Protein AF-0000000065828325 (afdb_homodimer)

Organism: Streptomyces cyslabdanicus (NCBI:txid1470456)

Secondary structure (DSSP, 8-state):
----------------TTTS-SPPP--TTHHHHHHHHHHHHHHS--SSSHHHHHHHHHHHHHHHHHHSTT--HHHHHHHHHHHHHHHHHHHHHSHHHHTT-HHHHHHHHHHHHHHHTT-PPPPTTSHHHHHHHHHHHHHHHHS-HHHHHHHHHHHHHHHHHHHHHHTTTTSGGGS-HHHHHHHHHHHTTHHHHHHHHHHHTT----HHHHT-HHHHHHHHHHHHHHHHHHHHHHHHHHHTTSSSPPSSHHHHHHHHH-S-HHHHHHHHHHHHHHHHHHHHHHHHHH-PSSP-HHHHHHHHHHHHHHHHHHHHHHHHHS-----------/----------------TTTS-SPPP--TTHHHHHHHHHHHHHHS--SSSHHHHHHHHHHHHHHHHHHSTT--HHHHHHHHHHHHHHHHHHHHHSHHHHTT-HHHHHHHHHHHHHHHTT-PPPPTTSHHHHHHHHHHHHHHHHS-HHHHHHHHHHHHHHHHHHHHHHTTTTSGGGS-HHHHHHHHHHHTTHHHHHHHHHHHTT----HHHHT-HHHHHHHHHHHHHHHHHHHHHHHHHHHTTSSSPPSSHHHHHHHHH-S-HHHHHHHHHHHHHHHHHHHHHHHHHH--SS--HHHHHHHHHHHHHHHHHHHHHHHHHS-----------

Sequence (658 aa):
MTRTGDAVTILPQPDFTATFPGPFPTSPHGERTERQLLGWLEEYPLLPSARARSVLVNITSHGVSRTLPTADADDLVLFAELLLWLTAFDDMHGESNAARDLVALVDRTAELTLVLAGGSPPPLTNPFPAALYDLLARFRARTGPAAYLRLAASLRDTIMALVWEAHHVAEPERVALETYLEMRPHTVFVRTIFAAAEIVLDYELTDAQRALAPVRHLETAVANLAGWINDLASYEREAARGPAQPLSLPTLLRARHGGSLEEAFARAGGMCENEAAVARQGITSLAGDPPSALTAHARALEDIARSFVWHTSHARYQGPKRGAAPTSRMTRTGDAVTILPQPDFTATFPGPFPTSPHGERTERQLLGWLEEYPLLPSARARSVLVNITSHGVSRTLPTADADDLVLFAELLLWLTAFDDMHGESNAARDLVALVDRTAELTLVLAGGSPPPLTNPFPAALYDLLARFRARTGPAAYLRLAASLRDTIMALVWEAHHVAEPERVALETYLEMRPHTVFVRTIFAAAEIVLDYELTDAQRALAPVRHLETAVANLAGWINDLASYEREAARGPAQPLSLPTLLRARHGGSLEEAFARAGGMCENEAAVARQGITSLAGDPPSALTAHARALEDIARSFVWHTSHARYQGPKRGAAPTSR

pLDDT: mean 89.29, std 16.17, range [26.42, 98.88]

Radius of gyration: 27.23 Å; Cα contacts (8 Å, |Δi|>4): 838; chains: 2; bounding box: 67×109×58 Å

Foldseek 3Di:
DPPPPPPPPDFDAFDCCVLQNDDAAFAPQLVVLLVVQLVVCVLQVLDDDPVVSNVLSNVLSRLLRLLCVPFDNVLSNLLSLVVSLLVSCCVVCFQPNCLVPLPVLVVLLVLCVCLLVVHDADDSVSRSSNSSNVSLVVLPVQDDDVLSVQLSVLVNLLSVLRSVRSNCFVPLQPDALVVCLVSQLSPLCVSSVLSSSCRRVPFDDDPVRCPDPLNVLLSSLLSSLLRLLCQLLCQVVVVVPDPTGGNHQLSNQCSVPNDDSSVSSVVSSVSNNVSSNSNSVSLVVQCDPPDDSSNVSSVSSSSNSVSSVVVSVVSVVVPDPDPDPPPPD/DPPPPPPPPDFDAFDCCVLQNDDAAFAPQLVVLLVVQLVVCVLQVLDDDPVVSNVLSNVLSRLLRLLCVPFDNVLSNLLSLVVSLLVSCCVVCFQPNCLVPLPVLVVVLVLCVCLLVVHDADDSVSRSSNSSNVSLVVLPVQDDDVLSVQLSVLVNLLSVLRSVCSPCFVPLQPDALVVCLVSQLSPLCVSSVLSSLCRRVPFDDDPVRCPDPLNVLLSSLLSSLLRLLCQLLCQVVVVVPDPTGGNHQLSNQCSVPNDDSSVSSVVSSVSNNVSSNSNSVSLVVQCDPPDDSSNVSSVSSSSNSVSSVVVSVVSVVPPPPDPDPPPPD

Solvent-accessible surface area (backbone atoms only — not comparable to full-atom values): 35254 Å² total; per-residue (Å²): 132,80,78,72,76,81,71,79,78,77,69,59,74,60,74,53,62,88,66,60,57,74,86,74,66,60,26,91,46,32,66,60,33,35,56,52,48,54,55,50,39,70,76,32,66,70,60,95,44,70,64,58,42,52,52,51,39,51,54,40,26,58,46,43,18,24,34,44,37,81,44,52,64,72,43,44,36,56,51,38,51,52,52,44,50,54,52,42,47,42,68,69,46,30,54,83,58,16,60,74,35,57,65,60,42,43,52,54,51,50,50,42,46,39,47,74,70,68,46,74,84,55,58,73,90,42,28,66,47,28,49,49,49,52,50,50,54,54,49,45,72,68,43,56,68,48,60,34,45,48,30,54,43,31,48,53,48,25,54,50,33,46,54,45,46,27,71,34,41,81,50,30,74,74,51,53,58,71,57,47,65,68,42,34,28,32,63,63,41,44,56,36,48,54,38,48,46,34,53,53,67,68,50,68,74,51,72,72,54,58,66,32,64,63,52,46,51,24,52,49,22,39,28,49,34,49,32,51,49,49,35,66,64,44,39,67,66,48,39,69,74,43,89,50,58,49,71,36,61,43,49,32,45,20,65,72,70,46,84,50,69,55,56,17,29,44,52,50,22,52,52,40,44,52,27,44,49,50,25,45,52,31,33,57,68,39,50,45,89,71,83,42,51,55,20,54,48,25,51,48,51,48,28,40,44,48,30,49,57,48,44,55,57,48,59,65,66,64,49,86,78,73,78,78,69,77,74,82,119,133,79,78,72,74,80,70,78,76,76,69,58,73,60,75,52,61,86,65,59,58,74,86,75,67,59,25,91,45,32,66,60,32,36,54,51,49,56,56,49,39,69,77,32,66,70,59,95,42,70,66,60,43,52,54,51,41,50,54,40,25,57,46,43,17,26,34,44,37,80,46,51,63,72,43,43,36,55,51,36,52,52,53,46,51,54,51,42,47,42,68,69,46,28,54,81,56,16,60,75,36,57,64,60,44,42,51,53,51,49,51,41,47,40,48,74,71,66,48,73,83,55,58,74,91,42,28,66,48,27,48,48,49,52,50,52,54,54,48,44,72,68,43,57,68,49,59,34,45,50,30,54,43,32,48,52,47,25,54,51,33,48,55,46,45,30,70,34,43,83,50,32,73,75,53,55,59,72,59,46,66,68,43,33,29,33,63,63,40,44,57,35,48,54,37,48,47,34,53,53,66,68,51,68,75,50,72,72,55,58,65,33,65,64,51,46,51,24,52,50,20,38,28,50,33,49,33,51,51,50,34,65,65,44,40,68,67,47,39,70,74,44,90,48,60,48,72,35,60,43,50,33,45,21,64,73,71,46,83,48,70,54,56,17,29,45,52,50,22,52,51,40,45,52,28,44,49,50,24,46,53,32,32,58,68,40,50,47,90,72,83,44,51,56,21,54,48,26,50,47,51,47,30,40,43,48,30,49,58,47,46,54,57,48,57,66,67,64,48,86,76,74,76,76,72,77,72,83,118

Nearest PDB structures (foldseek):
  6oh6-assembly1_A  TM=9.697E-01  e=7.578E-31  Streptomyces sp.
  8b4l-assembly1_A  TM=8.682E-01  e=9.677E-11  Streptomyces clavuligerus
  8b4l-assembly1_E  TM=8.656E-01  e=8.514E-11  Streptomyces clavuligerus
  8b4m-assembly2_D  TM=8.689E-01  e=1.915E-10  Streptomyces clavuligerus
  8b4m-assembly2_C-3  TM=8.612E-01  e=1.915E-10  Streptomyces clavuligerus

Structure (mmCIF, N/CA/C/O backbone):
data_AF-0000000065828325-model_v1
#
loop_
_entity.id
_entity.type
_entity.pdbx_description
1 polymer '(12E)-labda-8(17),12,14-triene synthase'
#
loop_
_atom_site.group_PDB
_atom_site.id
_atom_site.type_symbol
_atom_site.label_atom_id
_atom_site.label_alt_id
_atom_site.label_comp_id
_atom_site.label_asym_id
_atom_site.label_entity_id
_atom_site.label_seq_id
_atom_site.pdbx_PDB_ins_code
_atom_site.Cartn_x
_atom_site.Cartn_y
_atom_site.Cartn_z
_atom_site.occupancy
_atom_site.B_iso_or_equiv
_atom_site.auth_seq_id
_atom_site.auth_comp_id
_atom_site.auth_asym_id
_atom_site.auth_atom_id
_atom_site.pdbx_PDB_model_num
ATOM 1 N N . MET A 1 1 ? -36.969 36.812 31.734 1 28.81 1 MET A N 1
ATOM 2 C CA . MET A 1 1 ? -35.875 35.844 31.875 1 28.81 1 MET A CA 1
ATOM 3 C C . MET A 1 1 ? -34.906 35.969 30.688 1 28.81 1 MET A C 1
ATOM 5 O O . MET A 1 1 ? -35.281 35.75 29.547 1 28.81 1 MET A O 1
ATOM 9 N N . THR A 1 2 ? -34 36.906 30.719 1 29.06 2 THR A N 1
ATOM 10 C CA . THR A 1 2 ? -33.031 37.312 29.703 1 29.06 2 THR A CA 1
ATOM 11 C C . THR A 1 2 ? -32.25 36.125 29.203 1 29.06 2 THR A C 1
ATOM 13 O O . THR A 1 2 ? -31.859 35.25 30 1 29.06 2 THR A O 1
ATOM 16 N N . ARG A 1 3 ? -32.562 35.688 27.953 1 35.78 3 ARG A N 1
ATOM 17 C CA . ARG A 1 3 ? -31.734 34.688 27.266 1 35.78 3 ARG A CA 1
ATOM 18 C C . ARG A 1 3 ? -30.25 34.906 27.516 1 35.78 3 ARG A C 1
ATOM 20 O O . ARG A 1 3 ? -29.734 36 27.203 1 35.78 3 ARG A O 1
ATOM 27 N N . THR A 1 4 ? -29.719 34.469 28.656 1 36.19 4 THR A N 1
ATOM 28 C CA . THR A 1 4 ? -28.281 34.438 28.891 1 36.19 4 THR A CA 1
ATOM 29 C C . THR A 1 4 ? -27.531 34.219 27.578 1 36.19 4 THR A C 1
ATOM 31 O O . THR A 1 4 ? -27.922 33.375 26.781 1 36.19 4 THR A O 1
ATOM 34 N N . GLY A 1 5 ? -26.906 35.188 26.984 1 38.19 5 GLY A N 1
ATOM 35 C CA . GLY A 1 5 ? -26.047 35.188 25.797 1 38.19 5 GLY A CA 1
ATOM 36 C C . GLY A 1 5 ? -25.219 33.938 25.656 1 38.19 5 GLY A C 1
ATOM 37 O O . GLY A 1 5 ? -24.609 33.469 26.609 1 38.19 5 GLY A O 1
ATOM 38 N N . ASP A 1 6 ? -25.594 32.938 24.922 1 41.38 6 ASP A N 1
ATOM 39 C CA . ASP A 1 6 ? -24.859 31.75 24.516 1 41.38 6 ASP A CA 1
ATOM 40 C C . ASP A 1 6 ? -23.391 32.062 24.266 1 41.38 6 ASP A C 1
ATOM 42 O O . ASP A 1 6 ? -23.047 32.781 23.312 1 41.38 6 ASP A O 1
ATOM 46 N N . ALA A 1 7 ? -22.562 32.438 25.188 1 42.38 7 ALA A N 1
ATOM 47 C CA . ALA A 1 7 ? -21.125 32.656 25.109 1 42.38 7 ALA A CA 1
ATOM 48 C C . ALA A 1 7 ? -20.469 31.672 24.141 1 42.38 7 ALA A C 1
ATOM 50 O O . ALA A 1 7 ? -20.609 30.453 24.281 1 42.38 7 ALA A O 1
ATOM 51 N N . VAL A 1 8 ? -20.25 32 22.953 1 49.5 8 VAL A N 1
ATOM 52 C CA . VAL A 1 8 ? -19.453 31.25 22 1 49.5 8 VAL A CA 1
ATOM 53 C C . VAL A 1 8 ? -18.172 30.766 22.656 1 49.5 8 VAL A C 1
ATOM 55 O O . VAL A 1 8 ? -17.328 31.562 23.078 1 49.5 8 VAL A O 1
ATOM 58 N N . THR A 1 9 ? -18.172 29.766 23.516 1 61.34 9 THR A N 1
ATOM 59 C CA . THR A 1 9 ? -17 29.156 24.156 1 61.34 9 THR A CA 1
ATOM 60 C C . THR A 1 9 ? -15.891 28.922 23.125 1 61.34 9 THR A C 1
ATOM 62 O O . THR A 1 9 ? -16.078 28.172 22.156 1 61.34 9 THR A O 1
ATOM 65 N N . ILE A 1 10 ? -14.984 29.859 23.047 1 77.56 10 ILE A N 1
ATOM 66 C CA . ILE A 1 10 ? -13.797 29.75 22.203 1 77.56 10 ILE A CA 1
ATOM 67 C C . ILE A 1 10 ? -12.945 28.562 22.672 1 77.56 10 ILE A C 1
ATOM 69 O O . ILE A 1 10 ? -12.547 28.5 23.828 1 77.56 10 ILE A O 1
ATOM 73 N N . LEU A 1 11 ? -12.805 27.516 21.875 1 85.5 11 LEU A N 1
ATOM 74 C CA . LEU A 1 11 ? -11.992 26.344 22.188 1 85.5 11 LEU A CA 1
ATOM 75 C C . LEU A 1 11 ? -10.516 26.719 22.266 1 85.5 11 LEU A C 1
ATOM 77 O O . LEU A 1 11 ? -10.016 27.5 21.453 1 85.5 11 LEU A O 1
ATOM 81 N N . PRO A 1 12 ? -9.828 26.281 23.328 1 89.62 12 PRO A N 1
ATOM 82 C CA . PRO A 1 12 ? -8.414 26.625 23.469 1 89.62 12 PRO A CA 1
ATOM 83 C C . PRO A 1 12 ? -7.57 26.125 22.297 1 89.62 12 PRO A C 1
ATOM 85 O O . PRO A 1 12 ? -7.879 25.078 21.719 1 89.62 12 PRO A O 1
ATOM 88 N N . GLN A 1 13 ? -6.523 26.875 22.016 1 89.75 13 GLN A N 1
ATOM 89 C CA . GLN A 1 13 ? -5.578 26.531 20.953 1 89.75 13 GLN A CA 1
ATOM 90 C C . GLN A 1 13 ? -4.156 26.438 21.5 1 89.75 13 GLN A C 1
ATOM 92 O O . GLN A 1 13 ? -3.795 27.156 22.438 1 89.75 13 GLN A O 1
ATOM 97 N N . PRO A 1 14 ? -3.385 25.516 20.891 1 93.94 14 PRO A N 1
ATOM 98 C CA . PRO A 1 14 ? -1.983 25.453 21.312 1 93.94 14 PRO A CA 1
ATOM 99 C C . PRO A 1 14 ? -1.194 26.703 20.922 1 93.94 14 PRO A C 1
ATOM 101 O O . PRO A 1 14 ? -1.562 27.391 19.969 1 93.94 14 PRO A O 1
ATOM 104 N N . ASP A 1 15 ? -0.158 26.969 21.672 1 92.38 15 ASP A N 1
ATOM 105 C CA . ASP A 1 15 ? 0.748 28.078 21.406 1 92.38 15 ASP A CA 1
ATOM 106 C C . ASP A 1 15 ? 2.117 27.578 20.953 1 92.38 15 ASP A C 1
ATOM 108 O O . ASP A 1 15 ? 2.84 26.953 21.734 1 92.38 15 ASP A O 1
ATOM 112 N N . PHE A 1 16 ? 2.486 27.891 19.688 1 94.25 16 PHE A N 1
ATOM 113 C CA . PHE A 1 16 ? 3.736 27.406 19.125 1 94.25 16 PHE A CA 1
ATOM 114 C C . PHE A 1 16 ? 4.758 28.531 19 1 94.25 16 PHE A C 1
ATOM 116 O O . PHE A 1 16 ? 5.836 28.328 18.438 1 94.25 16 PHE A O 1
ATOM 123 N N . THR A 1 17 ? 4.535 29.703 19.547 1 91.06 17 THR A N 1
ATOM 124 C CA . THR A 1 17 ? 5.332 30.891 19.328 1 91.06 17 THR A CA 1
ATOM 125 C C . THR A 1 17 ? 6.754 30.719 19.844 1 91.06 17 THR A C 1
ATOM 127 O O . THR A 1 17 ? 7.711 31.219 19.25 1 91.06 17 THR A O 1
ATOM 130 N N . ALA A 1 18 ? 6.887 30 20.922 1 91.81 18 ALA A N 1
ATOM 131 C CA . ALA A 1 18 ? 8.211 29.797 21.516 1 91.81 18 ALA A CA 1
ATOM 132 C C . ALA A 1 18 ? 9 28.75 20.75 1 91.81 18 ALA A C 1
ATOM 134 O O . ALA A 1 18 ? 10.227 28.844 20.625 1 91.81 18 ALA A O 1
ATOM 135 N N . THR A 1 19 ? 8.352 27.797 20.188 1 94.62 19 THR A N 1
ATOM 136 C CA . THR A 1 19 ? 9.016 26.656 19.562 1 94.62 19 THR A CA 1
ATOM 137 C C . THR A 1 19 ? 9.227 26.891 18.078 1 94.62 19 THR A C 1
ATOM 139 O O . THR A 1 19 ? 10.242 26.484 17.516 1 94.62 19 THR A O 1
ATOM 142 N N . PHE A 1 20 ? 8.312 27.5 17.469 1 94.44 20 PHE A N 1
ATOM 143 C CA . PHE A 1 20 ? 8.406 27.844 16.062 1 94.44 20 PHE A CA 1
ATOM 144 C C . PHE A 1 20 ? 8.078 29.328 15.852 1 94.44 20 PHE A C 1
ATOM 146 O O . PHE A 1 20 ? 7.016 29.656 15.32 1 94.44 20 PHE A O 1
ATOM 153 N N . PRO A 1 21 ? 9.008 30.078 16.141 1 91.25 21 PRO A N 1
ATOM 154 C CA . PRO A 1 21 ? 8.758 31.516 16.016 1 91.25 21 PRO A CA 1
ATOM 155 C C . PRO A 1 21 ? 8.719 31.984 14.555 1 91.25 21 PRO A C 1
ATOM 157 O O . PRO A 1 21 ? 9.5 31.516 13.734 1 91.25 21 PRO A O 1
ATOM 160 N N . GLY A 1 22 ? 7.73 32.844 14.258 1 85.75 22 GLY A N 1
ATOM 161 C CA . GLY A 1 22 ? 7.648 33.469 12.938 1 85.75 22 GLY A CA 1
ATOM 162 C C . GLY A 1 22 ? 8.664 34.562 12.727 1 85.75 22 GLY A C 1
ATOM 163 O O . GLY A 1 22 ? 9.492 34.844 13.602 1 85.75 22 GLY A O 1
ATOM 164 N N . PRO A 1 23 ? 8.594 35.281 11.531 1 89.25 23 PRO A N 1
ATOM 165 C CA . PRO A 1 23 ? 7.801 34.906 10.359 1 89.25 23 PRO A CA 1
ATOM 166 C C . PRO A 1 23 ? 8.32 33.656 9.672 1 89.25 23 PRO A C 1
ATOM 168 O O . PRO A 1 23 ? 9.516 33.344 9.758 1 89.25 23 PRO A O 1
ATOM 171 N N . PHE A 1 24 ? 7.465 32.938 9.023 1 90.25 24 PHE A N 1
ATOM 172 C CA . PHE A 1 24 ? 7.828 31.703 8.344 1 90.25 24 PHE A CA 1
ATOM 173 C C . PHE A 1 24 ? 8.188 31.969 6.887 1 90.25 24 PHE A C 1
ATOM 175 O O . PHE A 1 24 ? 7.512 32.75 6.211 1 90.25 24 PHE A O 1
ATOM 182 N N . PRO A 1 25 ? 9.289 31.328 6.457 1 93.94 25 PRO A N 1
ATOM 183 C CA . PRO A 1 25 ? 9.672 31.516 5.055 1 93.94 25 PRO A CA 1
ATOM 184 C C . PRO A 1 25 ? 8.594 31.031 4.082 1 93.94 25 PRO A C 1
ATOM 186 O O . PRO A 1 25 ? 7.828 30.125 4.41 1 93.94 25 PRO A O 1
ATOM 189 N N . THR A 1 26 ? 8.523 31.688 2.908 1 95.69 26 THR A N 1
ATOM 190 C CA . THR A 1 26 ? 7.598 31.328 1.846 1 95.69 26 THR A CA 1
ATOM 191 C C . THR A 1 26 ? 8.305 31.312 0.492 1 95.69 26 THR A C 1
ATOM 193 O O . THR A 1 26 ? 9.172 32.156 0.23 1 95.69 26 THR A O 1
ATOM 196 N N . SER A 1 27 ? 7.945 30.375 -0.336 1 97.88 27 SER A N 1
ATOM 197 C CA . SER A 1 27 ? 8.531 30.266 -1.669 1 97.88 27 SER A CA 1
ATOM 198 C C . SER A 1 27 ? 8.172 31.469 -2.529 1 97.88 27 SER A C 1
ATOM 200 O O . SER A 1 27 ? 7.039 31.953 -2.488 1 97.88 27 SER A O 1
ATOM 202 N N . PRO A 1 28 ? 9.078 31.984 -3.352 1 97.69 28 PRO A N 1
ATOM 203 C CA . PRO A 1 28 ? 8.766 33.062 -4.285 1 97.69 28 PRO A CA 1
ATOM 204 C C . PRO A 1 28 ? 7.98 32.594 -5.504 1 97.69 28 PRO A C 1
ATOM 206 O O . PRO A 1 28 ? 7.582 33.406 -6.344 1 97.69 28 PRO A O 1
ATOM 209 N N . HIS A 1 29 ? 7.684 31.344 -5.578 1 98.06 29 HIS A N 1
ATOM 210 C CA . HIS A 1 29 ? 7.09 30.781 -6.785 1 98.06 29 HIS A CA 1
ATOM 211 C C . HIS A 1 29 ? 5.613 30.469 -6.578 1 98.06 29 HIS A C 1
ATOM 213 O O . HIS A 1 29 ? 5.035 29.672 -7.32 1 98.06 29 HIS A O 1
ATOM 219 N N . GLY A 1 30 ? 4.988 31.031 -5.586 1 97 30 GLY A N 1
ATOM 220 C CA . GLY A 1 30 ? 3.604 30.75 -5.238 1 97 30 GLY A CA 1
ATOM 221 C C . GLY A 1 30 ? 2.633 31.047 -6.363 1 97 30 GLY A C 1
ATOM 222 O O . GLY A 1 30 ? 1.78 30.219 -6.691 1 97 30 GLY A O 1
ATOM 223 N N . GLU A 1 31 ? 2.814 32.156 -6.965 1 96.69 31 GLU A N 1
ATOM 224 C CA . GLU A 1 31 ? 1.914 32.594 -8.031 1 96.69 31 GLU A CA 1
ATOM 225 C C . GLU A 1 31 ? 2.043 31.688 -9.258 1 96.69 31 GLU A C 1
ATOM 227 O O . GLU A 1 31 ? 1.04 31.312 -9.867 1 96.69 31 GLU A O 1
ATOM 232 N N . ARG A 1 32 ? 3.236 31.453 -9.625 1 97.94 32 ARG A N 1
ATOM 233 C CA . ARG A 1 32 ? 3.469 30.547 -10.734 1 97.94 32 ARG A CA 1
ATOM 234 C C . ARG A 1 32 ? 2.834 29.188 -10.461 1 97.94 32 ARG A C 1
ATOM 236 O O . ARG A 1 32 ? 2.195 28.609 -11.344 1 97.94 32 ARG A O 1
ATOM 243 N N . THR A 1 33 ? 3.016 28.703 -9.273 1 98.38 33 THR A N 1
ATOM 244 C CA . THR A 1 33 ? 2.461 27.422 -8.883 1 98.38 33 THR A CA 1
ATOM 245 C C . THR A 1 33 ? 0.939 27.422 -9 1 98.38 33 THR A C 1
ATOM 247 O O . THR A 1 33 ? 0.347 26.469 -9.516 1 98.38 33 THR A O 1
ATOM 250 N N . GLU A 1 34 ? 0.354 28.484 -8.562 1 97.69 34 GLU A N 1
ATOM 251 C CA . GLU A 1 34 ? -1.099 28.609 -8.633 1 97.69 34 GLU A CA 1
ATOM 252 C C . GLU A 1 34 ? -1.593 28.531 -10.07 1 97.69 34 GLU A C 1
ATOM 254 O O . GLU A 1 34 ? -2.547 27.812 -10.367 1 97.69 34 GLU A O 1
ATOM 259 N N . ARG A 1 35 ? -0.965 29.188 -10.961 1 97.75 35 ARG A N 1
ATOM 260 C CA . ARG A 1 35 ? -1.337 29.188 -12.375 1 97.75 35 ARG A CA 1
ATOM 261 C C . ARG A 1 35 ? -1.163 27.812 -12.984 1 97.75 35 ARG A C 1
ATOM 263 O O . ARG A 1 35 ? -2.021 27.344 -13.742 1 97.75 35 ARG A O 1
ATOM 270 N N . GLN A 1 36 ? -0.088 27.219 -12.672 1 98.44 36 GLN A N 1
ATOM 271 C CA . GLN A 1 36 ? 0.198 25.891 -13.227 1 98.44 36 GLN A CA 1
ATOM 272 C C . GLN A 1 36 ? -0.807 24.859 -12.734 1 98.44 36 GLN A C 1
ATOM 274 O O . GLN A 1 36 ? -1.199 23.969 -13.484 1 98.44 36 GLN A O 1
ATOM 279 N N . LEU A 1 37 ? -1.227 24.984 -11.484 1 98.44 37 LEU A N 1
ATOM 280 C CA . LEU A 1 37 ? -2.209 24.062 -10.93 1 98.44 37 LEU A CA 1
ATOM 281 C C . LEU A 1 37 ? -3.551 24.203 -11.641 1 98.44 37 LEU A C 1
ATOM 283 O O . LEU A 1 37 ? -4.234 23.203 -11.891 1 98.44 37 LEU A O 1
ATOM 287 N N . LEU A 1 38 ? -3.902 25.406 -11.961 1 97.38 38 LEU A N 1
ATOM 288 C CA . LEU A 1 38 ? -5.152 25.641 -12.672 1 97.38 38 LEU A CA 1
ATOM 289 C C . LEU A 1 38 ? -5.125 24.969 -14.047 1 97.38 38 LEU A C 1
ATOM 291 O O . LEU A 1 38 ? -6.098 24.312 -14.438 1 97.38 38 LEU A O 1
ATOM 295 N N . GLY A 1 39 ? -4.055 25.109 -14.75 1 96.88 39 GLY A N 1
ATOM 296 C CA . GLY A 1 39 ? -3.893 24.438 -16.031 1 96.88 39 GLY A CA 1
ATOM 297 C C . GLY A 1 39 ? -3.904 22.922 -15.914 1 96.88 39 GLY A C 1
ATOM 298 O O . GLY A 1 39 ? -4.512 22.234 -16.734 1 96.88 39 GLY A O 1
ATOM 299 N N . TRP A 1 40 ? -3.281 22.469 -14.875 1 98 40 TRP A N 1
ATOM 300 C CA . TRP A 1 40 ? -3.201 21.031 -14.633 1 98 40 TRP A CA 1
ATOM 301 C C . TRP A 1 40 ? -4.586 20.438 -14.383 1 98 40 TRP A C 1
ATOM 303 O O . TRP A 1 40 ? -4.895 19.344 -14.844 1 98 40 TRP A O 1
ATOM 313 N N . LEU A 1 41 ? -5.449 21.172 -13.742 1 97.56 41 LEU A N 1
ATOM 314 C CA . LEU A 1 41 ? -6.797 20.703 -13.422 1 97.56 41 LEU A CA 1
ATOM 315 C C . LEU A 1 41 ? -7.688 20.75 -14.664 1 97.56 41 LEU A C 1
ATOM 317 O O . LEU A 1 41 ? -8.75 20.125 -14.688 1 97.56 41 LEU A O 1
ATOM 321 N N . GLU A 1 42 ? -7.332 21.484 -15.648 1 95.75 42 GLU A N 1
ATOM 322 C CA . GLU A 1 42 ? -8.039 21.422 -16.922 1 95.75 42 GLU A CA 1
ATOM 323 C C . GLU A 1 42 ? -7.777 20.109 -17.641 1 95.75 42 GLU A C 1
ATOM 325 O O . GLU A 1 42 ? -8.672 19.547 -18.281 1 95.75 42 GLU A O 1
ATOM 330 N N . GLU A 1 43 ? -6.562 19.719 -17.516 1 95.62 43 GLU A N 1
ATOM 331 C CA . GLU A 1 43 ? -6.191 18.438 -18.109 1 95.62 43 GLU A CA 1
ATOM 332 C C . GLU A 1 43 ? -6.77 17.266 -17.312 1 95.62 43 GLU A C 1
ATOM 334 O O . GLU A 1 43 ? -7.18 16.266 -17.891 1 95.62 43 GLU A O 1
ATOM 339 N N . TYR A 1 44 ? -6.734 17.422 -16 1 97.44 44 TYR A N 1
ATOM 340 C CA . TYR A 1 44 ? -7.27 16.422 -15.094 1 97.44 44 TYR A CA 1
ATOM 341 C C . TYR A 1 44 ? -8.391 17 -14.234 1 97.44 44 TYR A C 1
ATOM 343 O O . TYR A 1 44 ? -8.141 17.5 -13.141 1 97.44 44 TYR A O 1
ATOM 351 N N . PRO A 1 45 ? -9.609 16.875 -14.664 1 96.31 45 PRO A N 1
ATOM 352 C CA . PRO A 1 45 ? -10.719 17.469 -13.922 1 96.31 45 PRO A CA 1
ATOM 353 C C . PRO A 1 45 ? -11.078 16.672 -12.664 1 96.31 45 PRO A C 1
ATOM 355 O O . PRO A 1 45 ? -12.023 15.883 -12.68 1 96.31 45 PRO A O 1
ATOM 358 N N . LEU A 1 46 ? -10.477 16.984 -11.555 1 96.5 46 LEU A N 1
ATOM 359 C CA . LEU A 1 46 ? -10.578 16.234 -10.312 1 96.5 46 LEU A CA 1
ATOM 360 C C . LEU A 1 46 ? -11.703 16.781 -9.438 1 96.5 46 LEU A C 1
ATOM 362 O O . LEU A 1 46 ? -12.156 16.094 -8.508 1 96.5 46 LEU A O 1
ATOM 366 N N . LEU A 1 47 ? -12.102 17.969 -9.664 1 94.88 47 LEU A N 1
ATOM 367 C CA . LEU A 1 47 ? -13.039 18.656 -8.781 1 94.88 47 LEU A CA 1
ATOM 368 C C . LEU A 1 47 ? -14.336 18.969 -9.508 1 94.88 47 LEU A C 1
ATOM 370 O O . LEU A 1 47 ? -14.336 19.172 -10.727 1 94.88 47 LEU A O 1
ATOM 374 N N . PRO A 1 48 ? -15.375 19.125 -8.773 1 91.44 48 PRO A N 1
ATOM 375 C CA . PRO A 1 48 ? -16.703 19.141 -9.391 1 91.44 48 PRO A CA 1
ATOM 376 C C . PRO A 1 48 ? -17.109 20.531 -9.898 1 91.44 48 PRO A C 1
ATOM 378 O O . PRO A 1 48 ? -18.062 20.656 -10.664 1 91.44 48 PRO A O 1
ATOM 381 N N . SER A 1 49 ? -16.469 21.641 -9.43 1 93.62 49 SER A N 1
ATOM 382 C CA . SER A 1 49 ? -16.891 22.984 -9.805 1 93.62 49 SER A CA 1
ATOM 383 C C . SER A 1 49 ? -15.695 23.922 -9.898 1 93.62 49 SER A C 1
ATOM 385 O O . SER A 1 49 ? -14.625 23.641 -9.359 1 93.62 49 SER A O 1
ATOM 387 N N . ALA A 1 50 ? -15.938 25 -10.539 1 93.06 50 ALA A N 1
ATOM 388 C CA . ALA A 1 50 ? -14.914 26.031 -10.68 1 93.06 50 ALA A CA 1
ATOM 389 C C . ALA A 1 50 ? -14.562 26.641 -9.32 1 93.06 50 ALA A C 1
ATOM 391 O O . ALA A 1 50 ? -13.406 26.969 -9.062 1 93.06 50 ALA A O 1
ATOM 392 N N . ARG A 1 51 ? -15.539 26.797 -8.523 1 93.31 51 ARG A N 1
ATOM 393 C CA . ARG A 1 51 ? -15.312 27.359 -7.191 1 93.31 51 ARG A CA 1
ATOM 394 C C . ARG A 1 51 ? -14.445 26.422 -6.348 1 93.31 51 ARG A C 1
ATOM 396 O O . ARG A 1 51 ? -13.492 26.875 -5.711 1 93.31 51 ARG A O 1
ATOM 403 N N . ALA A 1 52 ? -14.797 25.156 -6.348 1 92.62 52 ALA A N 1
ATOM 404 C CA . ALA A 1 52 ? -14 24.188 -5.617 1 92.62 52 ALA A CA 1
ATOM 405 C C . ALA A 1 52 ? -12.555 24.172 -6.113 1 92.62 52 ALA A C 1
ATOM 407 O O . ALA A 1 52 ? -11.617 24.094 -5.316 1 92.62 52 ALA A O 1
ATOM 408 N N . ARG A 1 53 ? -12.461 24.312 -7.398 1 94.88 53 ARG A N 1
ATOM 409 C CA . ARG A 1 53 ? -11.133 24.344 -8.016 1 94.88 53 ARG A CA 1
ATOM 410 C C . ARG A 1 53 ? -10.336 25.547 -7.527 1 94.88 53 ARG A C 1
ATOM 412 O O . ARG A 1 53 ? -9.188 25.406 -7.094 1 94.88 53 ARG A O 1
ATOM 419 N N . SER A 1 54 ? -10.945 26.672 -7.586 1 94.38 54 SER A N 1
ATOM 420 C CA . SER A 1 54 ? -10.266 27.906 -7.211 1 94.38 54 SER A CA 1
ATOM 421 C C . SER A 1 54 ? -9.859 27.891 -5.742 1 94.38 54 SER A C 1
ATOM 423 O O . SER A 1 54 ? -8.734 28.281 -5.402 1 94.38 54 SER A O 1
ATOM 425 N N . VAL A 1 55 ? -10.695 27.422 -4.887 1 92.62 55 VAL A N 1
ATOM 426 C CA . VAL A 1 55 ? -10.438 27.406 -3.451 1 92.62 55 VAL A CA 1
ATOM 427 C C . VAL A 1 55 ? -9.281 26.438 -3.152 1 92.62 55 VAL A C 1
ATOM 429 O O . VAL A 1 55 ? -8.336 26.812 -2.447 1 92.62 55 VAL A O 1
ATOM 432 N N . LEU A 1 56 ? -9.328 25.266 -3.725 1 94.19 56 LEU A N 1
ATOM 433 C CA . LEU A 1 56 ? -8.312 24.266 -3.418 1 94.19 56 LEU A CA 1
ATOM 434 C C . LEU A 1 56 ? -6.965 24.656 -4.004 1 94.19 56 LEU A C 1
ATOM 436 O O . LEU A 1 56 ? -5.922 24.438 -3.381 1 94.19 56 LEU A O 1
ATOM 440 N N . VAL A 1 57 ? -6.984 25.219 -5.164 1 96.25 57 VAL A N 1
ATOM 441 C CA . VAL A 1 57 ? -5.75 25.672 -5.793 1 96.25 57 VAL A CA 1
ATOM 442 C C . VAL A 1 57 ? -5.098 26.75 -4.938 1 96.25 57 VAL A C 1
ATOM 444 O O . VAL A 1 57 ? -3.889 26.719 -4.707 1 96.25 57 VAL A O 1
ATOM 447 N N . ASN A 1 58 ? -5.91 27.641 -4.531 1 93.38 58 ASN A N 1
ATOM 448 C CA . ASN A 1 58 ? -5.398 28.734 -3.705 1 93.38 58 ASN A CA 1
ATOM 449 C C . ASN A 1 58 ? -4.785 28.219 -2.406 1 93.38 58 ASN A C 1
ATOM 451 O O . ASN A 1 58 ? -3.648 28.547 -2.076 1 93.38 58 ASN A O 1
ATOM 455 N N . ILE A 1 59 ? -5.465 27.406 -1.695 1 90.75 59 ILE A N 1
ATOM 456 C CA . ILE A 1 59 ? -5 26.875 -0.417 1 90.75 59 ILE A CA 1
ATOM 457 C C . ILE A 1 59 ? -3.746 26.031 -0.633 1 90.75 59 ILE A C 1
ATOM 459 O O . ILE A 1 59 ? -2.801 26.094 0.158 1 90.75 59 ILE A O 1
ATOM 463 N N . THR A 1 60 ? -3.744 25.219 -1.705 1 94.94 60 THR A N 1
ATOM 464 C CA . THR A 1 60 ? -2.615 24.344 -1.977 1 94.94 60 THR A CA 1
ATOM 465 C C . THR A 1 60 ? -1.371 25.156 -2.336 1 94.94 60 THR A C 1
ATOM 467 O O . THR A 1 60 ? -0.278 24.875 -1.839 1 94.94 60 THR A O 1
ATOM 470 N N . SER A 1 61 ? -1.543 26.156 -3.191 1 95.75 61 SER A N 1
ATOM 471 C CA . SER A 1 61 ? -0.398 26.969 -3.609 1 95.75 61 SER A CA 1
ATOM 472 C C . SER A 1 61 ? 0.229 27.688 -2.424 1 95.75 61 SER A C 1
ATOM 474 O O . SER A 1 61 ? 1.454 27.734 -2.289 1 95.75 61 SER A O 1
ATOM 476 N N . HIS A 1 62 ? -0.561 28.25 -1.553 1 92.38 62 HIS A N 1
ATOM 477 C CA . HIS A 1 62 ? -0.051 28.922 -0.364 1 92.38 62 HIS A CA 1
ATOM 478 C C . HIS A 1 62 ? 0.581 27.922 0.605 1 92.38 62 HIS A C 1
ATOM 480 O O . HIS A 1 62 ? 1.631 28.203 1.189 1 92.38 62 HIS A O 1
ATOM 486 N N . GLY A 1 63 ? -0.077 26.797 0.744 1 94.25 63 GLY A N 1
ATOM 487 C CA . GLY A 1 63 ? 0.431 25.766 1.642 1 94.25 63 GLY A CA 1
ATOM 488 C C . GLY A 1 63 ? 1.783 25.219 1.22 1 94.25 63 GLY A C 1
ATOM 489 O O . GLY A 1 63 ? 2.707 25.156 2.031 1 94.25 63 GLY A O 1
ATOM 490 N N . VAL A 1 64 ? 1.92 24.906 -0.065 1 97.25 64 VAL A N 1
ATOM 491 C CA . VAL A 1 64 ? 3.154 24.281 -0.526 1 97.25 64 VAL A CA 1
ATOM 492 C C . VAL A 1 64 ? 4.293 25.297 -0.501 1 97.25 64 VAL A C 1
ATOM 494 O O . VAL A 1 64 ? 5.457 24.938 -0.312 1 97.25 64 VAL A O 1
ATOM 497 N N . SER A 1 65 ? 3.961 26.609 -0.65 1 96.94 65 SER A N 1
ATOM 498 C CA . SER A 1 65 ? 4.969 27.672 -0.61 1 96.94 65 SER A CA 1
ATOM 499 C C . SER A 1 65 ? 5.617 27.766 0.766 1 96.94 65 SER A C 1
ATOM 501 O O . SER A 1 65 ? 6.773 28.172 0.886 1 96.94 65 SER A O 1
ATOM 503 N N . ARG A 1 66 ? 4.898 27.406 1.752 1 95.19 66 ARG A N 1
ATOM 504 C CA . ARG A 1 66 ? 5.418 27.406 3.115 1 95.19 66 ARG A CA 1
ATOM 505 C C . ARG A 1 66 ? 6.016 26.062 3.488 1 95.19 66 ARG A C 1
ATOM 507 O O . ARG A 1 66 ? 6.934 25.984 4.309 1 95.19 66 ARG A O 1
ATOM 514 N N . THR A 1 67 ? 5.543 24.969 2.908 1 97.69 67 THR A N 1
ATOM 515 C CA . THR A 1 67 ? 6.027 23.625 3.176 1 97.69 67 THR A CA 1
ATOM 516 C C . THR A 1 67 ? 7.43 23.422 2.605 1 97.69 67 THR A C 1
ATOM 518 O O . THR A 1 67 ? 8.289 22.812 3.25 1 97.69 67 THR A O 1
ATOM 521 N N . LEU A 1 68 ? 7.609 23.922 1.384 1 98.38 68 LEU A N 1
ATOM 522 C CA . LEU A 1 68 ? 8.898 23.828 0.711 1 98.38 68 LEU A CA 1
ATOM 523 C C . LEU A 1 68 ? 9.352 25.188 0.198 1 98.38 68 LEU A C 1
ATOM 525 O O . LEU A 1 68 ? 9.477 25.391 -1.012 1 98.38 68 LEU A O 1
ATOM 529 N N . PRO A 1 69 ? 9.766 26.031 1.076 1 98.06 69 PRO A N 1
ATOM 530 C CA . PRO A 1 69 ? 10.07 27.422 0.677 1 98.06 69 PRO A CA 1
ATOM 531 C C . PRO A 1 69 ? 11.305 27.516 -0.214 1 98.06 69 PRO A C 1
ATOM 533 O O . PRO A 1 69 ? 11.484 28.516 -0.911 1 98.06 69 PRO A O 1
ATOM 536 N N . THR A 1 70 ? 12.148 26.5 -0.267 1 97.44 70 THR A N 1
ATOM 537 C CA . THR A 1 70 ? 13.406 26.609 -0.988 1 97.44 70 THR A CA 1
ATOM 538 C C . THR A 1 70 ? 13.375 25.766 -2.262 1 97.44 70 THR A C 1
ATOM 540 O O . THR A 1 70 ? 14.375 25.703 -2.986 1 97.44 70 THR A O 1
ATOM 543 N N . ALA A 1 71 ? 12.273 25.062 -2.512 1 98.12 71 ALA A N 1
ATOM 544 C CA . ALA A 1 71 ? 12.18 24.25 -3.725 1 98.12 71 ALA A CA 1
ATOM 545 C C . ALA A 1 71 ? 12.234 25.125 -4.973 1 98.12 71 ALA A C 1
ATOM 547 O O . ALA A 1 71 ? 11.703 26.25 -4.98 1 98.12 71 ALA A O 1
ATOM 548 N N . ASP A 1 72 ? 12.852 24.609 -6.016 1 97.69 72 ASP A N 1
ATOM 549 C CA . ASP A 1 72 ? 12.836 25.344 -7.277 1 97.69 72 ASP A CA 1
ATOM 550 C C . ASP A 1 72 ? 11.43 25.359 -7.883 1 97.69 72 ASP A C 1
ATOM 552 O O . ASP A 1 72 ? 10.555 24.609 -7.441 1 97.69 72 ASP A O 1
ATOM 556 N N . ALA A 1 73 ? 11.211 26.141 -8.852 1 98.12 73 ALA A N 1
ATOM 557 C CA . ALA A 1 73 ? 9.883 26.438 -9.383 1 98.12 73 ALA A CA 1
ATOM 558 C C . ALA A 1 73 ? 9.203 25.172 -9.898 1 98.12 73 ALA A C 1
ATOM 560 O O . ALA A 1 73 ? 8.078 24.859 -9.508 1 98.12 73 ALA A O 1
ATOM 561 N N . ASP A 1 74 ? 9.898 24.438 -10.75 1 98.25 74 ASP A N 1
ATOM 562 C CA . ASP A 1 74 ? 9.305 23.25 -11.359 1 98.25 74 ASP A CA 1
ATOM 563 C C . ASP A 1 74 ? 9.031 22.172 -10.305 1 98.25 74 ASP A C 1
ATOM 565 O O . ASP A 1 74 ? 8.008 21.484 -10.359 1 98.25 74 ASP A O 1
ATOM 569 N N . ASP A 1 75 ? 9.906 22.094 -9.375 1 98.19 75 ASP A N 1
ATOM 570 C CA . ASP A 1 75 ? 9.766 21.094 -8.32 1 98.19 75 ASP A CA 1
ATOM 571 C C . ASP A 1 75 ? 8.625 21.453 -7.371 1 98.19 75 ASP A C 1
ATOM 573 O O . ASP A 1 75 ? 7.914 20.578 -6.883 1 98.19 75 ASP A O 1
ATOM 577 N N . LEU A 1 76 ? 8.484 22.719 -7.117 1 98.69 76 LEU A N 1
ATOM 578 C CA . LEU A 1 76 ? 7.371 23.156 -6.277 1 98.69 76 LEU A CA 1
ATOM 579 C C . LEU A 1 76 ? 6.035 22.828 -6.938 1 98.69 76 LEU A C 1
ATOM 581 O O . LEU A 1 76 ? 5.09 22.406 -6.27 1 98.69 76 LEU A O 1
ATOM 585 N N . VAL A 1 77 ? 5.969 22.969 -8.234 1 98.75 77 VAL A N 1
ATOM 586 C CA . VAL A 1 77 ? 4.754 22.656 -8.984 1 98.75 77 VAL A CA 1
ATOM 587 C C . VAL A 1 77 ? 4.461 21.156 -8.898 1 98.75 77 VAL A C 1
ATOM 589 O O . VAL A 1 77 ? 3.322 20.75 -8.648 1 98.75 77 VAL A O 1
ATOM 592 N N . LEU A 1 78 ? 5.449 20.344 -9.102 1 98.81 78 LEU A N 1
ATOM 593 C CA . LEU A 1 78 ? 5.285 18.891 -9.031 1 98.81 78 LEU A CA 1
ATOM 594 C C . LEU A 1 78 ? 4.766 18.469 -7.656 1 98.81 78 LEU A C 1
ATOM 596 O O . LEU A 1 78 ? 3.822 17.688 -7.555 1 98.81 78 LEU A O 1
ATOM 600 N N . PHE A 1 79 ? 5.363 19.094 -6.66 1 98.81 79 PHE A N 1
ATOM 601 C CA . PHE A 1 79 ? 4.941 18.828 -5.289 1 98.81 79 PHE A CA 1
ATOM 602 C C . PHE A 1 79 ? 3.508 19.297 -5.066 1 98.81 79 PHE A C 1
ATOM 604 O O . PHE A 1 79 ? 2.711 18.578 -4.449 1 98.81 79 PHE A O 1
ATOM 611 N N . ALA A 1 80 ? 3.197 20.391 -5.555 1 98.75 80 ALA A N 1
ATOM 612 C CA . ALA A 1 80 ? 1.867 20.969 -5.398 1 98.75 80 ALA A CA 1
ATOM 613 C C . ALA A 1 80 ? 0.809 20.109 -6.078 1 98.75 80 ALA A C 1
ATOM 615 O O . ALA A 1 80 ? -0.29 19.922 -5.551 1 98.75 80 ALA A O 1
ATOM 616 N N . GLU A 1 81 ? 1.099 19.625 -7.23 1 98.81 81 GLU A N 1
ATOM 617 C CA . GLU A 1 81 ? 0.172 18.766 -7.945 1 98.81 81 GLU A CA 1
ATOM 618 C C . GLU A 1 81 ? -0.11 17.484 -7.152 1 98.81 81 GLU A C 1
ATOM 620 O O . GLU A 1 81 ? -1.254 17.031 -7.09 1 98.81 81 GLU A O 1
ATOM 625 N N . LEU A 1 82 ? 0.915 16.922 -6.551 1 98.88 82 LEU A N 1
ATOM 626 C CA . LEU A 1 82 ? 0.729 15.742 -5.727 1 98.88 82 LEU A CA 1
ATOM 627 C C . LEU A 1 82 ? -0.176 16.047 -4.535 1 98.88 82 LEU A C 1
ATOM 629 O O . LEU A 1 82 ? -1.105 15.281 -4.25 1 98.88 82 LEU A O 1
ATOM 633 N N . LEU A 1 83 ? 0.123 17.141 -3.826 1 98.38 83 LEU A N 1
ATOM 634 C CA . LEU A 1 83 ? -0.671 17.484 -2.654 1 98.38 83 LEU A CA 1
ATOM 635 C C . LEU A 1 83 ? -2.115 17.781 -3.045 1 98.38 83 LEU A C 1
ATOM 637 O O . LEU A 1 83 ? -3.047 17.391 -2.336 1 98.38 83 LEU A O 1
ATOM 641 N N . LEU A 1 84 ? -2.268 18.484 -4.164 1 98.06 84 LEU A N 1
ATOM 642 C CA . LEU A 1 84 ? -3.613 18.766 -4.652 1 98.06 84 LEU A CA 1
ATOM 643 C C . LEU A 1 84 ? -4.352 17.484 -4.996 1 98.06 84 LEU A C 1
ATOM 645 O O . LEU A 1 84 ? -5.539 17.344 -4.691 1 98.06 84 LEU A O 1
ATOM 649 N N . TRP A 1 85 ? -3.695 16.562 -5.668 1 98.44 85 TRP A N 1
ATOM 650 C CA . TRP A 1 85 ? -4.281 15.266 -6.004 1 98.44 85 TRP A CA 1
ATOM 651 C C . TRP A 1 85 ? -4.77 14.547 -4.75 1 98.44 85 TRP A C 1
ATOM 653 O O . TRP A 1 85 ? -5.906 14.078 -4.699 1 98.44 85 TRP A O 1
ATOM 663 N N . LEU A 1 86 ? -3.932 14.508 -3.688 1 97.56 86 LEU A N 1
ATOM 664 C CA . LEU A 1 86 ? -4.27 13.852 -2.428 1 97.56 86 LEU A CA 1
ATOM 665 C C . LEU A 1 86 ? -5.488 14.508 -1.787 1 97.56 86 LEU A C 1
ATOM 667 O O . LEU A 1 86 ? -6.426 13.812 -1.382 1 97.56 86 LEU A O 1
ATOM 671 N N . THR A 1 87 ? -5.484 15.82 -1.703 1 95.69 87 THR A N 1
ATOM 672 C CA . THR A 1 87 ? -6.562 16.562 -1.052 1 95.69 87 THR A CA 1
ATOM 673 C C . THR A 1 87 ? -7.863 16.422 -1.841 1 95.69 87 THR A C 1
ATOM 675 O O . THR A 1 87 ? -8.93 16.219 -1.258 1 95.69 87 THR A O 1
ATOM 678 N N . ALA A 1 88 ? -7.766 16.5 -3.139 1 95.44 88 ALA A N 1
ATOM 679 C CA . ALA A 1 88 ? -8.945 16.359 -3.986 1 95.44 88 ALA A CA 1
ATOM 680 C C . ALA A 1 88 ? -9.555 14.961 -3.836 1 95.44 88 ALA A C 1
ATOM 682 O O . ALA A 1 88 ? -10.773 14.812 -3.764 1 95.44 88 ALA A O 1
ATOM 683 N N . PHE A 1 89 ? -8.711 13.977 -3.826 1 95.81 89 PHE A N 1
ATOM 684 C CA . PHE A 1 89 ? -9.203 12.609 -3.664 1 95.81 89 PHE A CA 1
ATOM 685 C C . PHE A 1 89 ? -9.938 12.453 -2.334 1 95.81 89 PHE A C 1
ATOM 687 O O . PHE A 1 89 ? -11.031 11.891 -2.285 1 95.81 89 PHE A O 1
ATOM 694 N N . ASP A 1 90 ? -9.297 12.93 -1.332 1 91.88 90 ASP A N 1
ATOM 695 C CA . ASP A 1 90 ? -9.891 12.867 -0.002 1 91.88 90 ASP A CA 1
ATOM 696 C C . ASP A 1 90 ? -11.219 13.625 0.041 1 91.88 90 ASP A C 1
ATOM 698 O O . ASP A 1 90 ? -12.195 13.133 0.604 1 91.88 90 ASP A O 1
ATOM 702 N N . ASP A 1 91 ? -11.297 14.781 -0.57 1 88.31 91 ASP A N 1
ATOM 703 C CA . ASP A 1 91 ? -12.5 15.602 -0.601 1 88.31 91 ASP A CA 1
ATOM 704 C C . ASP A 1 91 ? -13.625 14.898 -1.365 1 88.31 91 ASP A C 1
ATOM 706 O O . ASP A 1 91 ? -14.789 14.953 -0.959 1 88.31 91 ASP A O 1
ATOM 710 N N . MET A 1 92 ? -13.227 14.266 -2.418 1 88.12 92 MET A N 1
ATOM 711 C CA . MET A 1 92 ? -14.219 13.68 -3.314 1 88.12 92 MET A CA 1
ATOM 712 C C . MET A 1 92 ? -14.664 12.312 -2.807 1 88.12 92 MET A C 1
ATOM 714 O O . MET A 1 92 ? -15.82 11.922 -2.992 1 88.12 92 MET A O 1
ATOM 718 N N . HIS A 1 93 ? -13.75 11.688 -2.164 1 83.56 93 HIS A N 1
ATOM 719 C CA . HIS A 1 93 ? -14.055 10.289 -1.898 1 83.56 93 HIS A CA 1
ATOM 720 C C . HIS A 1 93 ? -13.883 9.953 -0.421 1 83.56 93 HIS A C 1
ATOM 722 O O . HIS A 1 93 ? -14.203 8.844 0.014 1 83.56 93 HIS A O 1
ATOM 728 N N . GLY A 1 94 ? -13.375 10.914 0.229 1 70.31 94 GLY A N 1
ATOM 729 C CA . GLY A 1 94 ? -13.141 10.68 1.645 1 70.31 94 GLY A CA 1
ATOM 730 C C . GLY A 1 94 ? -14.336 11.016 2.512 1 70.31 94 GLY A C 1
ATOM 731 O O . GLY A 1 94 ? -15.352 11.516 2.018 1 70.31 94 GLY A O 1
ATOM 732 N N . GLU A 1 95 ? -14.406 10.633 3.842 1 63.09 95 GLU A N 1
ATOM 733 C CA . GLU A 1 95 ? -15.289 10.906 4.973 1 63.09 95 GLU A CA 1
ATOM 734 C C . GLU A 1 95 ? -16.75 10.656 4.605 1 63.09 95 GLU A C 1
ATOM 736 O O . GLU A 1 95 ? -17.109 9.57 4.152 1 63.09 95 GLU A O 1
ATOM 741 N N . SER A 1 96 ? -17.422 11.922 4.402 1 54.12 96 SER A N 1
ATOM 742 C CA . SER A 1 96 ? -18.875 11.953 4.391 1 54.12 96 SER A CA 1
ATOM 743 C C . SER A 1 96 ? -19.438 11.203 3.188 1 54.12 96 SER A C 1
ATOM 745 O O . SER A 1 96 ? -20.453 10.5 3.299 1 54.12 96 SER A O 1
ATOM 747 N N . ASN A 1 97 ? -18.719 11.203 2.104 1 53.81 97 ASN A N 1
ATOM 748 C CA . ASN A 1 97 ? -19.234 10.594 0.877 1 53.81 97 ASN A CA 1
ATOM 749 C C . ASN A 1 97 ? -18.969 9.094 0.841 1 53.81 97 ASN A C 1
ATOM 751 O O . ASN A 1 97 ? -19.797 8.32 0.363 1 53.81 97 ASN A O 1
ATOM 755 N N . ALA A 1 98 ? -17.828 8.711 1.506 1 54.72 98 ALA A N 1
ATOM 756 C CA . ALA A 1 98 ? -17.422 7.312 1.404 1 54.72 98 ALA A CA 1
ATOM 757 C C . ALA A 1 98 ? -18.234 6.441 2.365 1 54.72 98 ALA A C 1
ATOM 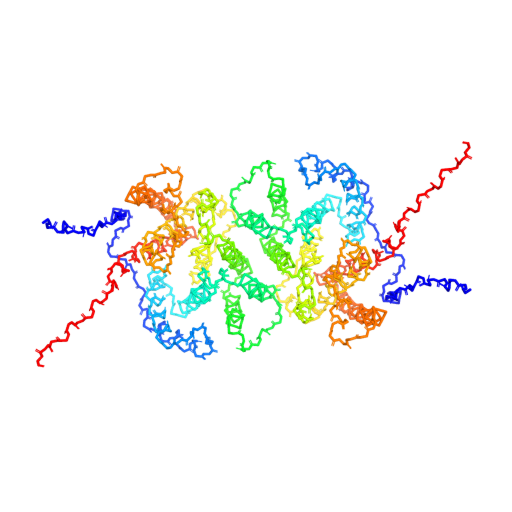759 O O . ALA A 1 98 ? -18.594 5.309 2.031 1 54.72 98 ALA A O 1
ATOM 760 N N . ALA A 1 99 ? -18.656 7.066 3.367 1 58.81 99 ALA A N 1
ATOM 761 C CA . ALA A 1 99 ? -19.406 6.266 4.332 1 58.81 99 ALA A CA 1
ATOM 762 C C . ALA A 1 99 ? -20.703 5.75 3.727 1 58.81 99 ALA A C 1
ATOM 764 O O . ALA A 1 99 ? -21.219 4.707 4.137 1 58.81 99 ALA A O 1
ATOM 765 N N . ARG A 1 100 ? -20.969 6.34 2.635 1 68.12 100 ARG A N 1
ATOM 766 C CA . ARG A 1 100 ? -22.25 5.977 2.035 1 68.12 100 ARG A CA 1
ATOM 767 C C . ARG A 1 100 ? -22.078 4.891 0.979 1 68.12 100 ARG A C 1
ATOM 769 O O . ARG A 1 100 ? -23.031 4.203 0.62 1 68.12 100 ARG A O 1
ATOM 776 N N . ASP A 1 101 ? -20.844 4.785 0.585 1 85.44 101 ASP A N 1
ATOM 777 C CA . ASP A 1 101 ? -20.625 3.773 -0.442 1 85.44 101 ASP A CA 1
ATOM 778 C C . ASP A 1 101 ? -19.219 3.195 -0.348 1 85.44 101 ASP A C 1
ATOM 780 O O . ASP A 1 101 ? -18.344 3.533 -1.153 1 85.44 101 ASP A O 1
ATOM 784 N N . LEU A 1 102 ? -19.078 2.348 0.536 1 87.5 102 LEU A N 1
ATOM 785 C CA . LEU A 1 102 ? -17.766 1.772 0.849 1 87.5 102 LEU A CA 1
ATOM 786 C C . LEU A 1 102 ? -17.25 0.933 -0.315 1 87.5 102 LEU A C 1
ATOM 788 O O . LEU A 1 102 ? -16.047 0.901 -0.576 1 87.5 102 LEU A O 1
ATOM 792 N N . VAL A 1 103 ? -18.141 0.31 -1.061 1 89.06 103 VAL A N 1
ATOM 793 C CA . VAL A 1 103 ? -17.75 -0.511 -2.201 1 89.06 103 VAL A CA 1
ATOM 794 C C . VAL A 1 103 ? -17.141 0.373 -3.287 1 89.06 103 VAL A C 1
ATOM 796 O O . VAL A 1 103 ? -16.109 0.03 -3.871 1 89.06 103 VAL A O 1
ATOM 799 N N . ALA A 1 104 ? -17.766 1.512 -3.502 1 90.81 104 ALA A N 1
ATOM 800 C CA . ALA A 1 104 ? -17.25 2.439 -4.504 1 90.81 104 ALA A CA 1
ATOM 801 C C . ALA A 1 104 ? -15.859 2.947 -4.109 1 90.81 104 ALA A C 1
ATOM 803 O O . ALA A 1 104 ? -14.977 3.086 -4.965 1 90.81 104 ALA A O 1
ATOM 804 N N . LEU A 1 105 ? -15.672 3.264 -2.854 1 92.81 105 LEU A N 1
ATOM 805 C CA . LEU A 1 105 ? -14.375 3.721 -2.381 1 92.81 105 LEU A CA 1
ATOM 806 C C . LEU A 1 105 ? -13.312 2.643 -2.58 1 92.81 105 LEU A C 1
ATOM 808 O O . LEU A 1 105 ? -12.219 2.924 -3.08 1 92.81 105 LEU A O 1
ATOM 812 N N . VAL A 1 106 ? -13.641 1.458 -2.238 1 92.81 106 VAL A N 1
ATOM 813 C CA . VAL A 1 106 ? -12.703 0.343 -2.359 1 92.81 106 VAL A CA 1
ATOM 814 C C . VAL A 1 106 ? -12.367 0.112 -3.83 1 92.81 106 VAL A C 1
ATOM 816 O O . VAL A 1 106 ? -11.211 -0.151 -4.172 1 92.81 106 VAL A O 1
ATOM 819 N N . ASP A 1 107 ? -13.305 0.287 -4.715 1 93.06 107 ASP A N 1
ATOM 820 C CA . ASP A 1 107 ? -13.062 0.155 -6.148 1 93.06 107 ASP A CA 1
ATOM 821 C C . ASP A 1 107 ? -12.102 1.238 -6.641 1 93.06 107 ASP A C 1
ATOM 823 O O . ASP A 1 107 ? -11.172 0.954 -7.398 1 93.06 107 ASP A O 1
ATOM 827 N N . ARG A 1 108 ? -12.367 2.4 -6.211 1 93.5 108 ARG A N 1
ATOM 828 C CA . ARG A 1 108 ? -11.508 3.512 -6.625 1 93.5 108 ARG A CA 1
ATOM 829 C C . ARG A 1 108 ? -10.086 3.328 -6.105 1 93.5 108 ARG A C 1
ATOM 831 O O . ARG A 1 108 ? -9.125 3.59 -6.824 1 93.5 108 ARG A O 1
ATOM 838 N N . THR A 1 109 ? -10.008 2.912 -4.902 1 94.44 109 THR A N 1
ATOM 839 C CA . THR A 1 109 ? -8.688 2.725 -4.312 1 94.44 109 THR A CA 1
ATOM 840 C C . THR A 1 109 ? -7.969 1.549 -4.965 1 94.44 109 THR A C 1
ATOM 842 O O . THR A 1 109 ? -6.746 1.565 -5.109 1 94.44 109 THR A O 1
ATOM 845 N N . ALA A 1 110 ? -8.672 0.537 -5.324 1 93.19 110 ALA A N 1
ATOM 846 C CA . ALA A 1 110 ? -8.094 -0.574 -6.078 1 93.19 110 ALA A CA 1
ATOM 847 C C . ALA A 1 110 ? -7.512 -0.094 -7.406 1 93.19 110 ALA A C 1
ATOM 849 O O . ALA A 1 110 ? -6.43 -0.524 -7.809 1 93.19 110 ALA A O 1
ATOM 850 N N . GLU A 1 111 ? -8.234 0.767 -8.07 1 94.56 111 GLU A N 1
ATOM 851 C CA . GLU A 1 111 ? -7.738 1.337 -9.32 1 94.56 111 GLU A CA 1
ATOM 852 C C . GLU A 1 111 ? -6.426 2.082 -9.102 1 94.56 111 GLU A C 1
ATOM 854 O O . GLU A 1 111 ? -5.504 1.979 -9.914 1 94.56 111 GLU A O 1
ATOM 859 N N . LEU A 1 112 ? -6.371 2.787 -8.062 1 96.69 112 LEU A N 1
ATOM 860 C CA . LEU A 1 112 ? -5.145 3.512 -7.738 1 96.69 112 LEU A CA 1
ATOM 861 C C . LEU A 1 112 ? -4.008 2.543 -7.434 1 96.69 112 LEU A C 1
ATOM 863 O O . LEU A 1 112 ? -2.865 2.77 -7.84 1 96.69 112 LEU A O 1
ATOM 867 N N . THR A 1 113 ? -4.352 1.524 -6.723 1 94.94 113 THR A N 1
ATOM 868 C CA . THR A 1 113 ? -3.363 0.503 -6.398 1 94.94 113 THR A CA 1
ATOM 869 C C . THR A 1 113 ? -2.809 -0.135 -7.668 1 94.94 113 THR A C 1
ATOM 871 O O . THR A 1 113 ? -1.607 -0.394 -7.766 1 94.94 113 THR A O 1
ATOM 874 N N . LEU A 1 114 ? -3.643 -0.341 -8.641 1 95.06 114 LEU A N 1
ATOM 875 C CA . LEU A 1 114 ? -3.209 -0.92 -9.906 1 95.06 114 LEU A CA 1
ATOM 876 C C . LEU A 1 114 ? -2.262 0.023 -10.641 1 95.06 114 LEU A C 1
ATOM 878 O O . LEU A 1 114 ? -1.303 -0.423 -11.273 1 95.06 114 LEU A O 1
ATOM 882 N N . VAL A 1 115 ? -2.506 1.291 -10.531 1 96.62 115 VAL A N 1
ATOM 883 C CA . VAL A 1 115 ? -1.598 2.273 -11.109 1 96.62 115 VAL A CA 1
ATOM 884 C C . VAL A 1 115 ? -0.241 2.199 -10.414 1 96.62 115 VAL A C 1
ATOM 886 O O . VAL A 1 115 ? 0.801 2.166 -11.07 1 96.62 115 VAL A O 1
ATOM 889 N N . LEU A 1 116 ? -0.269 2.119 -9.117 1 97.44 116 LEU A N 1
ATOM 890 C CA . LEU A 1 116 ? 0.948 2.068 -8.312 1 97.44 116 LEU A CA 1
ATOM 891 C C . LEU A 1 116 ? 1.726 0.786 -8.578 1 97.44 116 LEU A C 1
ATOM 893 O O . LEU A 1 116 ? 2.957 0.773 -8.5 1 97.44 116 LEU A O 1
ATOM 897 N N . ALA A 1 117 ? 1.028 -0.236 -8.945 1 94.25 117 ALA A N 1
ATOM 898 C CA . ALA A 1 117 ? 1.64 -1.54 -9.188 1 94.25 117 ALA A CA 1
ATOM 899 C C . ALA A 1 117 ? 2.176 -1.641 -10.609 1 94.25 117 ALA A C 1
ATOM 901 O O . ALA A 1 117 ? 2.672 -2.691 -11.023 1 94.25 117 ALA A O 1
ATOM 902 N N . GLY A 1 118 ? 2.094 -0.566 -11.414 1 88.06 118 GLY A N 1
ATOM 903 C CA . GLY A 1 118 ? 2.65 -0.545 -12.758 1 88.06 118 GLY A CA 1
ATOM 904 C C . GLY A 1 118 ? 1.713 -1.127 -13.797 1 88.06 118 GLY A C 1
ATOM 905 O O . GLY A 1 118 ? 2.162 -1.708 -14.789 1 88.06 118 GLY A O 1
ATOM 906 N N . GLY A 1 119 ? 0.499 -1.014 -13.484 1 79.06 119 GLY A N 1
ATOM 907 C CA . GLY A 1 119 ? -0.485 -1.455 -14.461 1 79.06 119 GLY A CA 1
ATOM 908 C C . GLY A 1 119 ? -0.538 -0.575 -15.695 1 79.06 119 GLY A C 1
ATOM 909 O O . GLY A 1 119 ? 0.28 0.334 -15.852 1 79.06 119 GLY A O 1
ATOM 910 N N . SER A 1 120 ? -1.434 -0.947 -16.531 1 79 120 SER A N 1
ATOM 911 C CA . SER A 1 120 ? -1.623 -0.206 -17.766 1 79 120 SER A CA 1
ATOM 912 C C . SER A 1 120 ? -2.07 1.227 -17.5 1 79 120 SER A C 1
ATOM 914 O O . SER A 1 120 ? -2.736 1.494 -16.5 1 79 120 SER A O 1
ATOM 916 N N . PRO A 1 121 ? -1.693 2.066 -18.375 1 83.12 121 PRO A N 1
ATOM 917 C CA . PRO A 1 121 ? -2.16 3.445 -18.234 1 83.12 121 PRO A CA 1
ATOM 918 C C . PRO A 1 121 ? -3.682 3.555 -18.188 1 83.12 121 PRO A C 1
ATOM 920 O O . PRO A 1 121 ? -4.363 2.994 -19.047 1 83.12 121 PRO A O 1
ATOM 923 N N . PRO A 1 122 ? -4.125 4.227 -17.203 1 85.12 122 PRO A N 1
ATOM 924 C CA . PRO A 1 122 ? -5.574 4.422 -17.125 1 85.12 122 PRO A CA 1
ATOM 925 C C . PRO A 1 122 ? -6.09 5.398 -18.188 1 85.12 122 PRO A C 1
ATOM 927 O O . PRO A 1 122 ? -5.34 6.25 -18.656 1 85.12 122 PRO A O 1
ATOM 930 N N . PRO A 1 123 ? -7.398 5.164 -18.562 1 83 123 PRO A N 1
ATOM 931 C CA . PRO A 1 123 ? -7.984 6.16 -19.453 1 83 123 PRO A CA 1
ATOM 932 C C . PRO A 1 123 ? -8.148 7.527 -18.812 1 83 123 PRO A C 1
ATOM 934 O O . PRO A 1 123 ? -8.367 7.617 -17.594 1 83 123 PRO A O 1
ATOM 937 N N . LEU A 1 124 ? -8.156 8.547 -19.641 1 82.56 124 LEU A N 1
ATOM 938 C CA . LEU A 1 124 ? -8.273 9.914 -19.156 1 82.56 124 LEU A CA 1
ATOM 939 C C . LEU A 1 124 ? -9.672 10.18 -18.609 1 82.56 124 LEU A C 1
ATOM 941 O O . LEU A 1 124 ? -9.883 11.133 -17.859 1 82.56 124 LEU A O 1
ATOM 945 N N . THR A 1 125 ? -10.602 9.375 -18.938 1 84.19 125 THR A N 1
ATOM 946 C CA . THR A 1 125 ? -11.977 9.508 -18.453 1 84.19 125 THR A CA 1
ATOM 947 C C . THR A 1 125 ? -12.055 9.18 -16.969 1 84.19 125 THR A C 1
ATOM 949 O O . THR A 1 125 ? -13.055 9.484 -16.312 1 84.19 125 THR A O 1
ATOM 952 N N . ASN A 1 126 ? -11 8.648 -16.453 1 91.25 126 ASN A N 1
ATOM 953 C CA . ASN A 1 126 ? -10.82 8.445 -15.016 1 91.25 126 ASN A CA 1
ATOM 954 C C . ASN A 1 126 ? -9.719 9.336 -14.453 1 91.25 126 ASN A C 1
ATOM 956 O O . ASN A 1 126 ? -8.578 8.898 -14.305 1 91.25 126 ASN A O 1
ATOM 960 N N . PRO A 1 127 ? -10.039 10.531 -14.078 1 95.31 127 PRO A N 1
ATOM 961 C CA . PRO A 1 127 ? -9.016 11.57 -13.875 1 95.31 127 PRO A CA 1
ATOM 962 C C . PRO A 1 127 ? -8.086 11.258 -12.711 1 95.31 127 PRO A C 1
ATOM 964 O O . PRO A 1 127 ? -6.895 11.586 -12.758 1 95.31 127 PRO A O 1
ATOM 967 N N . PHE A 1 128 ? -8.578 10.648 -11.664 1 96.75 128 PHE A N 1
ATOM 968 C CA . PHE A 1 128 ? -7.727 10.414 -10.5 1 96.75 128 PHE A CA 1
ATOM 969 C C . PHE A 1 128 ? -6.633 9.406 -10.828 1 96.75 128 PHE A C 1
ATOM 971 O O . PHE A 1 128 ? -5.445 9.688 -10.656 1 96.75 128 PHE A O 1
ATOM 978 N N . PRO A 1 129 ? -6.996 8.219 -11.422 1 97.19 129 PRO A N 1
ATOM 979 C CA . PRO A 1 129 ? -5.934 7.297 -11.836 1 97.19 129 PRO A CA 1
ATOM 980 C C . PRO A 1 129 ? -5.031 7.879 -12.922 1 97.19 129 PRO A C 1
ATOM 982 O O . PRO A 1 129 ? -3.816 7.656 -12.906 1 97.19 129 PRO A O 1
ATOM 985 N N . ALA A 1 130 ? -5.57 8.609 -13.828 1 97.5 130 ALA A N 1
ATOM 986 C CA . ALA A 1 130 ? -4.785 9.188 -14.914 1 97.5 130 ALA A CA 1
ATOM 987 C C . ALA A 1 130 ? -3.768 10.195 -14.391 1 97.5 130 ALA A C 1
ATOM 989 O O . ALA A 1 130 ? -2.602 10.172 -14.789 1 97.5 130 ALA A O 1
ATOM 990 N N . ALA A 1 131 ? -4.219 11.078 -13.523 1 98.31 131 ALA A N 1
ATOM 991 C CA . ALA A 1 131 ? -3.326 12.07 -12.938 1 98.31 131 ALA A CA 1
ATOM 992 C C . ALA A 1 131 ? -2.234 11.398 -12.109 1 98.31 131 ALA A C 1
ATOM 994 O O . ALA A 1 131 ? -1.07 11.805 -12.164 1 98.31 131 ALA A O 1
ATOM 995 N N . LEU A 1 132 ? -2.621 10.367 -11.352 1 98.31 132 LEU A N 1
ATOM 996 C CA . LEU A 1 132 ? -1.64 9.648 -10.547 1 98.31 132 LEU A CA 1
ATOM 997 C C . LEU A 1 132 ? -0.585 8.992 -11.43 1 98.31 132 LEU A C 1
ATOM 999 O O . LEU A 1 132 ? 0.605 9.023 -11.109 1 98.31 132 LEU A O 1
ATOM 1003 N N . TYR A 1 133 ? -1.014 8.406 -12.477 1 97.62 133 TYR A N 1
ATOM 1004 C CA . TYR A 1 133 ? -0.1 7.77 -13.422 1 97.62 133 TYR A CA 1
ATOM 1005 C C . TYR A 1 133 ? 0.95 8.758 -13.914 1 97.62 133 TYR A C 1
ATOM 1007 O O . TYR A 1 133 ? 2.145 8.445 -13.93 1 97.62 133 TYR A O 1
ATOM 1015 N N . ASP A 1 134 ? 0.499 9.914 -14.242 1 97.25 134 ASP A N 1
ATOM 1016 C CA . ASP A 1 134 ? 1.394 10.969 -14.727 1 97.25 134 ASP A CA 1
ATOM 1017 C C . ASP A 1 134 ? 2.344 11.422 -13.617 1 97.25 134 ASP A C 1
ATOM 1019 O O . ASP A 1 134 ? 3.547 11.562 -13.844 1 97.25 134 ASP A O 1
ATOM 1023 N N . LEU A 1 135 ? 1.819 11.688 -12.469 1 98.38 135 LEU A N 1
ATOM 1024 C CA . LEU A 1 135 ? 2.623 12.133 -11.336 1 98.38 135 LEU A CA 1
ATOM 1025 C C . LEU A 1 135 ? 3.713 11.117 -11.008 1 98.38 135 LEU A C 1
ATOM 1027 O O . LEU A 1 135 ? 4.871 11.484 -10.812 1 98.38 135 LEU A O 1
ATOM 1031 N N . LEU A 1 136 ? 3.34 9.844 -10.992 1 98 136 LEU A N 1
ATOM 1032 C CA . LEU A 1 136 ? 4.293 8.789 -10.664 1 98 136 LEU A CA 1
ATOM 1033 C C . LEU A 1 136 ? 5.41 8.719 -11.695 1 98 136 LEU A C 1
ATOM 1035 O O . LEU A 1 136 ? 6.582 8.547 -11.344 1 98 136 LEU A O 1
ATOM 1039 N N . ALA A 1 137 ? 5.055 8.883 -12.945 1 96.88 137 ALA A N 1
ATOM 1040 C CA . ALA A 1 137 ? 6.066 8.875 -14 1 96.88 137 ALA A CA 1
ATOM 1041 C C . ALA A 1 137 ? 7.059 10.016 -13.812 1 96.88 137 ALA A C 1
ATOM 1043 O O . ALA A 1 137 ? 8.266 9.828 -13.969 1 96.88 137 ALA A O 1
ATOM 1044 N N . ARG A 1 138 ? 6.59 11.156 -13.484 1 98.19 138 ARG A N 1
ATOM 1045 C CA . ARG A 1 138 ? 7.438 12.336 -13.336 1 98.19 138 ARG A CA 1
ATOM 1046 C C . ARG A 1 138 ? 8.312 12.227 -12.086 1 98.19 138 ARG A C 1
ATOM 1048 O O . ARG A 1 138 ? 9.492 12.586 -12.117 1 98.19 138 ARG A O 1
ATOM 1055 N N . PHE A 1 139 ? 7.754 11.688 -10.953 1 98.25 139 PHE A N 1
ATOM 1056 C CA . PHE A 1 139 ? 8.562 11.469 -9.758 1 98.25 139 PHE A CA 1
ATOM 1057 C C . PHE A 1 139 ? 9.625 10.406 -10.016 1 98.25 139 PHE A C 1
ATOM 1059 O O . PHE A 1 139 ? 10.75 10.523 -9.523 1 98.25 139 PHE A O 1
ATOM 1066 N N . ARG A 1 140 ? 9.25 9.406 -10.758 1 96.19 140 ARG A N 1
ATOM 1067 C CA . ARG A 1 140 ? 10.195 8.344 -11.086 1 96.19 140 ARG A CA 1
ATOM 1068 C C . ARG A 1 140 ? 11.375 8.891 -11.891 1 96.19 140 ARG A C 1
ATOM 1070 O O . ARG A 1 140 ? 12.523 8.508 -11.664 1 96.19 140 ARG A O 1
ATOM 1077 N N . ALA A 1 141 ? 11.086 9.758 -12.797 1 95.88 141 ALA A N 1
ATOM 1078 C CA . ALA A 1 141 ? 12.117 10.344 -13.648 1 95.88 141 ALA A CA 1
ATOM 1079 C C . ALA A 1 141 ? 13.016 11.289 -12.852 1 95.88 141 ALA A C 1
ATOM 1081 O O . ALA A 1 141 ? 14.172 11.508 -13.211 1 95.88 141 ALA A O 1
ATOM 1082 N N . ARG A 1 142 ? 12.547 11.797 -11.711 1 96.88 142 ARG A N 1
ATOM 1083 C CA . ARG A 1 142 ? 13.219 12.859 -10.969 1 96.88 142 ARG A CA 1
ATOM 1084 C C . ARG A 1 142 ? 14.18 12.289 -9.93 1 96.88 142 ARG A C 1
ATOM 1086 O O . ARG A 1 142 ? 15.023 13.008 -9.391 1 96.88 142 ARG A O 1
ATOM 1093 N N . THR A 1 143 ? 14.07 10.969 -9.672 1 96.5 143 THR A N 1
ATOM 1094 C CA . THR A 1 143 ? 14.852 10.438 -8.562 1 96.5 143 THR A CA 1
ATOM 1095 C C . THR A 1 143 ? 15.258 8.992 -8.82 1 96.5 143 THR A C 1
ATOM 1097 O O . THR A 1 143 ? 14.961 8.445 -9.883 1 96.5 143 THR A O 1
ATOM 1100 N N . GLY A 1 144 ? 16.062 8.398 -7.91 1 94.12 144 GLY A N 1
ATOM 1101 C CA . GLY A 1 144 ? 16.453 7 -7.984 1 94.12 144 GLY A CA 1
ATOM 1102 C C . GLY A 1 144 ? 15.375 6.047 -7.512 1 94.12 144 GLY A C 1
ATOM 1103 O O . GLY A 1 144 ? 14.359 6.477 -6.953 1 94.12 144 GLY A O 1
ATOM 1104 N N . PRO A 1 145 ? 15.586 4.754 -7.684 1 94.75 145 PRO A N 1
ATOM 1105 C CA . PRO A 1 145 ? 14.539 3.762 -7.43 1 94.75 145 PRO A CA 1
ATOM 1106 C C . PRO A 1 145 ? 14.109 3.723 -5.965 1 94.75 145 PRO A C 1
ATOM 1108 O O . PRO A 1 145 ? 12.914 3.625 -5.672 1 94.75 145 PRO A O 1
ATOM 1111 N N . ALA A 1 146 ? 15.039 3.828 -5.066 1 95.56 146 ALA A N 1
ATOM 1112 C CA . ALA A 1 146 ? 14.68 3.693 -3.66 1 95.56 146 ALA A CA 1
ATOM 1113 C C . ALA A 1 146 ? 13.797 4.852 -3.205 1 95.56 146 ALA A C 1
ATOM 1115 O O . ALA A 1 146 ? 12.789 4.645 -2.527 1 95.56 146 ALA A O 1
ATOM 1116 N N . ALA A 1 147 ? 14.164 6.074 -3.605 1 97.31 147 ALA A N 1
ATOM 1117 C CA . ALA A 1 147 ? 13.383 7.25 -3.221 1 97.31 147 ALA A CA 1
ATOM 1118 C C . ALA A 1 147 ? 11.992 7.211 -3.844 1 97.31 147 ALA A C 1
ATOM 1120 O O . ALA A 1 147 ? 11 7.508 -3.176 1 97.31 147 ALA A O 1
ATOM 1121 N N . TYR A 1 148 ? 11.961 6.812 -5.094 1 97.69 148 TYR A N 1
ATOM 1122 C CA . TYR A 1 148 ? 10.672 6.68 -5.762 1 97.69 148 TYR A CA 1
ATOM 1123 C C . TYR A 1 148 ? 9.805 5.633 -5.07 1 97.69 148 TYR A C 1
ATOM 1125 O O . TYR A 1 148 ? 8.617 5.863 -4.832 1 97.69 148 TYR A O 1
ATOM 1133 N N . LEU A 1 149 ? 10.398 4.508 -4.758 1 97.69 149 LEU A N 1
ATOM 1134 C CA . LEU A 1 149 ? 9.641 3.412 -4.16 1 97.69 149 LEU A CA 1
ATOM 1135 C C . LEU A 1 149 ? 9.156 3.785 -2.764 1 97.69 149 LEU A C 1
ATOM 1137 O O . LEU A 1 149 ? 8.078 3.361 -2.344 1 97.69 149 LEU A O 1
ATOM 1141 N N . ARG A 1 150 ? 9.867 4.598 -2.062 1 97.94 150 ARG A N 1
ATOM 1142 C CA . ARG A 1 150 ? 9.414 5.078 -0.761 1 97.94 150 ARG A CA 1
ATOM 1143 C C . ARG A 1 150 ? 8.203 5.992 -0.905 1 97.94 150 ARG A C 1
ATOM 1145 O O . ARG A 1 150 ? 7.27 5.926 -0.104 1 97.94 150 ARG A O 1
ATOM 1152 N N . LEU A 1 151 ? 8.25 6.84 -1.908 1 98.62 151 LEU A N 1
ATOM 1153 C CA . LEU A 1 151 ? 7.09 7.691 -2.158 1 98.62 151 LEU A CA 1
ATOM 1154 C C . LEU A 1 151 ? 5.867 6.855 -2.512 1 98.62 151 LEU A C 1
ATOM 1156 O O . LEU A 1 151 ? 4.785 7.062 -1.954 1 98.62 151 LEU A O 1
ATOM 1160 N N . ALA A 1 152 ? 6.074 5.938 -3.379 1 98.44 152 ALA A N 1
ATOM 1161 C CA . ALA A 1 152 ? 4.98 5.062 -3.797 1 98.44 152 ALA A CA 1
ATOM 1162 C C . ALA A 1 152 ? 4.441 4.258 -2.619 1 98.44 152 ALA A C 1
ATOM 1164 O O . ALA A 1 152 ? 3.234 4.027 -2.516 1 98.44 152 ALA A O 1
ATOM 1165 N N . ALA A 1 153 ? 5.324 3.828 -1.748 1 98.25 153 ALA A N 1
ATOM 1166 C CA . ALA A 1 153 ? 4.918 3.119 -0.537 1 98.25 153 ALA A CA 1
ATOM 1167 C C . ALA A 1 153 ? 4.039 4 0.347 1 98.25 153 ALA A C 1
ATOM 1169 O O . ALA A 1 153 ? 2.998 3.557 0.836 1 98.25 153 ALA A O 1
ATOM 1170 N N . SER A 1 154 ? 4.445 5.191 0.49 1 98.19 154 SER A N 1
ATOM 1171 C CA . SER A 1 154 ? 3.688 6.105 1.336 1 98.19 154 SER A CA 1
ATOM 1172 C C . SER A 1 154 ? 2.309 6.387 0.747 1 98.19 154 SER A C 1
ATOM 1174 O O . SER A 1 154 ? 1.339 6.57 1.485 1 98.19 154 SER A O 1
ATOM 1176 N N . LEU A 1 155 ? 2.229 6.453 -0.549 1 98.56 155 LEU A N 1
ATOM 1177 C CA . LEU A 1 155 ? 0.939 6.637 -1.205 1 98.56 155 LEU A CA 1
ATOM 1178 C C . LEU A 1 155 ? 0.024 5.445 -0.947 1 98.56 155 LEU A C 1
ATOM 1180 O O . LEU A 1 155 ? -1.166 5.617 -0.672 1 98.56 155 LEU A O 1
ATOM 1184 N N . ARG A 1 156 ? 0.596 4.262 -1.01 1 98.38 156 ARG A N 1
ATOM 1185 C CA . ARG A 1 156 ? -0.179 3.064 -0.7 1 98.38 156 ARG A CA 1
ATOM 1186 C C . ARG A 1 156 ? -0.7 3.105 0.733 1 98.38 156 ARG A C 1
ATOM 1188 O O . ARG A 1 156 ? -1.864 2.789 0.985 1 98.38 156 ARG A O 1
ATOM 1195 N N . ASP A 1 157 ? 0.191 3.504 1.621 1 97.94 157 ASP A N 1
ATOM 1196 C CA . ASP A 1 157 ? -0.195 3.602 3.025 1 97.94 157 ASP A CA 1
ATOM 1197 C C . ASP A 1 157 ? -1.318 4.621 3.217 1 97.94 157 ASP A C 1
ATOM 1199 O O . ASP A 1 157 ? -2.26 4.375 3.973 1 97.94 157 ASP A O 1
ATOM 1203 N N . THR A 1 158 ? -1.197 5.691 2.535 1 97.5 158 THR A N 1
ATOM 1204 C CA . THR A 1 158 ? -2.205 6.742 2.607 1 97.5 158 THR A CA 1
ATOM 1205 C C . THR A 1 158 ? -3.545 6.242 2.072 1 97.5 158 THR A C 1
ATOM 1207 O O . THR A 1 158 ? -4.59 6.477 2.684 1 97.5 158 THR A O 1
ATOM 1210 N N . ILE A 1 159 ? -3.529 5.57 0.988 1 95.62 159 ILE A N 1
ATOM 1211 C CA . ILE A 1 159 ? -4.742 5.035 0.375 1 95.62 159 ILE A CA 1
ATOM 1212 C C . ILE A 1 159 ? -5.414 4.059 1.335 1 95.62 159 ILE A C 1
ATOM 1214 O O . ILE A 1 159 ? -6.625 4.137 1.558 1 95.62 159 ILE A O 1
ATOM 1218 N N . MET A 1 160 ? -4.645 3.232 1.936 1 95.62 160 MET A N 1
ATOM 1219 C CA . MET A 1 160 ? -5.191 2.287 2.906 1 95.62 160 MET A CA 1
ATOM 1220 C C . MET A 1 160 ? -5.75 3.018 4.121 1 95.62 160 MET A C 1
ATOM 1222 O O . MET A 1 160 ? -6.789 2.629 4.66 1 95.62 160 MET A O 1
ATOM 1226 N N . ALA A 1 161 ? -5.074 4.008 4.535 1 95.88 161 ALA A N 1
ATOM 1227 C CA . ALA A 1 161 ? -5.527 4.781 5.684 1 95.88 161 ALA A CA 1
ATOM 1228 C C . ALA A 1 161 ? -6.867 5.453 5.402 1 95.88 161 ALA A C 1
ATOM 1230 O O . ALA A 1 161 ? -7.723 5.547 6.285 1 95.88 161 ALA A O 1
ATOM 1231 N N . LEU A 1 162 ? -7.074 5.906 4.219 1 94 162 LEU A N 1
ATOM 1232 C CA . LEU A 1 162 ? -8.336 6.531 3.844 1 94 162 LEU A CA 1
ATOM 1233 C C . LEU A 1 162 ? -9.469 5.508 3.836 1 94 162 LEU A C 1
ATOM 1235 O O . LEU A 1 162 ? -10.586 5.812 4.246 1 94 162 LEU A O 1
ATOM 1239 N N . VAL A 1 163 ? -9.141 4.348 3.375 1 94.19 163 VAL A N 1
ATOM 1240 C CA . VAL A 1 163 ? -10.117 3.268 3.422 1 94.19 163 VAL A CA 1
ATOM 1241 C C . VAL A 1 163 ? -10.477 2.959 4.875 1 94.19 163 VAL A C 1
ATOM 1243 O O . VAL A 1 163 ? -11.656 2.826 5.215 1 94.19 163 VAL A O 1
ATOM 1246 N N . TRP A 1 164 ? -9.477 2.867 5.707 1 94.62 164 TRP A N 1
ATOM 1247 C CA . TRP A 1 164 ? -9.68 2.619 7.129 1 94.62 164 TRP A CA 1
ATOM 1248 C C . TRP A 1 164 ? -10.555 3.703 7.754 1 94.62 164 TRP A C 1
ATOM 1250 O O . TRP A 1 164 ? -11.523 3.4 8.453 1 94.62 164 TRP A O 1
ATOM 1260 N N . GLU A 1 165 ? -10.266 4.926 7.441 1 93.94 165 GLU A N 1
ATOM 1261 C CA . GLU A 1 165 ? -11.016 6.055 7.988 1 93.94 165 GLU A CA 1
ATOM 1262 C C . GLU A 1 165 ? -12.484 5.992 7.578 1 93.94 165 GLU A C 1
ATOM 1264 O O . GLU A 1 165 ? -13.375 6.207 8.406 1 93.94 165 GLU A O 1
ATOM 1269 N N . ALA A 1 166 ? -12.727 5.727 6.375 1 91.44 166 ALA A N 1
ATOM 1270 C CA . ALA A 1 166 ? -14.086 5.68 5.84 1 91.44 166 ALA A CA 1
ATOM 1271 C C . ALA A 1 166 ? -14.938 4.648 6.582 1 91.44 166 ALA A C 1
ATOM 1273 O O . ALA A 1 166 ? -16.141 4.82 6.727 1 91.44 166 ALA A O 1
ATOM 1274 N N . HIS A 1 167 ? -14.328 3.631 7.09 1 91.62 167 HIS A N 1
ATOM 1275 C CA . HIS A 1 167 ? -15.055 2.566 7.777 1 91.62 167 HIS A CA 1
ATOM 1276 C C . HIS A 1 167 ? -15.352 2.949 9.219 1 91.62 167 HIS A C 1
ATOM 1278 O O . HIS A 1 167 ? -16.156 2.287 9.891 1 91.62 167 HIS A O 1
ATOM 1284 N N . HIS A 1 168 ? -14.758 4.062 9.664 1 92.19 168 HIS A N 1
ATOM 1285 C CA . HIS A 1 168 ? -14.883 4.344 11.094 1 92.19 168 HIS A CA 1
ATOM 1286 C C . HIS A 1 168 ? -15.531 5.703 11.328 1 92.19 168 HIS A C 1
ATOM 1288 O O . HIS A 1 168 ? -15.938 6.016 12.453 1 92.19 168 HIS A O 1
ATOM 1294 N N . VAL A 1 169 ? -15.758 6.473 10.32 1 90 169 VAL A N 1
ATOM 1295 C CA . VAL A 1 169 ? -16.203 7.855 10.477 1 90 169 VAL A CA 1
ATOM 1296 C C . VAL A 1 169 ? -17.656 7.883 10.961 1 90 169 VAL A C 1
ATOM 1298 O O . VAL A 1 169 ? -18.094 8.867 11.562 1 90 169 VAL A O 1
ATOM 1301 N N . ALA A 1 170 ? -18.406 6.824 10.719 1 87.69 170 ALA A N 1
ATOM 1302 C CA . ALA A 1 170 ? -19.797 6.777 11.164 1 87.69 170 ALA A CA 1
ATOM 1303 C C . ALA A 1 170 ? -19.891 6.609 12.672 1 87.69 170 ALA A C 1
ATOM 1305 O O . ALA A 1 170 ? -20.859 7.047 13.297 1 87.69 170 ALA A O 1
ATOM 1306 N N . GLU A 1 171 ? -18.891 5.969 13.297 1 90.44 171 GLU A N 1
ATOM 1307 C CA . GLU A 1 171 ? -18.828 5.75 14.734 1 90.44 171 GLU A CA 1
ATOM 1308 C C . GLU A 1 171 ? -17.406 5.988 15.258 1 90.44 171 GLU A C 1
ATOM 1310 O O . GLU A 1 171 ? -16.766 5.066 15.773 1 90.44 171 GLU A O 1
ATOM 1315 N N . PRO A 1 172 ? -17.047 7.23 15.234 1 92.38 172 PRO A N 1
ATOM 1316 C CA . PRO A 1 172 ? -15.648 7.559 15.539 1 92.38 172 PRO A CA 1
ATOM 1317 C C . PRO A 1 172 ? -15.25 7.18 16.969 1 92.38 172 PRO A C 1
ATOM 1319 O O . PRO A 1 172 ? -14.086 6.848 17.219 1 92.38 172 PRO A O 1
ATOM 1322 N N . GLU A 1 173 ? -16.203 7.145 17.859 1 91.44 173 GLU A N 1
ATOM 1323 C CA . GLU A 1 173 ? -15.906 6.902 19.266 1 91.44 173 GLU A CA 1
ATOM 1324 C C . GLU A 1 173 ? -15.484 5.453 19.5 1 91.44 173 GLU A C 1
ATOM 1326 O O . GLU A 1 173 ? -14.945 5.121 20.547 1 91.44 173 GLU A O 1
ATOM 1331 N N . ARG A 1 174 ? -15.633 4.625 18.547 1 90.69 174 ARG A N 1
ATOM 1332 C CA . ARG A 1 174 ? -15.297 3.211 18.688 1 90.69 174 ARG A CA 1
ATOM 1333 C C . ARG A 1 174 ? -13.844 2.953 18.312 1 90.69 174 ARG A C 1
ATOM 1335 O O . ARG A 1 174 ? -13.305 1.879 18.594 1 90.69 174 ARG A O 1
ATOM 1342 N N . VAL A 1 175 ? -13.242 3.916 17.734 1 93.81 175 VAL A N 1
ATOM 1343 C CA . VAL A 1 175 ? -11.836 3.779 17.359 1 93.81 175 VAL A CA 1
ATOM 1344 C C . VAL A 1 175 ? -10.953 3.941 18.594 1 93.81 175 VAL A C 1
ATOM 1346 O O . VAL A 1 175 ? -11.125 4.883 19.375 1 93.81 175 VAL A O 1
ATOM 1349 N N . ALA A 1 176 ? -10.047 2.986 18.781 1 93.81 176 ALA A N 1
ATOM 1350 C CA . ALA A 1 176 ? -9.078 3.141 19.859 1 93.81 176 ALA A CA 1
ATOM 1351 C C . ALA A 1 176 ? -8.141 4.316 19.594 1 93.81 176 ALA A C 1
ATOM 1353 O O . ALA A 1 176 ? -7.652 4.484 18.469 1 93.81 176 ALA A O 1
ATOM 1354 N N . LEU A 1 177 ? -7.895 5.145 20.672 1 96.62 177 LEU A N 1
ATOM 1355 C CA . LEU A 1 177 ? -7.035 6.316 20.547 1 96.62 177 LEU A CA 1
ATOM 1356 C C . LEU A 1 177 ? -5.656 5.922 20.016 1 96.62 177 LEU A C 1
ATOM 1358 O O . LEU A 1 177 ? -5.113 6.586 19.125 1 96.62 177 LEU A O 1
ATOM 1362 N N . GLU A 1 178 ? -5.082 4.809 20.484 1 93.5 178 GLU A N 1
ATOM 1363 C CA . GLU A 1 178 ? -3.756 4.355 20.094 1 93.5 178 GLU A CA 1
ATOM 1364 C C . GLU A 1 178 ? -3.703 4.055 18.594 1 93.5 178 GLU A C 1
ATOM 1366 O O . GLU A 1 178 ? -2.725 4.387 17.922 1 93.5 178 GLU A O 1
ATOM 1371 N N . THR A 1 179 ? -4.766 3.455 18.141 1 92.81 179 THR A N 1
ATOM 1372 C CA . THR A 1 179 ? -4.844 3.145 16.719 1 92.81 179 THR A CA 1
ATOM 1373 C C . THR A 1 179 ? -4.914 4.426 15.891 1 92.81 179 THR A C 1
ATOM 1375 O O . THR A 1 179 ? -4.223 4.555 14.875 1 92.81 179 THR A O 1
ATOM 1378 N N . TYR A 1 180 ? -5.711 5.348 16.391 1 96.56 180 TYR A N 1
ATOM 1379 C CA . TYR A 1 180 ? -5.871 6.609 15.68 1 96.56 180 TYR A CA 1
ATOM 1380 C C . TYR A 1 180 ? -4.543 7.352 15.586 1 96.56 180 TYR A C 1
ATOM 1382 O O . TYR A 1 180 ? -4.195 7.867 14.523 1 96.56 180 TYR A O 1
ATOM 1390 N N . LEU A 1 181 ? -3.818 7.344 16.641 1 96.94 181 LEU A N 1
ATOM 1391 C CA . LEU A 1 181 ? -2.555 8.07 16.688 1 96.94 181 LEU A CA 1
ATOM 1392 C C . LEU A 1 181 ? -1.557 7.492 15.695 1 96.94 181 LEU A C 1
ATOM 1394 O O . LEU A 1 181 ? -0.735 8.227 15.141 1 96.94 181 LEU A O 1
ATOM 1398 N N . GLU A 1 182 ? -1.637 6.25 15.422 1 95.62 182 GLU A N 1
ATOM 1399 C CA . GLU A 1 182 ? -0.723 5.602 14.484 1 95.62 182 GLU A CA 1
ATOM 1400 C C . GLU A 1 182 ? -1.179 5.801 13.047 1 95.62 182 GLU A C 1
ATOM 1402 O O . GLU A 1 182 ? -0.353 5.891 12.133 1 95.62 182 GLU A O 1
ATOM 1407 N N . MET A 1 183 ? -2.486 5.953 12.836 1 95.94 183 MET A N 1
ATOM 1408 C CA . MET A 1 183 ? -3.047 6.047 11.492 1 95.94 183 MET A CA 1
ATOM 1409 C C . MET A 1 183 ? -3.045 7.492 11 1 95.94 183 MET A C 1
ATOM 1411 O O . MET A 1 183 ? -2.951 7.742 9.797 1 95.94 183 MET A O 1
ATOM 1415 N N . ARG A 1 184 ? -3.096 8.414 11.891 1 97.56 184 ARG A N 1
ATOM 1416 C CA . ARG A 1 184 ? -3.383 9.812 11.57 1 97.56 184 ARG A CA 1
ATOM 1417 C C . ARG A 1 184 ? -2.293 10.406 10.688 1 97.56 184 ARG A C 1
ATOM 1419 O O . ARG A 1 184 ? -2.586 11.156 9.75 1 97.56 184 ARG A O 1
ATOM 1426 N N . PRO A 1 185 ? -0.989 10.047 10.953 1 97.75 185 PRO A N 1
ATOM 1427 C CA . PRO A 1 185 ? 0.048 10.57 10.062 1 97.75 185 PRO A CA 1
ATOM 1428 C C . PRO A 1 185 ? -0.186 10.195 8.602 1 97.75 185 PRO A C 1
ATOM 1430 O O . PRO A 1 185 ? 0.239 10.922 7.699 1 97.75 185 PRO A O 1
ATOM 1433 N N . HIS A 1 186 ? -0.799 9.125 8.359 1 97.25 186 HIS A N 1
ATOM 1434 C CA . HIS A 1 186 ? -1.076 8.688 7 1 97.25 186 HIS A CA 1
ATOM 1435 C C . HIS A 1 186 ? -2.312 9.383 6.438 1 97.25 186 HIS A C 1
ATOM 1437 O O . HIS A 1 186 ? -2.344 9.75 5.262 1 97.25 186 HIS A O 1
ATOM 1443 N N . THR A 1 187 ? -3.35 9.648 7.258 1 96.31 187 THR A N 1
ATOM 1444 C CA . THR A 1 187 ? -4.586 10.25 6.762 1 96.31 187 THR A CA 1
ATOM 1445 C C . THR A 1 187 ? -4.41 11.75 6.551 1 96.31 187 THR A C 1
ATOM 1447 O O . THR A 1 187 ? -5.195 12.375 5.836 1 96.31 187 THR A O 1
ATOM 1450 N N . VAL A 1 188 ? -3.398 12.305 7.254 1 97.12 188 VAL A N 1
ATOM 1451 C CA . VAL A 1 188 ? -3.15 13.727 7.047 1 97.12 188 VAL A CA 1
ATOM 1452 C C . VAL A 1 188 ? -2.047 13.914 6.008 1 97.12 188 VAL A C 1
ATOM 1454 O O . VAL A 1 188 ? -1.579 15.039 5.781 1 97.12 188 VAL A O 1
ATOM 1457 N N . PHE A 1 189 ? -1.513 12.875 5.363 1 97.56 189 PHE A N 1
ATOM 1458 C CA . PHE A 1 189 ? -0.658 12.82 4.184 1 97.56 189 PHE A CA 1
ATOM 1459 C C . PHE A 1 189 ? 0.776 13.195 4.535 1 97.56 189 PHE A C 1
ATOM 1461 O O . PHE A 1 189 ? 1.62 13.344 3.65 1 97.56 189 PHE A O 1
ATOM 1468 N N . VAL A 1 190 ? 1.118 13.359 5.777 1 98.25 190 VAL A N 1
ATOM 1469 C CA . VAL A 1 190 ? 2.395 13.969 6.133 1 98.25 190 VAL A CA 1
ATOM 1470 C C . VAL A 1 190 ? 3.537 13.016 5.789 1 98.25 190 VAL A C 1
ATOM 1472 O O . VAL A 1 190 ? 4.625 13.453 5.402 1 98.25 190 VAL A O 1
ATOM 1475 N N . ARG A 1 191 ? 3.316 11.695 5.895 1 97.94 191 ARG A N 1
ATOM 1476 C CA . ARG A 1 191 ? 4.355 10.75 5.512 1 97.94 191 ARG A CA 1
ATOM 1477 C C . ARG A 1 191 ? 4.656 10.836 4.02 1 97.94 191 ARG A C 1
ATOM 1479 O O . ARG A 1 191 ? 5.809 10.703 3.605 1 97.94 191 ARG A O 1
ATOM 1486 N N . THR A 1 192 ? 3.627 11.016 3.246 1 98.56 192 THR A N 1
ATOM 1487 C CA . THR A 1 192 ? 3.797 11.211 1.812 1 98.56 192 THR A CA 1
ATOM 1488 C C . THR A 1 192 ? 4.496 12.539 1.527 1 98.56 192 THR A C 1
ATOM 1490 O O . THR A 1 192 ? 5.336 12.625 0.629 1 98.56 192 THR A O 1
ATOM 1493 N N . ILE A 1 193 ? 4.172 13.531 2.316 1 98.62 193 ILE A N 1
ATOM 1494 C CA . ILE A 1 193 ? 4.82 14.828 2.205 1 98.62 193 ILE A CA 1
ATOM 1495 C C . ILE A 1 193 ? 6.316 14.688 2.482 1 98.62 193 ILE A C 1
ATOM 1497 O O . ILE A 1 193 ? 7.145 15.234 1.751 1 98.62 193 ILE A O 1
ATOM 1501 N N . PHE A 1 194 ? 6.719 13.891 3.529 1 98.5 194 PHE A N 1
ATOM 1502 C CA . PHE A 1 194 ? 8.125 13.641 3.834 1 98.5 194 PHE A CA 1
ATOM 1503 C C . PHE A 1 194 ? 8.836 13.031 2.631 1 98.5 194 PHE A C 1
ATOM 1505 O O . PHE A 1 194 ? 9.898 13.516 2.23 1 98.5 194 PHE A O 1
ATOM 1512 N N . ALA A 1 195 ? 8.211 12.039 2.078 1 98.38 195 ALA A N 1
ATOM 1513 C CA . ALA A 1 195 ? 8.836 11.305 0.98 1 98.38 195 ALA A CA 1
ATOM 1514 C C . ALA A 1 195 ? 8.984 12.188 -0.254 1 98.38 195 ALA A C 1
ATOM 1516 O O . ALA A 1 195 ? 10.023 12.18 -0.912 1 98.38 195 ALA A O 1
ATOM 1517 N N . ALA A 1 196 ? 7.973 12.961 -0.555 1 98.81 196 ALA A N 1
ATOM 1518 C CA . ALA A 1 196 ? 8.016 13.844 -1.719 1 98.81 196 ALA A CA 1
ATOM 1519 C C . ALA A 1 196 ? 9.031 14.961 -1.523 1 98.81 196 ALA A C 1
ATOM 1521 O O . ALA A 1 196 ? 9.711 15.359 -2.471 1 98.81 196 ALA A O 1
ATOM 1522 N N . ALA A 1 197 ? 9.117 15.453 -0.333 1 98.56 197 ALA A N 1
ATOM 1523 C CA . ALA A 1 197 ? 10.055 16.531 -0.033 1 98.56 197 ALA A CA 1
ATOM 1524 C C . ALA A 1 197 ? 11.5 16.078 -0.273 1 98.56 197 ALA A C 1
ATOM 1526 O O . ALA A 1 197 ? 12.312 16.844 -0.8 1 98.56 197 ALA A O 1
ATOM 1527 N N . GLU A 1 198 ? 11.82 14.844 0.116 1 98.12 198 GLU A N 1
ATOM 1528 C CA . GLU A 1 198 ? 13.156 14.32 -0.121 1 98.12 198 GLU A CA 1
ATOM 1529 C C . GLU A 1 198 ? 13.508 14.352 -1.605 1 98.12 198 GLU A C 1
ATOM 1531 O O . GLU A 1 198 ? 14.633 14.711 -1.977 1 98.12 198 GLU A O 1
ATOM 1536 N N . ILE A 1 199 ? 12.562 14.039 -2.389 1 98.44 199 ILE A N 1
ATOM 1537 C CA . ILE A 1 199 ? 12.789 13.969 -3.828 1 98.44 199 ILE A CA 1
ATOM 1538 C C . ILE A 1 199 ? 12.922 15.375 -4.398 1 98.44 199 ILE A C 1
ATOM 1540 O O . ILE A 1 199 ? 13.875 15.664 -5.129 1 98.44 199 ILE A O 1
ATOM 1544 N N . VAL A 1 200 ? 12.055 16.234 -4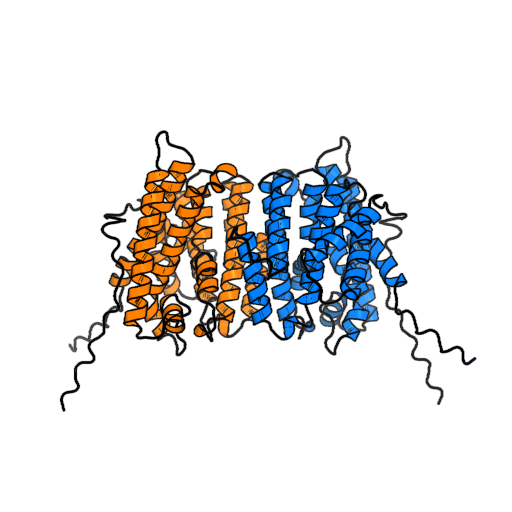.031 1 98.06 200 VAL A N 1
ATOM 1545 C CA . VAL A 1 200 ? 11.961 17.562 -4.629 1 98.06 200 VAL A CA 1
ATOM 1546 C C . VAL A 1 200 ? 13.125 18.422 -4.148 1 98.06 200 VAL A C 1
ATOM 1548 O O . VAL A 1 200 ? 13.625 19.266 -4.891 1 98.06 200 VAL A O 1
ATOM 1551 N N . LEU A 1 201 ? 13.586 18.219 -2.949 1 97.75 201 LEU A N 1
ATOM 1552 C CA . LEU A 1 201 ? 14.703 18.984 -2.398 1 97.75 201 LEU A CA 1
ATOM 1553 C C . LEU A 1 201 ? 16.031 18.312 -2.703 1 97.75 201 LEU A C 1
ATOM 1555 O O . LEU A 1 201 ? 17.094 18.797 -2.287 1 97.75 201 LEU A O 1
ATOM 1559 N N . ASP A 1 202 ? 15.977 17.203 -3.285 1 96.81 202 ASP A N 1
ATOM 1560 C CA . ASP A 1 202 ? 17.109 16.516 -3.9 1 96.81 202 ASP A CA 1
ATOM 1561 C C . ASP A 1 202 ? 18.125 16.078 -2.846 1 96.81 202 ASP A C 1
ATOM 1563 O O . ASP A 1 202 ? 19.312 16.406 -2.957 1 96.81 202 ASP A O 1
ATOM 1567 N N . TYR A 1 203 ? 17.688 15.406 -1.853 1 96.44 203 TYR A N 1
ATOM 1568 C CA . TYR A 1 203 ? 18.547 14.703 -0.897 1 96.44 203 TYR A CA 1
ATOM 1569 C C . TYR A 1 203 ? 17.969 13.328 -0.576 1 96.44 203 TYR A C 1
ATOM 1571 O O . TYR A 1 203 ? 16.812 13.055 -0.847 1 96.44 203 TYR A O 1
ATOM 1579 N N . GLU A 1 204 ? 18.812 12.445 -0.056 1 95 204 GLU A N 1
ATOM 1580 C CA . GLU A 1 204 ? 18.375 11.094 0.3 1 95 204 GLU A CA 1
ATOM 1581 C C . GLU A 1 204 ? 19.094 10.594 1.546 1 95 204 GLU A C 1
ATOM 1583 O O . GLU A 1 204 ? 20.312 10.734 1.665 1 95 204 GLU A O 1
ATOM 1588 N N . LEU A 1 205 ? 18.312 10.086 2.451 1 95.75 205 LEU A N 1
ATOM 1589 C CA . LEU A 1 205 ? 18.891 9.414 3.609 1 95.75 205 LEU A CA 1
ATOM 1590 C C . LEU A 1 205 ? 19.219 7.965 3.291 1 95.75 205 LEU A C 1
ATOM 1592 O O . LEU A 1 205 ? 18.453 7.281 2.617 1 95.75 205 LEU A O 1
ATOM 1596 N N . THR A 1 206 ? 20.391 7.539 3.781 1 93.06 206 THR A N 1
ATOM 1597 C CA . THR A 1 206 ? 20.703 6.117 3.717 1 93.06 206 THR A CA 1
ATOM 1598 C C . THR A 1 206 ? 19.812 5.328 4.68 1 93.06 206 THR A C 1
ATOM 1600 O O . THR A 1 206 ? 19.203 5.902 5.582 1 93.06 206 THR A O 1
ATOM 1603 N N . ASP A 1 207 ? 19.797 4.062 4.484 1 90.19 207 ASP A N 1
ATOM 1604 C CA . ASP A 1 207 ? 19.047 3.209 5.391 1 90.19 207 ASP A CA 1
ATOM 1605 C C . ASP A 1 207 ? 19.562 3.322 6.82 1 90.19 207 ASP A C 1
ATOM 1607 O O . ASP A 1 207 ? 18.781 3.293 7.777 1 90.19 207 ASP A O 1
ATOM 1611 N N . ALA A 1 208 ? 20.828 3.396 6.914 1 92.38 208 ALA A N 1
ATOM 1612 C CA . ALA A 1 208 ? 21.453 3.539 8.234 1 92.38 208 ALA A CA 1
ATOM 1613 C C . ALA A 1 208 ? 21.016 4.84 8.906 1 92.38 208 ALA A C 1
ATOM 1615 O O . ALA A 1 208 ? 20.719 4.859 10.102 1 92.38 208 ALA A O 1
ATOM 1616 N N . GLN A 1 209 ? 20.938 5.887 8.156 1 94.06 209 GLN A N 1
ATOM 1617 C CA . GLN A 1 209 ? 20.516 7.184 8.68 1 94.06 209 GLN A CA 1
ATOM 1618 C C . GLN A 1 209 ? 19.047 7.164 9.07 1 94.06 209 GLN A C 1
ATOM 1620 O O . GLN A 1 209 ? 18.656 7.711 10.109 1 94.06 209 GLN A O 1
ATOM 1625 N N . ARG A 1 210 ? 18.266 6.516 8.266 1 94.19 210 ARG A N 1
ATOM 1626 C CA . ARG A 1 210 ? 16.828 6.426 8.531 1 94.19 210 ARG A CA 1
ATOM 1627 C C . ARG A 1 210 ? 16.547 5.656 9.812 1 94.19 210 ARG A C 1
ATOM 1629 O O . ARG A 1 210 ? 15.555 5.91 10.492 1 94.19 210 ARG A O 1
ATOM 1636 N N . ALA A 1 211 ? 17.438 4.816 10.125 1 91.69 211 ALA A N 1
ATOM 1637 C CA . ALA A 1 211 ? 17.25 3.941 11.281 1 91.69 211 ALA A CA 1
ATOM 1638 C C . ALA A 1 211 ? 17.688 4.629 12.57 1 91.69 211 ALA A C 1
ATOM 1640 O O . ALA A 1 211 ? 17.406 4.141 13.664 1 91.69 211 ALA A O 1
ATOM 1641 N N . LEU A 1 212 ? 18.281 5.785 12.492 1 93.75 212 LEU A N 1
ATOM 1642 C CA . LEU A 1 212 ? 18.734 6.496 13.68 1 93.75 212 LEU A CA 1
ATOM 1643 C C . LEU A 1 212 ? 17.562 6.957 14.531 1 93.75 212 LEU A C 1
ATOM 1645 O O . LEU A 1 212 ? 16.578 7.48 14.008 1 93.75 212 LEU A O 1
ATOM 1649 N N . ALA A 1 213 ? 17.734 6.824 15.797 1 94.31 213 ALA A N 1
ATOM 1650 C CA . ALA A 1 213 ? 16.672 7.18 16.734 1 94.31 213 ALA A CA 1
ATOM 1651 C C . ALA A 1 213 ? 16.312 8.656 16.625 1 94.31 213 ALA A C 1
ATOM 1653 O O . ALA A 1 213 ? 15.125 9.016 16.562 1 94.31 213 ALA A O 1
ATOM 1654 N N . PRO A 1 214 ? 17.266 9.586 16.516 1 94.81 214 PRO A N 1
ATOM 1655 C CA . PRO A 1 214 ? 16.922 11.008 16.391 1 94.81 214 PRO A CA 1
ATOM 1656 C C . PRO A 1 214 ? 16.094 11.305 15.148 1 94.81 214 PRO A C 1
ATOM 1658 O O . PRO A 1 214 ? 15.203 12.164 15.188 1 94.81 214 PRO A O 1
ATOM 1661 N N . VAL A 1 215 ? 16.391 10.617 14.039 1 96.31 215 VAL A N 1
ATOM 1662 C CA . VAL A 1 215 ? 15.641 10.812 12.805 1 96.31 215 VAL A CA 1
ATOM 1663 C C . VAL A 1 215 ? 14.203 10.328 12.992 1 96.31 215 VAL A C 1
ATOM 1665 O O . VAL A 1 215 ? 13.258 11.055 12.68 1 96.31 215 VAL A O 1
ATOM 1668 N N . ARG A 1 216 ? 14.062 9.188 13.586 1 95.69 216 ARG A N 1
ATOM 1669 C CA . ARG A 1 216 ? 12.742 8.602 13.797 1 95.69 216 ARG A CA 1
ATOM 1670 C C . ARG A 1 216 ? 11.922 9.438 14.773 1 95.69 216 ARG A C 1
ATOM 1672 O O . ARG A 1 216 ? 10.719 9.633 14.578 1 95.69 216 ARG A O 1
ATOM 1679 N N . HIS A 1 217 ? 12.555 9.922 15.797 1 96.44 217 HIS A N 1
ATOM 1680 C CA . HIS A 1 217 ? 11.867 10.742 16.781 1 96.44 217 HIS A CA 1
ATOM 1681 C C . HIS A 1 217 ? 11.383 12.055 16.172 1 96.44 217 HIS A C 1
ATOM 1683 O O . HIS A 1 217 ? 10.258 12.492 16.422 1 96.44 217 HIS A O 1
ATOM 1689 N N . LEU A 1 218 ? 12.219 12.625 15.422 1 97.88 218 LEU A N 1
ATOM 1690 C CA . LEU A 1 218 ? 11.859 13.891 14.781 1 97.88 218 LEU A CA 1
ATOM 1691 C C . LEU A 1 218 ? 10.695 13.688 13.812 1 97.88 218 LEU A C 1
ATOM 1693 O O . LEU A 1 218 ? 9.727 14.445 13.836 1 97.88 218 LEU A O 1
ATOM 1697 N N . GLU A 1 219 ? 10.789 12.672 12.984 1 98.06 219 GLU A N 1
ATOM 1698 C CA . GLU A 1 219 ? 9.719 12.391 12.031 1 98.06 219 GLU A CA 1
ATOM 1699 C C . GLU A 1 219 ? 8.398 12.125 12.75 1 98.06 219 GLU A C 1
ATOM 1701 O O . GLU A 1 219 ? 7.348 12.609 12.32 1 98.06 219 GLU A O 1
ATOM 1706 N N . THR A 1 220 ? 8.484 11.375 13.82 1 97.81 220 THR A N 1
ATOM 1707 C CA . THR A 1 220 ? 7.277 11.055 14.578 1 97.81 220 THR A CA 1
ATOM 1708 C C . THR A 1 220 ? 6.668 12.32 15.18 1 97.81 220 THR A C 1
ATOM 1710 O O . THR A 1 220 ? 5.453 12.523 15.102 1 97.81 220 THR A O 1
ATOM 1713 N N . ALA A 1 221 ? 7.461 13.141 15.703 1 98.5 221 ALA A N 1
ATOM 1714 C CA . ALA A 1 221 ? 6.98 14.367 16.328 1 98.5 221 ALA A CA 1
ATOM 1715 C C . ALA A 1 221 ? 6.316 15.281 15.297 1 98.5 221 ALA A C 1
ATOM 1717 O O . ALA A 1 221 ? 5.223 15.805 15.539 1 98.5 221 ALA A O 1
ATOM 1718 N N . VAL A 1 222 ? 6.945 15.445 14.188 1 98.62 222 VAL A N 1
ATOM 1719 C CA . VAL A 1 222 ? 6.402 16.312 13.148 1 98.62 222 VAL A CA 1
ATOM 1720 C C . VAL A 1 222 ? 5.125 15.703 12.578 1 98.62 222 VAL A C 1
ATOM 1722 O O . VAL A 1 222 ? 4.16 16.422 12.289 1 98.62 222 VAL A O 1
ATOM 1725 N N . ALA A 1 223 ? 5.133 14.453 12.43 1 98.31 223 ALA A N 1
ATOM 1726 C CA . ALA A 1 223 ? 3.947 13.766 11.914 1 98.31 223 ALA A CA 1
ATOM 1727 C C . ALA A 1 223 ? 2.768 13.922 12.867 1 98.31 223 ALA A C 1
ATOM 1729 O O . ALA A 1 223 ? 1.645 14.195 12.438 1 98.31 223 ALA A O 1
ATOM 1730 N N . ASN A 1 224 ? 3.043 13.695 14.141 1 98.19 224 ASN A N 1
ATOM 1731 C CA . ASN A 1 224 ? 2.004 13.906 15.148 1 98.19 224 ASN A CA 1
ATOM 1732 C C . ASN A 1 224 ? 1.47 15.336 15.102 1 98.19 224 ASN A C 1
ATOM 1734 O O . ASN A 1 224 ? 0.257 15.555 15.094 1 98.19 224 ASN A O 1
ATOM 1738 N N . LEU A 1 225 ? 2.357 16.234 15.062 1 97.56 225 LEU A N 1
ATOM 1739 C CA . LEU A 1 225 ? 1.986 17.641 15.039 1 97.56 225 LEU A CA 1
ATOM 1740 C C . LEU A 1 225 ? 1.077 17.953 13.852 1 97.56 225 LEU A C 1
ATOM 1742 O O . LEU A 1 225 ? 0.052 18.609 14.008 1 97.56 225 LEU A O 1
ATOM 1746 N N . ALA A 1 226 ? 1.438 17.469 12.711 1 97.06 226 ALA A N 1
ATOM 1747 C CA . ALA A 1 226 ? 0.656 17.703 11.5 1 97.06 226 ALA A CA 1
ATOM 1748 C C . ALA A 1 226 ? -0.778 17.203 11.672 1 97.06 226 ALA A C 1
ATOM 1750 O O . ALA A 1 226 ? -1.73 17.938 11.406 1 97.06 226 ALA A O 1
ATOM 1751 N N . GLY A 1 227 ? -0.906 16.031 12.156 1 97.25 227 GLY A N 1
ATOM 1752 C CA . GLY A 1 227 ? -2.225 15.445 12.328 1 97.25 227 GLY A CA 1
ATOM 1753 C C . GLY A 1 227 ? -3.053 16.156 13.391 1 97.25 227 GLY A C 1
ATOM 1754 O O . GLY A 1 227 ? -4.227 16.453 13.164 1 97.25 227 GLY A O 1
ATOM 1755 N N . TRP A 1 228 ? -2.459 16.438 14.492 1 97.69 228 TRP A N 1
ATOM 1756 C CA . TRP A 1 228 ? -3.191 16.938 15.648 1 97.69 228 TRP A CA 1
ATOM 1757 C C . TRP A 1 228 ? -3.555 18.406 15.461 1 97.69 228 TRP A C 1
ATOM 1759 O O . TRP A 1 228 ? -4.645 18.844 15.859 1 97.69 228 TRP A O 1
ATOM 1769 N N . ILE A 1 229 ? -2.66 19.156 14.852 1 95.62 229 ILE A N 1
ATOM 1770 C CA . ILE A 1 229 ? -2.982 20.547 14.531 1 95.62 229 ILE A CA 1
ATOM 1771 C C . ILE A 1 229 ? -4.172 20.578 13.57 1 95.62 229 ILE A C 1
ATOM 1773 O O . ILE A 1 229 ? -5.094 21.375 13.75 1 95.62 229 ILE A O 1
ATOM 1777 N N . ASN A 1 230 ? -4.168 19.75 12.602 1 93.62 230 ASN A N 1
ATOM 1778 C CA . ASN A 1 230 ? -5.27 19.672 11.648 1 93.62 230 ASN A CA 1
ATOM 1779 C C . ASN A 1 230 ? -6.578 19.297 12.336 1 93.62 230 ASN A C 1
ATOM 1781 O O . ASN A 1 230 ? -7.641 19.812 11.992 1 93.62 230 ASN A O 1
ATOM 1785 N N . ASP A 1 231 ? -6.492 18.391 13.258 1 95 231 ASP A N 1
ATOM 1786 C CA . ASP A 1 231 ? -7.68 17.969 14 1 95 231 ASP A CA 1
ATOM 1787 C C . ASP A 1 231 ? -8.312 19.156 14.734 1 95 231 ASP A C 1
ATOM 1789 O O . ASP A 1 231 ? -9.531 19.312 14.734 1 95 231 ASP A O 1
ATOM 1793 N N . LEU A 1 232 ? -7.492 19.922 15.383 1 94.38 232 LEU A N 1
ATOM 1794 C CA . LEU A 1 232 ? -7.977 21.062 16.156 1 94.38 232 LEU A CA 1
ATOM 1795 C C . LEU A 1 232 ? -8.523 22.141 15.234 1 94.38 232 LEU A C 1
ATOM 1797 O O . LEU A 1 232 ? -9.594 22.703 15.492 1 94.38 232 LEU A O 1
ATOM 1801 N N . ALA A 1 233 ? -7.844 22.312 14.18 1 90.38 233 ALA A N 1
ATOM 1802 C CA . ALA A 1 233 ? -8.203 23.406 13.273 1 90.38 233 ALA A CA 1
ATOM 1803 C C . ALA A 1 233 ? -9.484 23.062 12.516 1 90.38 233 ALA A C 1
ATOM 1805 O O . ALA A 1 233 ? -10.281 23.969 12.203 1 90.38 233 ALA A O 1
ATOM 1806 N N . SER A 1 234 ? -9.719 21.844 12.203 1 88.31 234 SER A N 1
ATOM 1807 C CA . SER A 1 234 ? -10.828 21.469 11.336 1 88.31 234 SER A CA 1
ATOM 1808 C C . SER A 1 234 ? -12.047 21.031 12.148 1 88.31 234 SER A C 1
ATOM 1810 O O . SER A 1 234 ? -13.125 20.812 11.602 1 88.31 234 SER A O 1
ATOM 1812 N N . TYR A 1 235 ? -11.977 20.969 13.383 1 91.12 235 TYR A N 1
ATOM 1813 C CA . TYR A 1 235 ? -12.977 20.312 14.219 1 91.12 235 TYR A CA 1
ATOM 1814 C C . TYR A 1 235 ? -14.344 20.953 14.039 1 91.12 235 TYR A C 1
ATOM 1816 O O . TYR A 1 235 ? -15.336 20.266 13.766 1 91.12 235 TYR A O 1
ATOM 1824 N N . GLU A 1 236 ? -14.406 22.25 14.195 1 88.06 236 GLU A N 1
ATOM 1825 C CA . GLU A 1 236 ? -15.688 22.953 14.164 1 88.06 236 GLU A CA 1
ATOM 1826 C C . GLU A 1 236 ? -16.375 22.797 12.812 1 88.06 236 GLU A C 1
ATOM 1828 O O . GLU A 1 236 ? -17.578 22.531 12.75 1 88.06 236 GLU A O 1
ATOM 1833 N N . ARG A 1 237 ? -15.57 22.922 11.859 1 84.56 237 ARG A N 1
ATOM 1834 C CA . ARG A 1 237 ? -16.125 22.766 10.516 1 84.56 237 ARG A CA 1
ATOM 1835 C C . ARG A 1 237 ? -16.656 21.344 10.305 1 84.56 237 ARG A 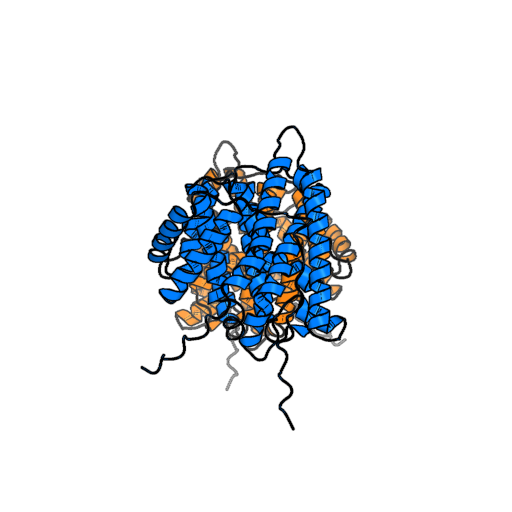C 1
ATOM 1837 O O . ARG A 1 237 ? -17.734 21.172 9.734 1 84.56 237 ARG A O 1
ATOM 1844 N N . GLU A 1 238 ? -15.961 20.391 10.734 1 86.69 238 GLU A N 1
ATOM 1845 C CA . GLU A 1 238 ? -16.328 19 10.555 1 86.69 238 GLU A CA 1
ATOM 1846 C C . GLU A 1 238 ? -17.531 18.625 11.422 1 86.69 238 GLU A C 1
ATOM 1848 O O . GLU A 1 238 ? -18.391 17.844 11.008 1 86.69 238 GLU A O 1
ATOM 1853 N N . ALA A 1 239 ? -17.609 19.188 12.555 1 87.88 239 ALA A N 1
ATOM 1854 C CA . ALA A 1 239 ? -18.703 18.906 13.477 1 87.88 239 ALA A CA 1
ATOM 1855 C C . ALA A 1 239 ? -20.016 19.484 12.953 1 87.88 239 ALA A C 1
ATOM 1857 O O . ALA A 1 239 ? -21.094 18.984 13.266 1 87.88 239 ALA A O 1
ATOM 1858 N N . ALA A 1 240 ? -19.875 20.453 12.219 1 85.62 240 ALA A N 1
ATOM 1859 C CA . ALA A 1 240 ? -21.062 21.125 11.695 1 85.62 240 ALA A CA 1
ATOM 1860 C C . ALA A 1 240 ? -21.672 20.344 10.531 1 85.62 240 ALA A C 1
ATOM 1862 O O . ALA A 1 240 ? -22.828 20.578 10.164 1 85.62 240 ALA A O 1
ATOM 1863 N N . ARG A 1 241 ? -21 19.422 9.953 1 79.25 241 ARG A N 1
ATOM 1864 C CA . ARG A 1 241 ? -21.422 18.719 8.742 1 79.25 241 ARG A CA 1
ATOM 1865 C C . ARG A 1 241 ? -22.438 17.625 9.062 1 79.25 241 ARG A C 1
ATOM 1867 O O . ARG A 1 241 ? -23.156 17.156 8.172 1 79.25 241 ARG A O 1
ATOM 1874 N N . GLY A 1 242 ? -22.5 17.188 10.211 1 73.81 242 GLY A N 1
ATOM 1875 C CA . GLY A 1 242 ? -23.438 16.109 10.5 1 73.81 242 GLY A CA 1
ATOM 1876 C C . GLY A 1 242 ? -23.531 15.781 11.977 1 73.81 242 GLY A C 1
ATOM 1877 O O . GLY A 1 242 ? -22.891 16.438 12.805 1 73.81 242 GLY A O 1
ATOM 1878 N N . PRO A 1 243 ? -24.312 14.852 12.133 1 72.94 243 PRO A N 1
ATOM 1879 C CA . PRO A 1 243 ? -24.609 14.508 13.531 1 72.94 243 PRO A CA 1
ATOM 1880 C C . PRO A 1 243 ? -23.453 13.773 14.211 1 72.94 243 PRO A C 1
ATOM 1882 O O . PRO A 1 243 ? -23.312 13.844 15.438 1 72.94 243 PRO A O 1
ATOM 1885 N N . ALA A 1 244 ? -22.719 13.07 13.438 1 80 244 ALA A N 1
ATOM 1886 C CA . ALA A 1 244 ? -21.609 12.352 14.031 1 80 244 ALA A CA 1
ATOM 1887 C C . ALA A 1 244 ? -20.453 13.297 14.367 1 80 244 ALA A C 1
ATOM 1889 O O . ALA A 1 244 ? -20.188 14.25 13.625 1 80 244 ALA A O 1
ATOM 1890 N N . GLN A 1 245 ? -19.844 13.008 15.492 1 88.81 245 GLN A N 1
ATOM 1891 C CA . GLN A 1 245 ? -18.625 13.75 15.812 1 88.81 245 GLN A CA 1
ATOM 1892 C C . GLN A 1 245 ? -17.516 13.438 14.82 1 88.81 245 GLN A C 1
ATOM 1894 O O . GLN A 1 245 ? -17.469 12.344 14.258 1 88.81 245 GLN A O 1
ATOM 1899 N N . PRO A 1 246 ? -16.656 14.352 14.602 1 92.56 246 PRO A N 1
ATOM 1900 C CA . PRO A 1 246 ? -15.508 14.07 13.734 1 92.56 246 PRO A CA 1
ATOM 1901 C C . PRO A 1 246 ? -14.562 13.023 14.305 1 92.56 246 PRO A C 1
ATOM 1903 O O . PRO A 1 246 ? -14.344 12.977 15.523 1 92.56 246 PRO A O 1
ATOM 1906 N N . LEU A 1 247 ? -14.094 12.156 13.438 1 94.69 247 LEU A N 1
ATOM 1907 C CA . LEU A 1 247 ? -12.977 11.312 13.844 1 94.69 247 LEU A CA 1
ATOM 1908 C C . LEU A 1 247 ? -11.711 12.141 14.016 1 94.69 247 LEU A C 1
ATOM 1910 O O . LEU A 1 247 ? -11.023 12.438 13.039 1 94.69 247 LEU A O 1
ATOM 1914 N N . SER A 1 248 ? -11.438 12.5 15.258 1 96.44 248 SER A N 1
ATOM 1915 C CA . SER A 1 248 ? -10.375 13.445 15.562 1 96.44 248 SER A CA 1
ATOM 1916 C C . SER A 1 248 ? -9.812 13.211 16.969 1 96.44 248 SER A C 1
ATOM 1918 O O . SER A 1 248 ? -10.422 12.508 17.766 1 96.44 248 SER A O 1
ATOM 1920 N N . LEU A 1 249 ? -8.68 13.836 17.156 1 98 249 LEU A N 1
ATOM 1921 C CA . LEU A 1 249 ? -8 13.695 18.438 1 98 249 LEU A CA 1
ATOM 1922 C C . LEU A 1 249 ? -8.883 14.188 19.578 1 98 249 LEU A C 1
ATOM 1924 O O . LEU A 1 249 ? -9.078 13.477 20.562 1 98 249 LEU A O 1
ATOM 1928 N N . PRO A 1 250 ? -9.562 15.359 19.484 1 97.06 250 PRO A N 1
ATOM 1929 C CA . PRO A 1 250 ? -10.43 15.789 20.578 1 97.06 250 PRO A CA 1
ATOM 1930 C C . PRO A 1 250 ? -11.57 14.82 20.844 1 97.06 250 PRO A C 1
ATOM 1932 O O . PRO A 1 250 ? -11.906 14.547 22 1 97.06 250 PRO A O 1
ATOM 1935 N N . THR A 1 251 ? -12.164 14.297 19.766 1 96.88 251 THR A N 1
ATOM 1936 C CA . THR A 1 251 ? -13.25 13.336 19.906 1 96.88 251 THR A CA 1
ATOM 1937 C C . THR A 1 251 ? -12.797 12.109 20.688 1 96.88 251 THR A C 1
ATOM 1939 O O . THR A 1 251 ? -13.469 11.664 21.609 1 96.88 251 THR A O 1
ATOM 1942 N N . LEU A 1 252 ? -11.656 11.633 20.359 1 97.88 252 LEU A N 1
ATOM 1943 C CA . LEU A 1 252 ? -11.188 10.383 20.953 1 97.88 252 LEU A CA 1
ATOM 1944 C C . LEU A 1 252 ? -10.664 10.609 22.359 1 97.88 252 LEU A C 1
ATOM 1946 O O . LEU A 1 252 ? -10.781 9.742 23.234 1 97.88 252 LEU A O 1
ATOM 1950 N N . LEU A 1 253 ? -10.062 11.75 22.609 1 98.06 253 LEU A N 1
ATOM 1951 C CA . LEU A 1 253 ? -9.633 12.094 23.953 1 98.06 253 LEU A CA 1
ATOM 1952 C C . LEU A 1 253 ? -10.828 12.219 24.891 1 98.06 253 LEU A C 1
ATOM 1954 O O . LEU A 1 253 ? -10.766 11.797 26.047 1 98.06 253 LEU A O 1
ATOM 1958 N N . ARG A 1 254 ? -11.859 12.805 24.391 1 96.38 254 ARG A N 1
ATOM 1959 C CA . ARG A 1 254 ? -13.078 12.922 25.188 1 96.38 254 ARG A CA 1
ATOM 1960 C C . ARG A 1 254 ? -13.68 11.547 25.469 1 96.38 254 ARG A C 1
ATOM 1962 O O . ARG A 1 254 ? -14.141 11.281 26.578 1 96.38 254 ARG A O 1
ATOM 1969 N N . ALA A 1 255 ? -13.711 10.75 24.5 1 95.75 255 ALA A N 1
ATOM 1970 C CA . ALA A 1 255 ? -14.234 9.391 24.672 1 95.75 255 ALA A CA 1
ATOM 1971 C C . ALA A 1 255 ? -13.422 8.625 25.719 1 95.75 255 ALA A C 1
ATOM 1973 O O . ALA A 1 255 ? -13.984 7.859 26.5 1 95.75 255 ALA A O 1
ATOM 1974 N N . ARG A 1 256 ? -12.148 8.812 25.719 1 96.38 256 ARG A N 1
ATOM 1975 C CA . ARG A 1 256 ? -11.25 8.078 26.594 1 96.38 256 ARG A CA 1
ATOM 1976 C C . ARG A 1 256 ? -11.32 8.602 28.016 1 96.38 256 ARG A C 1
ATOM 1978 O O . ARG A 1 256 ? -11.312 7.824 28.969 1 96.38 256 ARG A O 1
ATOM 1985 N N . HIS A 1 257 ? -11.359 9.875 28.188 1 96.12 257 HIS A N 1
ATOM 1986 C CA . HIS A 1 257 ? -11.172 10.477 29.516 1 96.12 257 HIS A CA 1
ATOM 1987 C C . HIS A 1 257 ? -12.477 11.055 30.047 1 96.12 257 HIS A C 1
ATOM 1989 O O . HIS A 1 257 ? -12.562 11.43 31.219 1 96.12 257 HIS A O 1
ATOM 1995 N N . GLY A 1 258 ? -13.461 11.117 29.203 1 94.81 258 GLY A N 1
ATOM 1996 C CA . GLY A 1 258 ? -14.664 11.852 29.562 1 94.81 258 GLY A CA 1
ATOM 1997 C C . GLY A 1 258 ? -14.461 13.359 29.594 1 94.81 258 GLY A C 1
ATOM 1998 O O . GLY A 1 258 ? -13.539 13.875 28.953 1 94.81 258 GLY A O 1
ATOM 1999 N N . GLY A 1 259 ? -15.477 14.133 30.078 1 95 259 GLY A N 1
ATOM 2000 C CA . GLY A 1 259 ? -15.359 15.57 30.25 1 95 259 GLY A CA 1
ATOM 2001 C C . GLY A 1 259 ? -15.945 16.359 29.109 1 95 259 GLY A C 1
ATOM 2002 O O . GLY A 1 259 ? -16.672 15.82 28.266 1 95 259 GLY A O 1
ATOM 2003 N N . SER A 1 260 ? -15.578 17.672 29.094 1 95.31 260 SER A N 1
ATOM 2004 C CA . SER A 1 260 ? -16.109 18.594 28.109 1 95.31 260 SER A CA 1
ATOM 2005 C C . SER A 1 260 ? -15.234 18.656 26.875 1 95.31 260 SER A C 1
ATOM 2007 O O . SER A 1 260 ? -14.094 18.188 26.891 1 95.31 260 SER A O 1
ATOM 2009 N N . LEU A 1 261 ? -15.75 19.219 25.859 1 95 261 LEU A N 1
ATOM 2010 C CA . LEU A 1 261 ? -14.984 19.453 24.641 1 95 261 LEU A CA 1
ATOM 2011 C C . LEU A 1 261 ? -13.805 20.375 24.891 1 95 261 LEU A C 1
ATOM 2013 O O . LEU A 1 261 ? -12.719 20.188 24.344 1 95 261 LEU A O 1
ATOM 2017 N N . GLU A 1 262 ? -14.07 21.344 25.703 1 96.19 262 GLU A N 1
ATOM 2018 C CA . GLU A 1 262 ? -13.023 22.297 26.062 1 96.19 262 GLU A CA 1
ATOM 2019 C C . GLU A 1 262 ? -11.844 21.594 26.719 1 96.19 262 GLU A C 1
ATOM 2021 O O . GLU A 1 262 ? -10.688 21.906 26.438 1 96.19 262 GLU A O 1
ATOM 2026 N N . GLU A 1 263 ? -12.164 20.672 27.547 1 97.12 263 GLU A N 1
ATOM 2027 C CA . GLU A 1 263 ? -11.109 19.906 28.219 1 97.12 263 GLU A CA 1
ATOM 2028 C C . GLU A 1 263 ? -10.352 19.031 27.234 1 97.12 263 GLU A C 1
ATOM 2030 O O . GLU A 1 263 ? -9.133 18.891 27.328 1 97.12 263 GLU A O 1
ATOM 2035 N N . ALA A 1 264 ? -11.062 18.469 26.312 1 97.31 264 ALA A N 1
ATOM 2036 C CA . ALA A 1 264 ? -10.438 17.656 25.281 1 97.31 264 ALA A CA 1
ATOM 2037 C C . ALA A 1 264 ? -9.508 18.484 24.406 1 97.31 264 ALA A C 1
ATOM 2039 O O . ALA A 1 264 ? -8.398 18.047 24.078 1 97.31 264 ALA A O 1
ATOM 2040 N N . PHE A 1 265 ? -9.898 19.656 24.094 1 96.94 265 PHE A N 1
ATOM 2041 C CA . PHE A 1 265 ? -9.086 20.578 23.297 1 96.94 265 PHE A CA 1
ATOM 2042 C C . PHE A 1 265 ? -7.84 21 24.062 1 96.94 265 PHE A C 1
ATOM 2044 O O . PHE A 1 265 ? -6.754 21.094 23.484 1 96.94 265 PHE A O 1
ATOM 2051 N N . ALA A 1 266 ? -8.023 21.266 25.328 1 97.31 266 ALA A N 1
ATOM 2052 C CA . ALA A 1 266 ? -6.883 21.641 26.156 1 97.31 266 ALA A CA 1
ATOM 2053 C C . ALA A 1 266 ? -5.855 20.516 26.203 1 97.31 266 ALA A C 1
ATOM 2055 O O . ALA A 1 266 ? -4.652 20.766 26.109 1 97.31 266 ALA A O 1
ATOM 2056 N N . ARG A 1 267 ? -6.312 19.328 26.375 1 97.88 267 ARG A N 1
ATOM 2057 C CA . ARG A 1 267 ? -5.422 18.172 26.391 1 97.88 267 ARG A CA 1
ATOM 2058 C C . ARG A 1 267 ? -4.707 18 25.047 1 97.88 267 ARG A C 1
ATOM 2060 O O . ARG A 1 267 ? -3.492 17.797 25.016 1 97.88 267 ARG A O 1
ATOM 2067 N N . ALA A 1 268 ? -5.477 18.078 23.969 1 98.12 268 ALA A N 1
ATOM 2068 C CA . ALA A 1 268 ? -4.902 17.984 22.625 1 98.12 268 ALA A CA 1
ATOM 2069 C C . ALA A 1 268 ? -3.869 19.078 22.391 1 98.12 268 ALA A C 1
ATOM 2071 O O . ALA A 1 268 ? -2.816 18.828 21.797 1 98.12 268 ALA A O 1
ATOM 2072 N N . GLY A 1 269 ? -4.195 20.266 22.828 1 96.75 269 GLY A N 1
ATOM 2073 C CA . GLY A 1 269 ? -3.256 21.375 22.719 1 96.75 269 GLY A CA 1
ATOM 2074 C C . GLY A 1 269 ? -1.946 21.109 23.438 1 96.75 269 GLY A C 1
ATOM 2075 O O . GLY A 1 269 ? -0.872 21.391 22.906 1 96.75 269 GLY A O 1
ATOM 2076 N N . GLY A 1 270 ? -2.066 20.641 24.672 1 97.56 270 GLY A N 1
ATOM 2077 C CA . GLY A 1 270 ? -0.871 20.266 25.422 1 97.56 270 GLY A CA 1
ATOM 2078 C C . GLY A 1 270 ? -0.032 19.219 24.703 1 97.56 270 GLY A C 1
ATOM 2079 O O . GLY A 1 270 ? 1.198 19.297 24.703 1 97.56 270 GLY A O 1
ATOM 2080 N N . MET A 1 271 ? -0.661 18.25 24.125 1 98.25 271 MET A N 1
ATOM 2081 C CA . MET A 1 271 ? 0.028 17.219 23.344 1 98.25 271 MET A CA 1
ATOM 2082 C C . MET A 1 271 ? 0.782 17.828 22.172 1 98.25 271 MET A C 1
ATOM 2084 O O . MET A 1 271 ? 1.933 17.469 21.906 1 98.25 271 MET A O 1
ATOM 2088 N N . CYS A 1 272 ? 0.13 18.75 21.5 1 97.81 272 CYS A N 1
ATOM 2089 C CA . CYS A 1 272 ? 0.754 19.422 20.375 1 97.81 272 CYS A CA 1
ATOM 2090 C C . CYS A 1 272 ? 1.996 20.188 20.812 1 97.81 272 CYS A C 1
ATOM 2092 O O . CYS A 1 272 ? 3.043 20.109 20.172 1 97.81 272 CYS A O 1
ATOM 2094 N N . GLU A 1 273 ? 1.878 20.922 21.891 1 97.69 273 GLU A N 1
ATOM 2095 C CA . GLU A 1 273 ? 3 21.719 22.391 1 97.69 273 GLU A CA 1
ATOM 2096 C C . GLU A 1 273 ? 4.176 20.828 22.781 1 97.69 273 GLU A C 1
ATOM 2098 O O . GLU A 1 273 ? 5.332 21.172 22.547 1 97.69 273 GLU A O 1
ATOM 2103 N N . ASN A 1 274 ? 3.863 19.719 23.359 1 97.88 274 ASN A N 1
ATOM 2104 C CA . ASN A 1 274 ? 4.91 18.75 23.703 1 97.88 274 ASN A CA 1
ATOM 2105 C C . ASN A 1 274 ? 5.621 18.234 22.453 1 97.88 274 ASN A C 1
ATOM 2107 O O . ASN A 1 274 ? 6.852 18.188 22.422 1 97.88 274 ASN A O 1
ATOM 2111 N N . GLU A 1 275 ? 4.848 17.812 21.453 1 98.12 275 GLU A N 1
ATOM 2112 C CA . GLU A 1 275 ? 5.445 17.312 20.219 1 98.12 275 GLU A CA 1
ATOM 2113 C C . GLU A 1 275 ? 6.242 18.406 19.5 1 98.12 275 GLU A C 1
ATOM 2115 O O . GLU A 1 275 ? 7.258 18.125 18.859 1 98.12 275 GLU A O 1
ATOM 2120 N N . ALA A 1 276 ? 5.75 19.641 19.594 1 97.75 276 ALA A N 1
ATOM 2121 C CA . ALA A 1 276 ? 6.492 20.766 19.016 1 97.75 276 ALA A CA 1
ATOM 2122 C C . ALA A 1 276 ? 7.859 20.906 19.672 1 97.75 276 ALA A C 1
ATOM 2124 O O . ALA A 1 276 ? 8.859 21.141 19 1 97.75 276 ALA A O 1
ATOM 2125 N N . ALA A 1 277 ? 7.887 20.781 20.953 1 97.75 277 ALA A N 1
ATOM 2126 C CA . ALA A 1 277 ? 9.148 20.859 21.688 1 97.75 277 ALA A CA 1
ATOM 2127 C C . ALA A 1 277 ? 10.094 19.734 21.281 1 97.75 277 ALA A C 1
ATOM 2129 O O . ALA A 1 277 ? 11.289 19.969 21.078 1 97.75 277 ALA A O 1
ATOM 2130 N N . VAL A 1 278 ? 9.586 18.531 21.141 1 98.06 278 VAL A N 1
ATOM 2131 C CA . VAL A 1 278 ? 10.375 17.375 20.719 1 98.06 278 VAL A CA 1
ATOM 2132 C C . VAL A 1 278 ? 10.914 17.609 19.312 1 98.06 278 VAL A C 1
ATOM 2134 O O . VAL A 1 278 ? 12.078 17.328 19.031 1 98.06 278 VAL A O 1
ATOM 2137 N N . ALA A 1 279 ? 10.062 18.094 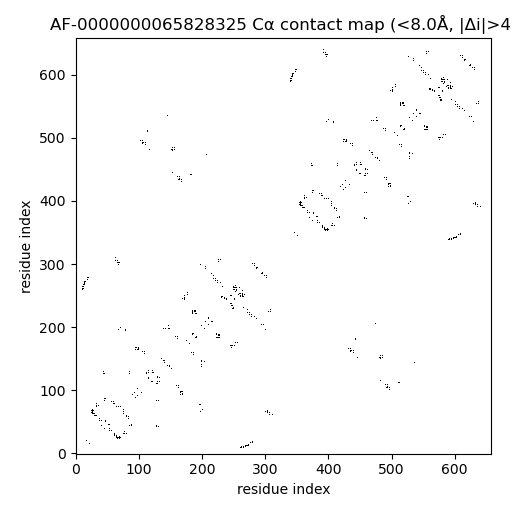18.438 1 98.31 279 ALA A N 1
ATOM 2138 C CA . ALA A 1 279 ? 10.477 18.375 17.062 1 98.31 279 ALA A CA 1
ATOM 2139 C C . ALA A 1 279 ? 11.602 19.406 17.031 1 98.31 279 ALA A C 1
ATOM 2141 O O . ALA A 1 279 ? 12.594 19.234 16.312 1 98.31 279 ALA A O 1
ATOM 2142 N N . ARG A 1 280 ? 11.461 20.469 17.797 1 97.19 280 ARG A N 1
ATOM 2143 C CA . ARG A 1 280 ? 12.477 21.516 17.844 1 97.19 280 ARG A CA 1
ATOM 2144 C C . ARG A 1 280 ? 13.82 20.953 18.312 1 97.19 280 ARG A C 1
ATOM 2146 O O . ARG A 1 280 ? 14.867 21.266 17.734 1 97.19 280 ARG A O 1
ATOM 2153 N N . GLN A 1 281 ? 13.789 20.156 19.297 1 96.31 281 GLN A N 1
ATOM 2154 C CA . GLN A 1 281 ? 15.008 19.531 19.797 1 96.31 281 GLN A CA 1
ATOM 2155 C C . GLN A 1 281 ? 15.648 18.641 18.734 1 96.31 281 GLN A C 1
ATOM 2157 O O . GLN A 1 281 ? 16.875 18.641 18.578 1 96.31 281 GLN A O 1
ATOM 2162 N N . GLY A 1 282 ? 14.82 17.859 18.094 1 96.69 282 GLY A N 1
ATOM 2163 C CA . GLY A 1 282 ? 15.32 17 17.031 1 96.69 282 GLY A CA 1
ATOM 2164 C C . GLY A 1 282 ? 15.93 17.766 15.875 1 96.69 282 GLY A C 1
ATOM 2165 O O . GLY A 1 282 ? 16.984 17.391 15.359 1 96.69 282 GLY A O 1
ATOM 2166 N N . ILE A 1 283 ? 15.297 18.828 15.461 1 96.75 283 ILE A N 1
ATOM 2167 C CA . ILE A 1 283 ? 15.789 19.688 14.383 1 96.75 283 ILE A CA 1
ATOM 2168 C C . ILE A 1 283 ? 17.156 20.25 14.75 1 96.75 283 ILE A C 1
ATOM 2170 O O . ILE A 1 283 ? 18.094 20.203 13.953 1 96.75 283 ILE A O 1
ATOM 2174 N N . THR A 1 284 ? 17.297 20.703 15.93 1 94.19 284 THR A N 1
ATOM 2175 C CA . THR A 1 284 ? 18.531 21.297 16.406 1 94.19 284 THR A CA 1
ATOM 2176 C C . THR A 1 284 ? 19.641 20.25 16.469 1 94.19 284 THR A C 1
ATOM 2178 O O . THR A 1 284 ? 20.781 20.531 16.078 1 94.19 284 THR A O 1
ATOM 2181 N N . SER A 1 285 ? 19.266 19.094 16.859 1 93.44 285 SER A N 1
ATOM 2182 C CA . SER A 1 285 ? 20.25 18.031 17.047 1 93.44 285 SER A CA 1
ATOM 2183 C C . SER A 1 285 ? 20.797 17.531 15.703 1 93.44 285 SER A C 1
ATOM 2185 O O . SER A 1 285 ? 21.969 17.188 15.586 1 93.44 285 SER A O 1
ATOM 2187 N N . LEU A 1 286 ? 19.953 17.516 14.711 1 94.31 286 LEU A N 1
ATOM 2188 C CA . LEU A 1 286 ? 20.328 16.953 13.422 1 94.31 286 LEU A CA 1
ATOM 2189 C C . LEU A 1 286 ? 20.922 18.016 12.508 1 94.31 286 LEU A C 1
ATOM 2191 O O . LEU A 1 286 ? 21.594 17.703 11.523 1 94.31 286 LEU A O 1
ATOM 2195 N N . ALA A 1 287 ? 20.594 19.297 12.859 1 84.62 287 ALA A N 1
ATOM 2196 C CA . ALA A 1 287 ? 21.062 20.406 12.023 1 84.62 287 ALA A CA 1
ATOM 2197 C C . ALA A 1 287 ? 22.531 20.719 12.328 1 84.62 287 ALA A C 1
ATOM 2199 O O . ALA A 1 287 ? 22.828 21.391 13.32 1 84.62 287 ALA A O 1
ATOM 2200 N N . GLY A 1 288 ? 23.422 19.688 12.016 1 78.19 288 GLY A N 1
ATOM 2201 C CA . GLY A 1 288 ? 24.812 19.906 12.367 1 78.19 288 GLY A CA 1
ATOM 2202 C C . GLY A 1 288 ? 25.672 20.344 11.188 1 78.19 288 GLY A C 1
ATOM 2203 O O . GLY A 1 288 ? 25.172 20.438 10.062 1 78.19 288 GLY A O 1
ATOM 2204 N N . ASP A 1 289 ? 26.922 20.828 11.5 1 69.56 289 ASP A N 1
ATOM 2205 C CA . ASP A 1 289 ? 28 21.203 10.594 1 69.56 289 ASP A CA 1
ATOM 2206 C C . ASP A 1 289 ? 29.078 20.125 10.539 1 69.56 289 ASP A C 1
ATOM 2208 O O . ASP A 1 289 ? 29.531 19.656 11.578 1 69.56 289 ASP A O 1
ATOM 2212 N N . PRO A 1 290 ? 29.312 19.656 9.25 1 76.62 290 PRO A N 1
ATOM 2213 C CA . PRO A 1 290 ? 28.938 20.203 7.945 1 76.62 290 PRO A CA 1
ATOM 2214 C C . PRO A 1 290 ? 27.562 19.719 7.473 1 76.62 290 PRO A C 1
ATOM 2216 O O . PRO A 1 290 ? 27.062 18.703 7.969 1 76.62 290 PRO A O 1
ATOM 2219 N N . PRO A 1 291 ? 27.016 20.484 6.477 1 78.25 291 PRO A N 1
ATOM 2220 C CA . PRO A 1 291 ? 25.734 20.078 5.91 1 78.25 291 PRO A CA 1
ATOM 2221 C C . PRO A 1 291 ? 25.781 18.672 5.316 1 78.25 291 PRO A C 1
ATOM 2223 O O . PRO A 1 291 ? 26.797 18.266 4.734 1 78.25 291 PRO A O 1
ATOM 2226 N N . SER A 1 292 ? 24.844 17.938 5.641 1 90.94 292 SER A N 1
ATOM 2227 C CA . SER A 1 292 ? 24.672 16.547 5.215 1 90.94 292 SER A CA 1
ATOM 2228 C C . SER A 1 292 ? 23.219 16.25 4.855 1 90.94 292 SER A C 1
ATOM 2230 O O . SER A 1 292 ? 22.375 17.156 4.867 1 90.94 292 SER A O 1
ATOM 2232 N N . ALA A 1 293 ? 23 15.102 4.438 1 94.69 293 ALA A N 1
ATOM 2233 C CA . ALA A 1 293 ? 21.641 14.664 4.18 1 94.69 293 ALA A CA 1
ATOM 2234 C C . ALA A 1 293 ? 20.781 14.781 5.434 1 94.69 293 ALA A C 1
ATOM 2236 O O . ALA A 1 293 ? 19.594 15.094 5.352 1 94.69 293 ALA A O 1
ATOM 2237 N N . LEU A 1 294 ? 21.391 14.617 6.562 1 95.81 294 LEU A N 1
ATOM 2238 C CA . LEU A 1 294 ? 20.672 14.727 7.828 1 95.81 294 LEU A CA 1
ATOM 2239 C C . LEU A 1 294 ? 20.266 16.172 8.102 1 95.81 294 LEU A C 1
ATOM 2241 O O . LEU A 1 294 ? 19.156 16.422 8.562 1 95.81 294 LEU A O 1
ATOM 2245 N N . THR A 1 295 ? 21.172 17.031 7.785 1 96.25 295 THR A N 1
ATOM 2246 C CA . THR A 1 295 ? 20.859 18.453 7.953 1 96.25 295 THR A CA 1
ATOM 2247 C C . THR A 1 295 ? 19.75 18.875 7.004 1 96.25 295 THR A C 1
ATOM 2249 O O . THR A 1 295 ? 18.828 19.594 7.402 1 96.25 295 THR A O 1
ATOM 2252 N N . ALA A 1 296 ? 19.844 18.469 5.758 1 96.56 296 ALA A N 1
ATOM 2253 C CA . ALA A 1 296 ? 18.812 18.766 4.773 1 96.56 296 ALA A CA 1
ATOM 2254 C C . ALA A 1 296 ? 17.453 18.234 5.223 1 96.56 296 ALA A C 1
ATOM 2256 O O . ALA A 1 296 ? 16.438 18.922 5.086 1 96.56 296 ALA A O 1
ATOM 2257 N N . HIS A 1 297 ? 17.484 17.062 5.805 1 97.56 297 HIS A N 1
ATOM 2258 C CA . HIS A 1 297 ? 16.25 16.422 6.281 1 97.56 297 HIS A CA 1
ATOM 2259 C C . HIS A 1 297 ? 15.656 17.188 7.453 1 97.56 297 HIS A C 1
ATOM 2261 O O . HIS A 1 297 ? 14.445 17.438 7.492 1 97.56 297 HIS A O 1
ATOM 2267 N N . ALA A 1 298 ? 16.484 17.594 8.336 1 97.25 298 ALA A N 1
ATOM 2268 C CA . ALA A 1 298 ? 16.031 18.375 9.492 1 97.25 298 ALA A CA 1
ATOM 2269 C C . ALA A 1 298 ? 15.398 19.688 9.055 1 97.25 298 ALA A C 1
ATOM 2271 O O . ALA A 1 298 ? 14.344 20.078 9.57 1 97.25 298 ALA A O 1
ATOM 2272 N N . ARG A 1 299 ? 15.992 20.281 8.133 1 95.88 299 ARG A N 1
ATOM 2273 C CA . ARG A 1 299 ? 15.477 21.562 7.637 1 95.88 299 ARG A CA 1
ATOM 2274 C C . ARG A 1 299 ? 14.148 21.359 6.914 1 95.88 299 ARG A C 1
ATOM 2276 O O . ARG A 1 299 ? 13.242 22.188 7.039 1 95.88 299 ARG A O 1
ATOM 2283 N N . ALA A 1 300 ? 14.055 20.328 6.125 1 97.62 300 ALA A N 1
ATOM 2284 C CA . ALA A 1 300 ? 12.797 20.031 5.449 1 97.62 300 ALA A CA 1
ATOM 2285 C C . ALA A 1 300 ? 11.672 19.812 6.457 1 97.62 300 ALA A C 1
ATOM 2287 O O . ALA A 1 300 ? 10.578 20.344 6.305 1 97.62 300 ALA A O 1
ATOM 2288 N N . LEU A 1 301 ? 11.961 19.031 7.508 1 98.12 301 LEU A N 1
ATOM 2289 C CA . LEU A 1 301 ? 10.945 18.734 8.508 1 98.12 301 LEU A CA 1
ATOM 2290 C C . LEU A 1 301 ? 10.578 19.984 9.305 1 98.12 301 LEU A C 1
ATOM 2292 O O . LEU A 1 301 ? 9.43 20.141 9.719 1 98.12 301 LEU A O 1
ATOM 2296 N N . GLU A 1 302 ? 11.547 20.844 9.477 1 97.38 302 GLU A N 1
ATOM 2297 C CA . GLU A 1 302 ? 11.25 22.109 10.117 1 97.38 302 GLU A CA 1
ATOM 2298 C C . GLU A 1 302 ? 10.258 22.938 9.297 1 97.38 302 GLU A C 1
ATOM 2300 O O . GLU A 1 302 ? 9.266 23.438 9.836 1 97.38 302 GLU A O 1
ATOM 2305 N N . ASP A 1 303 ? 10.516 23.016 8.062 1 97.5 303 ASP A N 1
ATOM 2306 C CA . ASP A 1 303 ? 9.633 23.766 7.184 1 97.5 303 ASP A CA 1
ATOM 2307 C C . ASP A 1 303 ? 8.242 23.141 7.125 1 97.5 303 ASP A C 1
ATOM 2309 O O . ASP A 1 303 ? 7.238 23.859 7.105 1 97.5 303 ASP A O 1
ATOM 2313 N N . ILE A 1 304 ? 8.172 21.891 7.109 1 97.94 304 ILE A N 1
ATOM 2314 C CA . ILE A 1 304 ? 6.895 21.188 7.109 1 97.94 304 ILE A CA 1
ATOM 2315 C C . ILE A 1 304 ? 6.145 21.484 8.406 1 97.94 304 ILE A C 1
ATOM 2317 O O . ILE A 1 304 ? 4.961 21.844 8.375 1 97.94 304 ILE A O 1
ATOM 2321 N N . ALA A 1 305 ? 6.867 21.375 9.523 1 96.94 305 ALA A N 1
ATOM 2322 C CA . ALA A 1 305 ? 6.234 21.688 10.805 1 96.94 305 ALA A CA 1
ATOM 2323 C C . ALA A 1 305 ? 5.711 23.125 10.828 1 96.94 305 ALA A C 1
ATOM 2325 O O . ALA A 1 305 ? 4.57 23.359 11.227 1 96.94 305 ALA A O 1
ATOM 2326 N N . ARG A 1 306 ? 6.5 24 10.352 1 95.31 306 ARG A N 1
ATOM 2327 C CA . ARG A 1 306 ? 6.137 25.422 10.32 1 95.31 306 ARG A CA 1
ATOM 2328 C C . ARG A 1 306 ? 4.898 25.641 9.461 1 95.31 306 ARG A C 1
ATOM 2330 O O . ARG A 1 306 ? 4.051 26.484 9.789 1 95.31 306 ARG A O 1
ATOM 2337 N N . SER A 1 307 ? 4.824 24.938 8.406 1 94.81 307 SER A N 1
ATOM 2338 C CA . SER A 1 307 ? 3.684 25.109 7.512 1 94.81 307 SER A CA 1
ATOM 2339 C C . SER A 1 307 ? 2.383 24.703 8.195 1 94.81 307 SER A C 1
ATOM 2341 O O . SER A 1 307 ? 1.343 25.328 7.984 1 94.81 307 SER A O 1
ATOM 2343 N N . PHE A 1 308 ? 2.393 23.672 8.984 1 91.56 308 PHE A N 1
ATOM 2344 C CA . PHE A 1 308 ? 1.194 23.266 9.703 1 91.56 308 PHE A CA 1
ATOM 2345 C C . PHE A 1 308 ? 0.865 24.25 10.82 1 91.56 308 PHE A C 1
ATOM 2347 O O . PHE A 1 308 ? -0.307 24.516 11.094 1 91.56 308 PHE A O 1
ATOM 2354 N N . VAL A 1 309 ? 1.864 24.812 11.422 1 89.81 309 VAL A N 1
ATOM 2355 C CA . VAL A 1 309 ? 1.671 25.828 12.453 1 89.81 309 VAL A CA 1
ATOM 2356 C C . VAL A 1 309 ? 1.056 27.078 11.836 1 89.81 309 VAL A C 1
ATOM 2358 O O . VAL A 1 309 ? 0.14 27.672 12.406 1 89.81 309 VAL A O 1
ATOM 2361 N N . TRP A 1 310 ? 1.546 27.359 10.695 1 87.12 310 TRP A N 1
ATOM 2362 C CA . TRP A 1 310 ? 1.021 28.516 9.977 1 87.12 310 TRP A CA 1
ATOM 2363 C C . TRP A 1 310 ? -0.45 28.312 9.625 1 87.12 310 TRP A C 1
ATOM 2365 O O . TRP A 1 310 ? -1.25 29.25 9.719 1 87.12 310 TRP A O 1
ATOM 2375 N N . HIS A 1 311 ? -0.82 27.156 9.18 1 78.75 311 HIS A N 1
ATOM 2376 C CA . HIS A 1 311 ? -2.184 26.844 8.766 1 78.75 311 HIS A CA 1
ATOM 2377 C C . HIS A 1 311 ? -3.172 27.094 9.898 1 78.75 311 HIS A C 1
ATOM 2379 O O . HIS A 1 311 ? -4.312 27.484 9.664 1 78.75 311 HIS A O 1
ATOM 2385 N N . THR A 1 312 ? -2.828 26.844 11.086 1 70.69 312 THR A N 1
ATOM 2386 C CA . THR A 1 312 ? -3.699 27.094 12.227 1 70.69 312 THR A CA 1
ATOM 2387 C C . THR A 1 312 ? -4.051 28.562 12.328 1 70.69 312 THR A C 1
ATOM 2389 O O . THR A 1 312 ? -5.176 28.922 12.688 1 70.69 312 THR A O 1
ATOM 2392 N N . SER A 1 313 ? -3.127 29.312 11.859 1 62.28 313 SER A N 1
ATOM 2393 C CA . SER A 1 313 ? -3.32 30.766 11.961 1 62.28 313 SER A CA 1
ATOM 2394 C C . SER A 1 313 ? -4.121 31.297 10.773 1 62.28 313 SER A C 1
ATOM 2396 O O . SER A 1 313 ? -4.906 32.219 10.93 1 62.28 313 SER A O 1
ATOM 2398 N N . HIS A 1 314 ? -3.924 30.641 9.602 1 57.16 314 HIS A N 1
ATOM 2399 C CA . HIS A 1 314 ? -4.594 31.109 8.391 1 57.16 314 HIS A CA 1
ATOM 2400 C C . HIS A 1 314 ? -6.055 30.672 8.359 1 57.16 314 HIS A C 1
ATOM 2402 O O . HIS A 1 314 ? -6.926 31.438 7.934 1 57.16 314 HIS A O 1
ATOM 2408 N N . ALA A 1 315 ? -6.336 29.453 8.633 1 51.16 315 ALA A N 1
ATOM 2409 C CA . ALA A 1 315 ? -7.723 29 8.742 1 51.16 315 ALA A CA 1
ATOM 2410 C C . ALA A 1 315 ? -8.508 29.859 9.719 1 51.16 315 ALA A C 1
ATOM 2412 O O . ALA A 1 315 ? -9.703 30.109 9.508 1 51.16 315 ALA A O 1
ATOM 2413 N N . ARG A 1 316 ? -7.922 30.266 10.805 1 44.03 316 ARG A N 1
ATOM 2414 C CA . ARG A 1 316 ? -8.547 31.203 11.719 1 44.03 316 ARG A CA 1
ATOM 2415 C C . ARG A 1 316 ? -8.906 32.5 11.008 1 44.03 316 ARG A C 1
ATOM 2417 O O . ARG A 1 316 ? -9.906 33.156 11.336 1 44.03 316 ARG A O 1
ATOM 2424 N N . TYR A 1 317 ? -8.164 32.844 10.016 1 40.22 317 TYR A N 1
ATOM 2425 C CA . TYR A 1 317 ? -8.422 34.094 9.328 1 40.22 317 TYR A CA 1
ATOM 2426 C C . TYR A 1 317 ? -9.484 33.906 8.242 1 40.22 317 TYR A C 1
ATOM 2428 O O . TYR A 1 317 ? -10.141 34.875 7.848 1 40.22 317 TYR A O 1
ATOM 2436 N N . GLN A 1 318 ? -9.57 32.812 7.582 1 45.44 318 GLN A N 1
ATOM 2437 C CA . GLN A 1 318 ? -10.609 32.688 6.574 1 45.44 318 GLN A CA 1
ATOM 2438 C C . GLN A 1 318 ? -11.938 32.281 7.215 1 45.44 318 GLN A C 1
ATOM 2440 O O . GLN A 1 318 ? -12.906 31.984 6.512 1 45.44 318 GLN A O 1
ATOM 2445 N N . GLY A 1 319 ? -12.219 32.344 8.422 1 41.12 319 GLY A N 1
ATOM 2446 C CA . GLY A 1 319 ? -13.523 32.125 9.023 1 41.12 319 GLY A CA 1
ATOM 2447 C C . GLY A 1 319 ? -14.664 32.688 8.203 1 41.12 319 GLY A C 1
ATOM 2448 O O . GLY A 1 319 ? -14.445 33.438 7.234 1 41.12 319 GLY A O 1
ATOM 2449 N N . PRO A 1 320 ? -16.031 32.188 8.508 1 39.78 320 PRO A N 1
ATOM 2450 C CA . PRO A 1 320 ? -17.203 32.5 7.691 1 39.78 320 PRO A CA 1
ATOM 2451 C C . PRO A 1 320 ? -17.328 34 7.414 1 39.78 320 PRO A C 1
ATOM 2453 O O . PRO A 1 320 ? -17.188 34.812 8.328 1 39.78 320 PRO A O 1
ATOM 2456 N N . LYS A 1 321 ? -17 34.562 6.305 1 34.97 321 LYS A N 1
ATOM 2457 C CA . LYS A 1 321 ? -17.531 35.875 5.938 1 34.97 321 LYS A CA 1
ATOM 2458 C C . LYS A 1 321 ? -19.016 36 6.285 1 34.97 321 LYS A C 1
ATOM 2460 O O . LYS A 1 321 ? -19.828 35.219 5.797 1 34.97 321 LYS A O 1
ATOM 2465 N N . ARG A 1 322 ? -19.484 36.469 7.348 1 38.22 322 ARG A N 1
ATOM 2466 C CA . ARG A 1 322 ? -20.828 36.969 7.637 1 38.22 322 ARG A CA 1
ATOM 2467 C C . ARG A 1 322 ? -21.344 37.812 6.477 1 38.22 322 ARG A C 1
ATOM 2469 O O . ARG A 1 322 ? -20.609 38.594 5.875 1 38.22 322 ARG A O 1
ATOM 2476 N N . GLY A 1 323 ? -22.391 37.375 5.652 1 34.91 323 GLY A N 1
ATOM 2477 C CA . GLY A 1 323 ? -23.203 38.125 4.711 1 34.91 323 GLY A CA 1
ATOM 2478 C C . GLY A 1 323 ? -23.359 39.562 5.09 1 34.91 323 GLY A C 1
ATOM 2479 O O . GLY A 1 323 ? -23.625 39.906 6.246 1 34.91 323 GLY A O 1
ATOM 2480 N N . ALA A 1 324 ? -22.688 40.5 4.512 1 36.59 324 ALA A N 1
ATOM 2481 C CA . ALA A 1 324 ? -23 41.938 4.547 1 36.59 324 ALA A CA 1
ATOM 2482 C C . ALA A 1 324 ? -24.516 42.156 4.512 1 36.59 324 ALA A C 1
ATOM 2484 O O . ALA A 1 324 ? -25.203 41.594 3.662 1 36.59 324 ALA A O 1
ATOM 2485 N N . ALA A 1 325 ? -25.188 42.5 5.609 1 37.22 325 ALA A N 1
ATOM 2486 C CA . ALA A 1 325 ? -26.547 43.031 5.738 1 37.22 325 ALA A CA 1
ATOM 2487 C C . ALA A 1 325 ? -26.906 43.938 4.566 1 37.22 325 ALA A C 1
ATOM 2489 O O . ALA A 1 325 ? -26.078 44.719 4.098 1 37.22 325 ALA A O 1
ATOM 2490 N N . PRO A 1 326 ? -27.922 43.562 3.826 1 38.72 326 PRO A N 1
ATOM 2491 C CA . PRO A 1 326 ? -28.453 44.438 2.797 1 38.72 326 PRO A CA 1
ATOM 2492 C C . PRO A 1 326 ? -28.594 45.875 3.283 1 38.72 326 PRO A C 1
ATOM 2494 O O . PRO A 1 326 ? -29.062 46.125 4.398 1 38.72 326 PRO A O 1
ATOM 2497 N N . THR A 1 327 ? -27.5 46.625 3.23 1 31.03 327 THR A N 1
ATOM 2498 C CA . THR A 1 327 ? -27.734 48.062 3.496 1 31.03 327 THR A CA 1
ATOM 2499 C C . THR A 1 327 ? -29.031 48.531 2.84 1 31.03 327 THR A C 1
ATOM 2501 O O . THR A 1 327 ? -29.219 48.344 1.636 1 31.03 327 THR A O 1
ATOM 2504 N N . SER A 1 328 ? -30.172 48.375 3.58 1 32.41 328 SER A N 1
ATOM 2505 C CA . SER A 1 328 ? -31.438 49.062 3.312 1 32.41 328 SER A CA 1
ATOM 2506 C C . SER A 1 328 ? -31.203 50.469 2.852 1 32.41 328 SER A C 1
ATOM 2508 O O . SER A 1 328 ? -30.672 51.312 3.607 1 32.41 328 SER A O 1
ATOM 2510 N N . ARG A 1 329 ? -30.438 50.656 1.668 1 26.42 329 ARG A N 1
ATOM 2511 C CA . ARG A 1 329 ? -30.938 51.906 1.078 1 26.42 329 ARG A CA 1
ATOM 2512 C C . ARG A 1 329 ? -32.312 51.688 0.448 1 26.42 329 ARG A C 1
ATOM 2514 O O . ARG A 1 329 ? -32.594 50.625 -0.106 1 26.42 329 ARG A O 1
ATOM 2521 N N . MET B 1 1 ? -39 -45.844 -14.016 1 28.77 1 MET B N 1
ATOM 2522 C CA . MET B 1 1 ? -38.344 -44.656 -14.539 1 28.77 1 MET B CA 1
ATOM 2523 C C . MET B 1 1 ? -36.938 -44.5 -13.945 1 28.77 1 MET B C 1
ATOM 2525 O O . MET B 1 1 ? -36.781 -44.344 -12.734 1 28.77 1 MET B O 1
ATOM 2529 N N . THR B 1 2 ? -35.969 -45.188 -14.469 1 29.25 2 THR B N 1
ATOM 2530 C CA . THR B 1 2 ? -34.562 -45.312 -14.039 1 29.25 2 THR B CA 1
ATOM 2531 C C . THR B 1 2 ? -33.906 -43.938 -13.844 1 29.25 2 THR B C 1
ATOM 2533 O O . THR B 1 2 ? -34.156 -43.031 -14.633 1 29.25 2 THR B O 1
ATOM 2536 N N . ARG B 1 3 ? -33.719 -43.562 -12.555 1 36.41 3 ARG B N 1
ATOM 2537 C CA . ARG B 1 3 ? -32.938 -42.406 -12.203 1 36.41 3 ARG B CA 1
ATOM 2538 C C . ARG B 1 3 ? -31.688 -42.312 -13.086 1 36.41 3 ARG B C 1
ATOM 2540 O O . ARG B 1 3 ? -30.859 -43.219 -13.117 1 36.41 3 ARG B O 1
ATOM 2547 N N . THR B 1 4 ? -31.828 -41.781 -14.328 1 36.12 4 THR B N 1
ATOM 2548 C CA . THR B 1 4 ? -30.672 -41.406 -15.164 1 36.12 4 THR B CA 1
ATOM 2549 C C . THR B 1 4 ? -29.5 -41 -14.305 1 36.12 4 THR B C 1
ATOM 2551 O O . THR B 1 4 ? -29.656 -40.219 -13.359 1 36.12 4 THR B O 1
ATOM 2554 N N . GLY B 1 5 ? -28.484 -41.75 -14.109 1 38.22 5 GLY B N 1
ATOM 2555 C CA . GLY B 1 5 ? -27.219 -41.531 -13.438 1 38.22 5 GLY B CA 1
ATOM 2556 C C . GLY B 1 5 ? -26.688 -40.125 -13.602 1 38.22 5 GLY B C 1
ATOM 2557 O O . GLY B 1 5 ? -26.688 -39.594 -14.711 1 38.22 5 GLY B O 1
ATOM 2558 N N . ASP B 1 6 ? -26.891 -39.219 -12.719 1 41.44 6 ASP B N 1
ATOM 2559 C CA . ASP B 1 6 ? -26.297 -37.906 -12.594 1 41.44 6 ASP B CA 1
ATOM 2560 C C . ASP B 1 6 ? -24.844 -37.906 -13.055 1 41.44 6 ASP B C 1
ATOM 2562 O O . ASP B 1 6 ? -23.984 -38.5 -12.406 1 41.44 6 ASP B O 1
ATOM 2566 N N . ALA B 1 7 ? -24.484 -38.094 -14.266 1 42.31 7 ALA B N 1
ATOM 2567 C CA . ALA B 1 7 ? -23.156 -38 -14.859 1 42.31 7 ALA B CA 1
ATOM 2568 C C . ALA B 1 7 ? -22.359 -36.875 -14.219 1 42.31 7 ALA B C 1
ATOM 2570 O O . ALA B 1 7 ? -22.797 -35.719 -14.227 1 42.31 7 ALA B O 1
ATOM 2571 N N . VAL B 1 8 ? -21.578 -37.094 -13.273 1 49.28 8 VAL B N 1
ATOM 2572 C CA . VAL B 1 8 ? -20.609 -36.156 -12.734 1 49.28 8 VAL B CA 1
ATOM 2573 C C . VAL B 1 8 ? -19.891 -35.438 -13.875 1 49.28 8 VAL B C 1
ATOM 2575 O O . VAL B 1 8 ? -19.172 -36.062 -14.656 1 49.28 8 VAL B O 1
ATOM 2578 N N . THR B 1 9 ? -20.469 -34.5 -14.602 1 60.88 9 THR B N 1
ATOM 2579 C CA . THR B 1 9 ? -19.859 -33.688 -15.656 1 60.88 9 THR B CA 1
ATOM 2580 C C . THR B 1 9 ? -18.484 -33.188 -15.234 1 60.88 9 THR B C 1
ATOM 2582 O O . THR B 1 9 ? -18.359 -32.438 -14.242 1 60.88 9 THR B O 1
ATOM 2585 N N . ILE B 1 10 ? -17.469 -33.906 -15.602 1 77 10 ILE B N 1
ATOM 2586 C CA . ILE B 1 10 ? -16.078 -33.531 -15.383 1 77 10 ILE B CA 1
ATOM 2587 C C . ILE B 1 10 ? -15.781 -32.219 -16.125 1 77 10 ILE B C 1
ATOM 2589 O O . ILE B 1 10 ? -15.984 -32.125 -17.344 1 77 10 ILE B O 1
ATOM 2593 N N . LEU B 1 11 ? -15.516 -31.109 -15.43 1 85.31 11 LEU B N 1
ATOM 2594 C CA . LEU B 1 11 ? -15.18 -29.828 -16.031 1 85.31 11 LEU B CA 1
ATOM 2595 C C . LEU B 1 11 ? -13.859 -29.906 -16.781 1 85.31 11 LEU B C 1
ATOM 2597 O O . LEU B 1 11 ? -12.906 -30.531 -16.312 1 85.31 11 LEU B O 1
ATOM 2601 N N . PRO B 1 12 ? -13.836 -29.391 -18.016 1 89.5 12 PRO B N 1
ATOM 2602 C CA . PRO B 1 12 ? -12.594 -29.438 -18.797 1 89.5 12 PRO B CA 1
ATOM 2603 C C . PRO B 1 12 ? -11.438 -28.734 -18.109 1 89.5 12 PRO B C 1
ATOM 2605 O O . PRO B 1 12 ? -11.648 -27.75 -17.391 1 89.5 12 PRO B O 1
ATOM 2608 N N . GLN B 1 13 ? -10.234 -29.266 -18.344 1 89.62 13 GLN B N 1
ATOM 2609 C CA . GLN B 1 13 ? -9.008 -28.688 -17.797 1 89.62 13 GLN B CA 1
ATOM 2610 C C . GLN B 1 13 ? -8.031 -28.344 -18.922 1 89.62 13 GLN B C 1
ATOM 2612 O O . GLN B 1 13 ? -7.988 -29.016 -19.953 1 89.62 13 GLN B O 1
ATOM 2617 N N . PRO B 1 14 ? -7.277 -27.25 -18.688 1 93.88 14 PRO B N 1
ATOM 2618 C CA . PRO B 1 14 ? -6.254 -26.922 -19.688 1 93.88 14 PRO B CA 1
ATOM 2619 C C . PRO B 1 14 ? -5.145 -27.984 -19.75 1 93.88 14 PRO B C 1
ATOM 2621 O O . PRO B 1 14 ? -4.906 -28.688 -18.766 1 93.88 14 PRO B O 1
ATOM 2624 N N . ASP B 1 15 ? -4.527 -28.078 -20.891 1 92.25 15 ASP B N 1
ATOM 2625 C CA . ASP B 1 15 ? -3.396 -28.969 -21.109 1 92.25 15 ASP B CA 1
ATOM 2626 C C . ASP B 1 15 ? -2.1 -28.188 -21.297 1 92.25 15 ASP B C 1
ATOM 2628 O O . ASP B 1 15 ? -1.943 -27.453 -22.266 1 92.25 15 ASP B O 1
ATOM 2632 N N . PHE B 1 16 ? -1.142 -28.375 -20.344 1 94.19 16 PHE B N 1
ATOM 2633 C CA . PHE B 1 16 ? 0.106 -27.625 -20.375 1 94.19 16 PHE B CA 1
ATOM 2634 C C . PHE B 1 16 ? 1.271 -28.516 -20.766 1 94.19 16 PHE B C 1
ATOM 2636 O O . PHE B 1 16 ? 2.428 -28.094 -20.734 1 94.19 16 PHE B O 1
ATOM 2643 N N . THR B 1 17 ? 1.065 -29.734 -21.219 1 90.94 17 THR B N 1
ATOM 2644 C CA . THR B 1 17 ? 2.098 -30.734 -21.422 1 90.94 17 THR B CA 1
ATOM 2645 C C . THR B 1 17 ? 3.064 -30.297 -22.531 1 90.94 17 THR B C 1
ATOM 2647 O O . THR B 1 17 ? 4.266 -30.578 -22.453 1 90.94 17 THR B O 1
ATOM 2650 N N . ALA B 1 18 ? 2.559 -29.625 -23.516 1 91.81 18 ALA B N 1
ATOM 2651 C CA . ALA B 1 18 ? 3.402 -29.203 -24.641 1 91.81 18 ALA B CA 1
ATOM 2652 C C . ALA B 1 18 ? 4.23 -27.969 -24.266 1 91.81 18 ALA B C 1
ATOM 2654 O O . ALA B 1 18 ? 5.371 -27.828 -24.703 1 91.81 18 ALA B O 1
ATOM 2655 N N . THR B 1 19 ? 3.721 -27.141 -23.422 1 94.56 19 THR B N 1
ATOM 2656 C CA . THR B 1 19 ? 4.352 -25.859 -23.125 1 94.56 19 THR B CA 1
ATOM 2657 C C . THR B 1 19 ? 5.254 -25.984 -21.891 1 94.56 19 THR B C 1
ATOM 2659 O O . THR B 1 19 ? 6.309 -25.344 -21.828 1 94.56 19 THR B O 1
ATOM 2662 N N . PHE B 1 20 ? 4.844 -26.719 -20.969 1 94.44 20 PHE B N 1
ATOM 2663 C CA . PHE B 1 20 ? 5.625 -26.969 -19.766 1 94.44 20 PHE B CA 1
ATOM 2664 C C . PHE B 1 20 ? 5.73 -28.469 -19.5 1 94.44 20 PHE B C 1
ATOM 2666 O O . PHE B 1 20 ? 5.109 -28.984 -18.562 1 94.44 20 PHE B O 1
ATOM 2673 N N . PRO B 1 21 ? 6.574 -29.047 -20.203 1 91.19 21 PRO B N 1
ATOM 2674 C CA . PRO B 1 21 ? 6.695 -30.5 -20.047 1 91.19 21 PRO B CA 1
ATOM 2675 C C . PRO B 1 21 ? 7.41 -30.891 -18.75 1 91.19 21 PRO B C 1
ATOM 2677 O O . PRO B 1 21 ? 8.367 -30.234 -18.344 1 91.19 21 PRO B O 1
ATOM 2680 N N . GLY B 1 22 ? 6.855 -31.922 -18.078 1 85.69 22 GLY B N 1
ATOM 2681 C CA . GLY B 1 22 ? 7.496 -32.469 -16.891 1 85.69 22 GLY B CA 1
ATOM 2682 C C . GLY B 1 22 ? 8.695 -33.344 -17.219 1 85.69 22 GLY B C 1
ATOM 2683 O O . GLY B 1 22 ? 9.062 -33.5 -18.375 1 85.69 22 GLY B O 1
ATOM 2684 N N . PRO B 1 23 ? 9.305 -34 -16.156 1 89.19 23 PRO B N 1
ATOM 2685 C CA . PRO B 1 23 ? 9.07 -33.75 -14.734 1 89.19 23 PRO B CA 1
ATOM 2686 C C . PRO B 1 23 ? 9.586 -32.375 -14.289 1 89.19 23 PRO B C 1
ATOM 2688 O O . PRO B 1 23 ? 10.523 -31.844 -14.891 1 89.19 23 PRO B O 1
ATOM 2691 N N . PHE B 1 24 ? 8.984 -31.812 -13.305 1 90.19 24 PHE B N 1
ATOM 2692 C CA . PHE B 1 24 ? 9.359 -30.484 -12.797 1 90.19 24 PHE B CA 1
ATOM 2693 C C . PHE B 1 24 ? 10.375 -30.609 -11.664 1 90.19 24 PHE B C 1
ATOM 2695 O O . PHE B 1 24 ? 10.242 -31.484 -10.797 1 90.19 24 PHE B O 1
ATOM 2702 N N . PRO B 1 25 ? 11.406 -29.75 -11.75 1 93.94 25 PRO B N 1
ATOM 2703 C CA . PRO B 1 25 ? 12.398 -29.797 -10.68 1 93.94 25 PRO B CA 1
ATOM 2704 C C . PRO B 1 25 ? 11.805 -29.484 -9.305 1 93.94 25 PRO B C 1
ATOM 2706 O O . PRO B 1 25 ? 10.805 -28.766 -9.211 1 93.94 25 PRO B O 1
ATOM 2709 N N . THR B 1 26 ? 12.391 -30.094 -8.258 1 95.62 26 THR B N 1
ATOM 2710 C CA . THR B 1 26 ? 11.984 -29.859 -6.879 1 95.62 26 THR B CA 1
ATOM 2711 C C . THR B 1 26 ? 13.203 -29.641 -5.984 1 95.62 26 THR B C 1
ATOM 2713 O O . THR B 1 26 ? 14.242 -30.281 -6.18 1 95.62 26 THR B O 1
ATOM 2716 N N . SER B 1 27 ? 13.078 -28.766 -5.039 1 97.88 27 SER B N 1
ATOM 2717 C CA . SER B 1 27 ? 14.164 -28.469 -4.109 1 97.88 27 SER B CA 1
ATOM 2718 C C . SER B 1 27 ? 14.477 -29.688 -3.234 1 97.88 27 SER B C 1
ATOM 2720 O O . SER B 1 27 ? 13.57 -30.391 -2.785 1 97.88 27 SER B O 1
ATOM 2722 N N . PRO B 1 28 ? 15.727 -29.969 -2.924 1 97.69 28 PRO B N 1
ATOM 2723 C CA . PRO B 1 28 ? 16.094 -31.047 -2.004 1 97.69 28 PRO B CA 1
ATOM 2724 C C . PRO B 1 28 ? 15.859 -30.672 -0.54 1 97.69 28 PRO B C 1
ATOM 2726 O O . PRO B 1 28 ? 16.062 -31.5 0.349 1 97.69 28 PRO B O 1
ATOM 2729 N N . HIS B 1 29 ? 15.391 -29.5 -0.287 1 98.06 29 HIS B N 1
ATOM 2730 C CA . HIS B 1 29 ? 15.305 -29 1.083 1 98.06 29 HIS B CA 1
ATOM 2731 C C . HIS B 1 29 ? 13.867 -29 1.576 1 98.06 29 HIS B C 1
ATOM 2733 O O . HIS B 1 29 ? 13.539 -28.297 2.535 1 98.06 29 HIS B O 1
ATOM 2739 N N . GLY B 1 30 ? 12.984 -29.734 0.94 1 97 30 GLY B N 1
ATOM 2740 C CA . GLY B 1 30 ? 11.57 -29.75 1.264 1 97 30 GLY B CA 1
ATOM 2741 C C . GLY B 1 30 ? 11.281 -30.188 2.689 1 97 30 GLY B C 1
ATOM 2742 O O . GLY B 1 30 ? 10.523 -29.531 3.404 1 97 30 GLY B O 1
ATOM 2743 N N . GLU B 1 31 ? 11.93 -31.219 3.098 1 96.69 31 GLU B N 1
ATOM 2744 C CA . GLU B 1 31 ? 11.703 -31.75 4.434 1 96.69 31 GLU B CA 1
ATOM 2745 C C . GLU B 1 31 ? 12.188 -30.797 5.512 1 96.69 31 GLU B C 1
ATOM 2747 O O . GLU B 1 31 ? 11.516 -30.594 6.523 1 96.69 31 GLU B O 1
ATOM 2752 N N . ARG B 1 32 ? 13.344 -30.312 5.309 1 98 32 ARG B N 1
ATOM 2753 C CA . ARG B 1 32 ? 13.859 -29.312 6.238 1 98 32 ARG B CA 1
ATOM 2754 C C . ARG B 1 32 ? 12.922 -28.125 6.348 1 98 32 ARG B C 1
ATOM 2756 O O . ARG B 1 32 ? 12.648 -27.641 7.445 1 98 32 ARG B O 1
ATOM 2763 N N . THR B 1 33 ? 12.453 -27.672 5.219 1 98.44 33 THR B N 1
ATOM 2764 C CA . THR B 1 33 ? 11.539 -26.531 5.18 1 98.44 33 THR B CA 1
ATOM 2765 C C . THR B 1 33 ? 10.266 -26.844 5.969 1 98.44 33 THR B C 1
ATOM 2767 O O . THR B 1 33 ? 9.797 -26 6.742 1 98.44 33 THR B O 1
ATOM 2770 N N . GLU B 1 34 ? 9.773 -28.016 5.789 1 97.69 34 GLU B N 1
ATOM 2771 C CA . GLU B 1 34 ? 8.562 -28.422 6.492 1 97.69 34 GLU B CA 1
ATOM 2772 C C . GLU B 1 34 ? 8.758 -28.375 8.008 1 97.69 34 GLU B C 1
ATOM 2774 O O . GLU B 1 34 ? 7.918 -27.844 8.734 1 97.69 34 GLU B O 1
ATOM 2779 N N . ARG B 1 35 ? 9.836 -28.859 8.5 1 97.75 35 ARG B N 1
ATOM 2780 C CA . ARG B 1 35 ? 10.148 -28.859 9.922 1 97.75 35 ARG B CA 1
ATOM 2781 C C . ARG B 1 35 ? 10.297 -27.438 10.461 1 97.75 35 ARG B C 1
ATOM 2783 O O . ARG B 1 35 ? 9.797 -27.125 11.539 1 97.75 35 ARG B O 1
ATOM 2790 N N . GLN B 1 36 ? 10.969 -26.656 9.719 1 98.44 36 GLN B N 1
ATOM 2791 C CA . GLN B 1 36 ? 11.211 -25.297 10.148 1 98.44 36 GLN B CA 1
ATOM 2792 C C . GLN B 1 36 ? 9.906 -24.5 10.203 1 98.44 36 GLN B C 1
ATOM 2794 O O . GLN B 1 36 ? 9.719 -23.656 11.086 1 98.44 36 GLN B O 1
ATOM 2799 N N . LEU B 1 37 ? 9.008 -24.75 9.273 1 98.5 37 LEU B N 1
ATOM 2800 C CA . LEU B 1 37 ? 7.715 -24.078 9.266 1 98.5 37 LEU B CA 1
ATOM 2801 C C . LEU B 1 37 ? 6.895 -24.438 10.492 1 98.5 37 LEU B C 1
ATOM 2803 O O . LEU B 1 37 ? 6.215 -23.594 11.07 1 98.5 37 LEU B O 1
ATOM 2807 N N . LEU B 1 38 ? 6.973 -25.688 10.883 1 97.44 38 LEU B N 1
ATOM 2808 C CA . LEU B 1 38 ? 6.246 -26.125 12.07 1 97.44 38 LEU B CA 1
ATOM 2809 C C . LEU B 1 38 ? 6.75 -25.391 13.312 1 97.44 38 LEU B C 1
ATOM 2811 O O . LEU B 1 38 ? 5.953 -24.938 14.133 1 97.44 38 LEU B O 1
ATOM 2815 N N . GLY B 1 39 ? 8.031 -25.281 13.453 1 96.88 39 GLY B N 1
ATOM 2816 C CA . GLY B 1 39 ? 8.609 -24.531 14.555 1 96.88 39 GLY B CA 1
ATOM 2817 C C . GLY B 1 39 ? 8.25 -23.062 14.531 1 96.88 39 GLY B C 1
ATOM 2818 O O . GLY B 1 39 ? 7.953 -22.469 15.57 1 96.88 39 GLY B O 1
ATOM 2819 N N . TRP B 1 40 ? 8.242 -22.547 13.336 1 98 40 TRP B N 1
ATOM 2820 C CA . TRP B 1 40 ? 7.914 -21.141 13.156 1 98 40 TRP B CA 1
ATOM 2821 C C . TRP B 1 40 ? 6.48 -20.844 13.578 1 98 40 TRP B C 1
ATOM 2823 O O . TRP B 1 40 ? 6.199 -19.812 14.188 1 98 40 TRP B O 1
ATOM 2833 N N . LEU B 1 41 ? 5.582 -21.766 13.367 1 97.62 41 LEU B N 1
ATOM 2834 C CA . LEU B 1 41 ? 4.176 -21.594 13.711 1 97.62 41 LEU B CA 1
ATOM 2835 C C . LEU B 1 41 ? 3.963 -21.75 15.211 1 97.62 41 LEU B C 1
ATOM 2837 O O . LEU B 1 41 ? 2.924 -21.359 15.742 1 97.62 41 LEU B O 1
ATOM 2841 N N . GLU B 1 42 ? 4.859 -22.359 15.898 1 95.75 42 GLU B N 1
ATOM 2842 C CA . GLU B 1 42 ? 4.805 -22.375 17.359 1 95.75 42 GLU B CA 1
ATOM 2843 C C . GLU B 1 42 ? 5.09 -21 17.938 1 95.75 42 GLU B C 1
ATOM 2845 O O . GLU B 1 42 ? 4.488 -20.609 18.938 1 95.75 42 GLU B O 1
ATOM 2850 N N . GLU B 1 43 ? 6.012 -20.391 17.297 1 95.62 43 GLU B N 1
ATOM 2851 C CA . GLU B 1 43 ? 6.352 -19.031 17.719 1 95.62 43 GLU B CA 1
ATOM 2852 C C . GLU B 1 43 ? 5.262 -18.047 17.328 1 95.62 43 GLU B C 1
ATOM 2854 O O . GLU B 1 43 ? 4.961 -17.109 18.078 1 95.62 43 GLU B O 1
ATOM 2859 N N . TYR B 1 44 ? 4.73 -18.234 16.141 1 97.44 44 TYR B N 1
ATOM 2860 C CA . TYR B 1 44 ? 3.658 -17.406 15.609 1 97.44 44 TYR B CA 1
ATOM 2861 C C . TYR B 1 44 ? 2.412 -18.234 15.32 1 97.44 44 TYR B C 1
ATOM 2863 O O . TYR B 1 44 ? 2.236 -18.734 14.211 1 97.44 44 TYR B O 1
ATOM 2871 N N . PRO B 1 45 ? 1.52 -18.344 16.25 1 96.31 45 PRO B N 1
ATOM 2872 C CA . PRO B 1 45 ? 0.33 -19.172 16.062 1 96.31 45 PRO B CA 1
ATOM 2873 C C . PRO B 1 45 ? -0.701 -18.531 15.141 1 96.31 45 PRO B C 1
ATOM 2875 O O . PRO B 1 45 ? -1.681 -17.953 15.609 1 96.31 45 PRO B O 1
ATOM 2878 N N . LEU B 1 46 ? -0.604 -18.75 13.859 1 96.5 46 LEU B N 1
ATOM 2879 C CA . LEU B 1 46 ? -1.401 -18.094 12.828 1 96.5 46 LEU B CA 1
ATOM 2880 C C . LEU B 1 46 ? -2.668 -18.891 12.531 1 96.5 46 LEU B C 1
ATOM 2882 O O . LEU B 1 46 ? -3.615 -18.359 11.945 1 96.5 46 LEU B O 1
ATOM 2886 N N . LEU B 1 47 ? -2.676 -20.141 12.844 1 95 47 LEU B N 1
ATOM 2887 C CA . LEU B 1 47 ? -3.756 -21.031 12.445 1 95 47 LEU B CA 1
ATOM 2888 C C . LEU B 1 47 ? -4.492 -21.562 13.672 1 95 47 LEU B C 1
ATOM 2890 O O . LEU B 1 47 ? -3.902 -21.703 14.742 1 95 47 LEU B O 1
ATOM 2894 N N . PRO B 1 48 ? -5.699 -21.953 13.469 1 91.56 48 PRO B N 1
ATOM 2895 C CA . PRO B 1 48 ? -6.57 -22.203 14.625 1 91.56 48 PRO B CA 1
ATOM 2896 C C . PRO B 1 48 ? -6.418 -23.625 15.188 1 91.56 48 PRO B C 1
ATOM 2898 O O . PRO B 1 48 ? -6.879 -23.906 16.297 1 91.56 48 PRO B O 1
ATOM 2901 N N . SER B 1 49 ? -5.848 -24.594 14.422 1 93.69 49 SER B N 1
ATOM 2902 C CA . SER B 1 49 ? -5.789 -25.969 14.875 1 93.69 49 SER B CA 1
ATOM 2903 C C . SER B 1 49 ? -4.52 -26.656 14.383 1 93.69 49 SER B C 1
ATOM 2905 O O . SER B 1 49 ? -3.887 -26.203 13.43 1 93.69 49 SER B O 1
ATOM 2907 N N . ALA B 1 50 ? -4.234 -27.734 15.016 1 93.12 50 ALA B N 1
ATOM 2908 C CA . ALA B 1 50 ? -3.08 -28.547 14.625 1 93.12 50 ALA B CA 1
ATOM 2909 C C . ALA B 1 50 ? -3.262 -29.125 13.234 1 93.12 50 ALA B C 1
ATOM 2911 O O . ALA B 1 50 ? -2.303 -29.234 12.461 1 93.12 50 ALA B O 1
ATOM 2912 N N . ARG B 1 51 ? -4.441 -29.5 12.945 1 93.31 51 ARG B N 1
ATOM 2913 C CA . ARG B 1 51 ? -4.73 -30.062 11.633 1 93.31 51 ARG B CA 1
ATOM 2914 C C . ARG B 1 51 ? -4.535 -29.031 10.539 1 93.31 51 ARG B C 1
ATOM 2916 O O . ARG B 1 51 ? -3.898 -29.297 9.516 1 93.31 51 ARG B O 1
ATOM 2923 N N . ALA B 1 52 ? -5.086 -27.859 10.758 1 92.75 52 ALA B N 1
ATOM 2924 C CA . ALA B 1 52 ? -4.91 -26.766 9.797 1 92.75 52 ALA B CA 1
ATOM 2925 C C . ALA B 1 52 ? -3.43 -26.453 9.594 1 92.75 52 ALA B C 1
ATOM 2927 O O . ALA B 1 52 ? -2.984 -26.219 8.469 1 92.75 52 ALA B O 1
ATOM 2928 N N . ARG B 1 53 ? -2.74 -26.531 10.688 1 94.94 53 ARG B N 1
ATOM 2929 C CA . ARG B 1 53 ? -1.304 -26.266 10.641 1 94.94 53 ARG B CA 1
ATOM 2930 C C . ARG B 1 53 ? -0.588 -27.312 9.789 1 94.94 53 ARG B C 1
ATOM 2932 O O . ARG B 1 53 ? 0.182 -26.969 8.891 1 94.94 53 ARG B O 1
ATOM 2939 N N . SER B 1 54 ? -0.871 -28.516 10.062 1 94.44 54 SER B N 1
ATOM 2940 C CA . SER B 1 54 ? -0.208 -29.609 9.367 1 94.44 54 SER B CA 1
ATOM 2941 C C . SER B 1 54 ? -0.511 -29.578 7.875 1 94.44 54 SER B C 1
ATOM 2943 O O . SER B 1 54 ? 0.389 -29.75 7.051 1 94.44 54 SER B O 1
ATOM 2945 N N . VAL B 1 55 ? -1.72 -29.328 7.504 1 92.69 55 VAL B N 1
ATOM 2946 C CA . VAL B 1 55 ? -2.146 -29.312 6.109 1 92.69 55 VAL B CA 1
ATOM 2947 C C . VAL B 1 55 ? -1.462 -28.172 5.371 1 92.69 55 VAL B C 1
ATOM 2949 O O . VAL B 1 55 ? -0.884 -28.359 4.301 1 92.69 55 VAL B O 1
ATOM 2952 N N . LEU B 1 56 ? -1.479 -27 5.957 1 94.25 56 LEU B N 1
ATOM 2953 C CA . LEU B 1 56 ? -0.931 -25.828 5.281 1 94.25 56 LEU B CA 1
ATOM 2954 C C . LEU B 1 56 ? 0.588 -25.922 5.18 1 94.25 56 LEU B C 1
ATOM 2956 O O . LEU B 1 56 ? 1.172 -25.531 4.168 1 94.25 56 LEU B O 1
ATOM 2960 N N . VAL B 1 57 ? 1.201 -26.422 6.199 1 96.38 57 VAL B N 1
ATOM 2961 C CA . VAL B 1 57 ? 2.65 -26.594 6.184 1 96.38 57 VAL B CA 1
ATOM 2962 C C . VAL B 1 57 ? 3.047 -27.562 5.078 1 96.38 57 VAL B C 1
ATOM 2964 O O . VAL B 1 57 ? 3.992 -27.312 4.328 1 96.38 57 VAL B O 1
ATOM 2967 N N . ASN B 1 58 ? 2.33 -28.625 5.031 1 93.5 58 ASN B N 1
ATOM 2968 C CA . ASN B 1 58 ? 2.619 -29.625 4.016 1 93.5 58 ASN B CA 1
ATOM 2969 C C . ASN B 1 58 ? 2.471 -29.062 2.607 1 93.5 58 ASN B C 1
ATOM 2971 O O . ASN B 1 58 ? 3.383 -29.172 1.785 1 93.5 58 ASN B O 1
ATOM 2975 N N . ILE B 1 59 ? 1.406 -28.422 2.312 1 90.75 59 ILE B N 1
ATOM 2976 C CA . ILE B 1 59 ? 1.139 -27.875 0.986 1 90.75 59 ILE B CA 1
ATOM 2977 C C . ILE B 1 59 ? 2.16 -26.797 0.66 1 90.75 59 ILE B C 1
ATOM 2979 O O . ILE B 1 59 ? 2.645 -26.703 -0.472 1 90.75 59 ILE B O 1
ATOM 2983 N N . THR B 1 60 ? 2.482 -25.953 1.654 1 95.06 60 THR B N 1
ATOM 2984 C CA . THR B 1 60 ? 3.418 -24.859 1.435 1 95.06 60 THR B CA 1
ATOM 2985 C C . THR B 1 60 ? 4.82 -25.391 1.156 1 95.06 60 THR B C 1
ATOM 2987 O O . THR B 1 60 ? 5.492 -24.922 0.232 1 95.06 60 THR B O 1
ATOM 2990 N N . SER B 1 61 ? 5.254 -26.375 1.956 1 95.94 61 SER B N 1
ATOM 2991 C CA . SER B 1 61 ? 6.598 -26.906 1.776 1 95.94 61 SER B CA 1
ATOM 2992 C C . SER B 1 61 ? 6.754 -27.562 0.403 1 95.94 61 SER B C 1
ATOM 2994 O O . SER B 1 61 ? 7.77 -27.359 -0.27 1 95.94 61 SER B O 1
ATOM 2996 N N . HIS B 1 62 ? 5.785 -28.297 -0.051 1 92.56 62 HIS B N 1
ATOM 2997 C CA . HIS B 1 62 ? 5.828 -28.906 -1.372 1 92.56 62 HIS B CA 1
ATOM 2998 C C . HIS B 1 62 ? 5.75 -27.859 -2.475 1 92.56 62 HIS B C 1
ATOM 3000 O O . HIS B 1 62 ? 6.457 -27.953 -3.479 1 92.56 62 HIS B O 1
ATOM 3006 N N . GLY B 1 63 ? 4.891 -26.891 -2.246 1 94.31 63 GLY B N 1
ATOM 3007 C CA . GLY B 1 63 ? 4.73 -25.828 -3.227 1 94.31 63 GLY B CA 1
ATOM 3008 C C . GLY B 1 63 ? 5.988 -25 -3.43 1 94.31 63 GLY B C 1
ATOM 3009 O O . GLY B 1 63 ? 6.418 -24.781 -4.562 1 94.31 63 GLY B O 1
ATOM 3010 N N . VAL B 1 64 ? 6.617 -24.609 -2.336 1 97.31 64 VAL B N 1
ATOM 3011 C CA . VAL B 1 64 ? 7.777 -23.734 -2.449 1 97.31 64 VAL B CA 1
ATOM 3012 C C . VAL B 1 64 ? 8.961 -24.5 -3.027 1 97.31 64 VAL B C 1
ATOM 3014 O O . VAL B 1 64 ? 9.82 -23.922 -3.697 1 97.31 64 VAL B O 1
ATOM 3017 N N . SER B 1 65 ? 9 -25.844 -2.811 1 96.94 65 SER B N 1
ATOM 3018 C CA . SER B 1 65 ? 10.07 -26.688 -3.348 1 96.94 65 SER B CA 1
ATOM 3019 C C . SER B 1 65 ? 10.039 -26.719 -4.871 1 96.94 65 SER B C 1
ATOM 3021 O O . SER B 1 65 ? 11.078 -26.891 -5.516 1 96.94 65 SER B O 1
ATOM 3023 N N . ARG B 1 66 ? 8.898 -26.547 -5.41 1 95.12 66 ARG B N 1
ATOM 3024 C CA . ARG B 1 66 ? 8.742 -26.516 -6.863 1 95.12 66 ARG B CA 1
ATOM 3025 C C . ARG B 1 66 ? 8.828 -25.094 -7.402 1 95.12 66 ARG B C 1
ATOM 3027 O O . ARG B 1 66 ? 9.242 -24.891 -8.539 1 95.12 66 ARG B O 1
ATOM 3034 N N . THR B 1 67 ? 8.461 -24.094 -6.617 1 97.75 67 THR B N 1
ATOM 3035 C CA . THR B 1 67 ? 8.5 -22.688 -7.008 1 97.75 67 THR B CA 1
ATOM 3036 C C . THR B 1 67 ? 9.938 -22.203 -7.117 1 97.75 67 THR B C 1
ATOM 3038 O O . THR B 1 67 ? 10.281 -21.469 -8.047 1 97.75 67 THR B O 1
ATOM 3041 N N . LEU B 1 68 ? 10.734 -22.594 -6.129 1 98.38 68 LEU B N 1
ATOM 3042 C CA . LEU B 1 68 ? 12.141 -22.219 -6.102 1 98.38 68 LEU B CA 1
ATOM 3043 C C . LEU B 1 68 ? 13.031 -23.438 -5.91 1 98.38 68 LEU B C 1
ATOM 3045 O O . LEU B 1 68 ? 13.719 -23.562 -4.891 1 98.38 68 LEU B O 1
ATOM 3049 N N . PRO B 1 69 ? 13.18 -24.234 -6.918 1 98.06 69 PRO B N 1
ATOM 3050 C CA . PRO B 1 69 ? 13.891 -25.5 -6.762 1 98.06 69 PRO B CA 1
ATOM 3051 C C . PRO B 1 69 ? 15.383 -25.312 -6.523 1 98.06 69 PRO B C 1
ATOM 3053 O O . PRO B 1 69 ? 16.062 -26.219 -6.031 1 98.06 69 PRO B O 1
ATOM 3056 N N . THR B 1 70 ? 15.945 -24.141 -6.805 1 97.44 70 THR B N 1
ATOM 3057 C CA . THR B 1 70 ? 17.391 -23.969 -6.73 1 97.44 70 THR B CA 1
ATOM 3058 C C . THR B 1 70 ? 17.766 -23.094 -5.535 1 97.44 70 THR B C 1
ATOM 3060 O O . THR B 1 70 ? 18.938 -22.781 -5.328 1 97.44 70 THR B O 1
ATOM 3063 N N . ALA B 1 71 ? 16.766 -22.609 -4.781 1 98.12 71 ALA B N 1
ATOM 3064 C CA . ALA B 1 71 ? 17.062 -21.781 -3.621 1 98.12 71 ALA B CA 1
ATOM 3065 C C . ALA B 1 71 ? 17.844 -22.562 -2.568 1 98.12 71 ALA B C 1
ATOM 3067 O O . ALA B 1 71 ? 17.609 -23.75 -2.377 1 98.12 71 ALA B O 1
ATOM 3068 N N . ASP B 1 72 ? 18.75 -21.875 -1.894 1 97.69 72 ASP B N 1
ATOM 3069 C CA . ASP B 1 72 ? 19.453 -22.531 -0.79 1 97.69 72 ASP B CA 1
ATOM 3070 C C . ASP B 1 72 ? 18.5 -22.797 0.377 1 97.69 72 ASP B C 1
ATOM 3072 O O . ASP B 1 72 ? 17.391 -22.266 0.41 1 97.69 72 ASP B O 1
ATOM 3076 N N . ALA B 1 73 ? 18.891 -23.578 1.293 1 98.12 73 ALA B N 1
ATOM 3077 C CA . ALA B 1 73 ? 18.031 -24.109 2.35 1 98.12 73 ALA B CA 1
ATOM 3078 C C . ALA B 1 73 ? 17.422 -22.969 3.174 1 98.12 73 ALA B C 1
ATOM 3080 O O . ALA B 1 73 ? 16.203 -22.906 3.338 1 98.12 73 ALA B O 1
ATOM 3081 N N . ASP B 1 74 ? 18.25 -22.062 3.66 1 98.25 74 ASP B N 1
ATOM 3082 C CA . ASP B 1 74 ? 17.781 -21 4.527 1 98.25 74 ASP B CA 1
ATOM 3083 C C . ASP B 1 74 ? 16.859 -20.047 3.764 1 98.25 74 ASP B C 1
ATOM 3085 O O . ASP B 1 74 ? 15.852 -19.578 4.301 1 98.25 74 ASP B O 1
ATOM 3089 N N . ASP B 1 75 ? 17.188 -19.844 2.535 1 98.19 75 ASP B N 1
ATOM 3090 C CA . ASP B 1 75 ? 16.406 -18.938 1.707 1 98.19 75 ASP B CA 1
ATOM 3091 C C . ASP B 1 75 ? 15.055 -19.547 1.349 1 98.19 75 ASP B C 1
ATOM 3093 O O . ASP B 1 75 ? 14.039 -18.859 1.277 1 98.19 75 ASP B O 1
ATOM 3097 N N . LEU B 1 76 ? 15.062 -20.828 1.13 1 98.69 76 LEU B N 1
ATOM 3098 C CA . LEU B 1 76 ? 13.797 -21.516 0.858 1 98.69 76 LEU B CA 1
ATOM 3099 C C . LEU B 1 76 ? 12.867 -21.438 2.062 1 98.69 76 LEU B C 1
ATOM 3101 O O . LEU B 1 76 ? 11.656 -21.234 1.905 1 98.69 76 LEU B O 1
ATOM 3105 N N . VAL B 1 77 ? 13.422 -21.516 3.242 1 98.75 77 VAL B N 1
ATOM 3106 C CA . VAL B 1 77 ? 12.633 -21.422 4.469 1 98.75 77 VAL B CA 1
ATOM 3107 C C . VAL B 1 77 ? 12.047 -20.016 4.594 1 98.75 77 VAL B C 1
ATOM 3109 O O . VAL B 1 77 ? 10.859 -19.859 4.895 1 98.75 77 VAL B O 1
ATOM 3112 N N . LEU B 1 78 ? 12.836 -19.016 4.371 1 98.81 78 LEU B N 1
ATOM 3113 C CA . LEU B 1 78 ? 12.375 -17.625 4.445 1 98.81 78 LEU B CA 1
ATOM 3114 C C . LEU B 1 78 ? 11.227 -17.391 3.473 1 98.81 78 LEU B C 1
ATOM 3116 O O . LEU B 1 78 ? 10.203 -16.812 3.844 1 98.81 78 LEU B O 1
ATOM 3120 N N . PHE B 1 79 ? 11.414 -17.922 2.283 1 98.81 79 PHE B N 1
ATOM 3121 C CA . PHE B 1 79 ? 10.383 -17.812 1.261 1 98.81 79 PHE B CA 1
ATOM 3122 C C . PHE B 1 79 ? 9.125 -18.562 1.682 1 98.81 79 PHE B C 1
ATOM 3124 O O . PHE B 1 79 ? 8.008 -18.047 1.52 1 98.81 79 PHE B O 1
ATOM 3131 N N . ALA B 1 80 ? 9.289 -19.672 2.209 1 98.81 80 ALA B N 1
ATOM 3132 C CA . ALA B 1 80 ? 8.172 -20.5 2.637 1 98.81 80 ALA B CA 1
ATOM 3133 C C . ALA B 1 80 ? 7.387 -19.844 3.762 1 98.81 80 ALA B C 1
ATOM 3135 O O . ALA B 1 80 ? 6.156 -19.906 3.791 1 98.81 80 ALA B O 1
ATOM 3136 N N . GLU B 1 81 ? 8.062 -19.266 4.688 1 98.88 81 GLU B N 1
ATOM 3137 C CA . GLU B 1 81 ? 7.402 -18.562 5.781 1 98.88 81 GLU B CA 1
ATOM 3138 C C . GLU B 1 81 ? 6.551 -17.406 5.262 1 98.88 81 GLU B C 1
ATOM 3140 O O . GLU B 1 81 ? 5.434 -17.188 5.738 1 98.88 81 GLU B O 1
ATOM 3145 N N . LEU B 1 82 ? 7.07 -16.688 4.289 1 98.88 82 LEU B N 1
ATOM 3146 C CA . LEU B 1 82 ? 6.301 -15.602 3.693 1 98.88 82 LEU B CA 1
ATOM 3147 C C . LEU B 1 82 ? 5.039 -16.125 3.02 1 98.88 82 LEU B C 1
ATOM 3149 O O . LEU B 1 82 ? 3.951 -15.586 3.215 1 98.88 82 LEU B O 1
ATOM 3153 N N . LEU B 1 83 ? 5.199 -17.172 2.197 1 98.44 83 LEU B N 1
ATOM 3154 C CA . LEU B 1 83 ? 4.051 -17.734 1.489 1 98.44 83 LEU B CA 1
ATOM 3155 C C . LEU B 1 83 ? 3.027 -18.281 2.471 1 98.44 83 LEU B C 1
ATOM 3157 O O . LEU B 1 83 ? 1.82 -18.125 2.275 1 98.44 83 LEU B O 1
ATOM 3161 N N . LEU B 1 84 ? 3.529 -18.953 3.508 1 98.12 84 LEU B N 1
ATOM 3162 C CA . LEU B 1 84 ? 2.631 -19.469 4.531 1 98.12 84 LEU B CA 1
ATOM 3163 C C . LEU B 1 84 ? 1.888 -18.344 5.23 1 98.12 84 LEU B C 1
ATOM 3165 O O . LEU B 1 84 ? 0.688 -18.453 5.496 1 98.12 84 LEU B O 1
ATOM 3169 N N . TRP B 1 85 ? 2.58 -17.281 5.578 1 98.44 85 TRP B N 1
ATOM 3170 C CA . TRP B 1 85 ? 1.966 -16.109 6.199 1 98.44 85 TRP B CA 1
ATOM 3171 C C . TRP B 1 85 ? 0.834 -15.57 5.336 1 98.44 85 TRP B C 1
ATOM 3173 O O . TRP B 1 85 ? -0.272 -15.328 5.824 1 98.44 85 TRP B O 1
ATOM 3183 N N . LEU B 1 86 ? 1.082 -15.406 4.016 1 97.69 86 LEU B N 1
ATOM 3184 C CA . LEU B 1 86 ? 0.094 -14.898 3.074 1 97.69 86 LEU B CA 1
ATOM 3185 C C . LEU B 1 86 ? -1.13 -15.805 3.02 1 97.69 86 LEU B C 1
ATOM 3187 O O . LEU B 1 86 ? -2.266 -15.328 3.113 1 97.69 86 LEU B O 1
ATOM 3191 N N . THR B 1 87 ? -0.9 -17.094 2.889 1 95.81 87 THR B N 1
ATOM 3192 C CA . THR B 1 87 ? -1.988 -18.047 2.756 1 95.81 87 THR B CA 1
ATOM 3193 C C . THR B 1 87 ? -2.793 -18.141 4.051 1 95.81 87 THR B C 1
ATOM 3195 O O . THR B 1 87 ? -4.023 -18.188 4.02 1 95.81 87 THR B O 1
ATOM 3198 N N . ALA B 1 88 ? -2.109 -18.156 5.16 1 95.56 88 ALA B N 1
ATOM 3199 C CA . ALA B 1 88 ? -2.789 -18.203 6.453 1 95.56 88 ALA B CA 1
ATOM 3200 C C . ALA B 1 88 ? -3.66 -16.953 6.656 1 95.56 88 ALA B C 1
ATOM 3202 O O . ALA B 1 88 ? -4.789 -17.062 7.145 1 95.56 88 ALA B O 1
ATOM 3203 N N . PHE B 1 89 ? -3.125 -15.828 6.316 1 95.88 89 PHE B N 1
ATOM 3204 C CA . PHE B 1 89 ? -3.898 -14.594 6.453 1 95.88 89 PHE B CA 1
ATOM 3205 C C . PHE B 1 89 ? -5.16 -14.648 5.602 1 95.88 89 PHE B C 1
ATOM 3207 O O . PHE B 1 89 ? -6.25 -14.32 6.07 1 95.88 89 PHE B O 1
ATOM 3214 N N . ASP B 1 90 ? -4.969 -15.039 4.391 1 92.06 90 ASP B N 1
ATOM 3215 C CA . ASP B 1 90 ? -6.098 -15.156 3.475 1 92.06 90 ASP B CA 1
ATOM 3216 C C . ASP B 1 90 ? -7.125 -16.156 3.996 1 92.06 90 ASP B C 1
ATOM 3218 O O . ASP B 1 90 ? -8.328 -15.906 3.959 1 92.06 90 ASP B O 1
ATOM 3222 N N . ASP B 1 91 ? -6.688 -17.281 4.531 1 88.5 91 ASP B N 1
ATOM 3223 C CA . ASP B 1 91 ? -7.562 -18.328 5.059 1 88.5 91 ASP B CA 1
ATOM 3224 C C . ASP B 1 91 ? -8.336 -17.828 6.277 1 88.5 91 ASP B C 1
ATOM 3226 O O . ASP B 1 91 ? -9.523 -18.125 6.434 1 88.5 91 ASP B O 1
ATOM 3230 N N . MET B 1 92 ? -7.637 -17.078 7.07 1 88.56 92 MET B N 1
ATOM 3231 C CA . MET B 1 92 ? -8.211 -16.656 8.344 1 88.56 92 MET B CA 1
ATOM 3232 C C . MET B 1 92 ? -9.102 -15.43 8.156 1 88.56 92 MET B C 1
ATOM 3234 O O . MET B 1 92 ? -10.094 -15.266 8.859 1 88.56 92 MET B O 1
ATOM 3238 N N . HIS B 1 93 ? -8.703 -14.664 7.203 1 83.94 93 HIS B N 1
ATOM 3239 C CA . HIS B 1 93 ? -9.367 -13.367 7.168 1 83.94 93 HIS B CA 1
ATOM 3240 C C . HIS B 1 93 ? -9.945 -13.078 5.789 1 83.94 93 HIS B C 1
ATOM 3242 O O . HIS B 1 93 ? -10.648 -12.086 5.598 1 83.94 93 HIS B O 1
ATOM 3248 N N . GLY B 1 94 ? -9.609 -13.961 4.934 1 70.62 94 GLY B N 1
ATOM 3249 C CA . GLY B 1 94 ? -10.086 -13.758 3.576 1 70.62 94 GLY B CA 1
ATOM 3250 C C . GLY B 1 94 ? -11.445 -14.375 3.324 1 70.62 94 GLY B C 1
ATOM 3251 O O . GLY B 1 94 ? -12 -15.047 4.195 1 70.62 94 GLY B O 1
ATOM 3252 N N . GLU B 1 95 ? -12.195 -14.07 2.184 1 62.94 95 GLU B N 1
ATOM 3253 C CA . GLU B 1 95 ? -13.414 -14.555 1.547 1 62.94 95 GLU B CA 1
ATOM 3254 C C . GLU B 1 95 ? -14.57 -14.609 2.539 1 62.94 95 GLU B C 1
ATOM 3256 O O . GLU B 1 95 ? -14.906 -13.602 3.168 1 62.94 95 GLU B O 1
ATOM 3261 N N . SER B 1 96 ? -14.75 -15.953 2.992 1 53.88 96 SER B N 1
ATOM 3262 C CA . SER B 1 96 ? -16.016 -16.281 3.648 1 53.88 96 SER B CA 1
ATOM 3263 C C . SER B 1 96 ? -16.125 -15.594 5 1 53.88 96 SER B C 1
ATOM 3265 O O . SER B 1 96 ? -17.203 -15.125 5.375 1 53.88 96 SER B O 1
ATOM 3267 N N . ASN B 1 97 ? -15.016 -15.359 5.656 1 54.06 97 ASN B N 1
ATOM 3268 C CA . ASN B 1 97 ? -15.055 -14.812 7.008 1 54.06 97 ASN B CA 1
ATOM 3269 C C . ASN B 1 97 ? -15.109 -13.289 6.984 1 54.06 97 ASN B C 1
ATOM 3271 O O . ASN B 1 97 ? -15.789 -12.672 7.82 1 54.06 97 ASN B O 1
ATOM 3275 N N . ALA B 1 98 ? -14.508 -12.734 5.898 1 54.72 98 ALA B N 1
ATOM 3276 C CA . ALA B 1 98 ? -14.398 -11.281 5.875 1 54.72 98 ALA B CA 1
ATOM 3277 C C . ALA B 1 98 ? -15.703 -10.641 5.426 1 54.72 98 ALA B C 1
ATOM 3279 O O . ALA B 1 98 ? -16.094 -9.586 5.945 1 54.72 98 ALA B O 1
ATOM 3280 N N . ALA B 1 99 ? -16.391 -11.375 4.684 1 59.09 99 ALA B N 1
ATOM 3281 C CA . ALA B 1 99 ? -17.641 -10.789 4.199 1 59.09 99 ALA B CA 1
ATOM 3282 C C . ALA B 1 99 ? -18.609 -10.523 5.352 1 59.09 99 ALA B C 1
ATOM 3284 O O . ALA B 1 99 ? -19.438 -9.625 5.27 1 59.09 99 ALA B O 1
ATOM 3285 N N . ARG B 1 100 ? -18.219 -11.102 6.414 1 67.94 100 ARG B N 1
ATOM 3286 C CA . ARG B 1 100 ? -19.141 -10.977 7.543 1 67.94 100 ARG B CA 1
ATOM 3287 C C . ARG B 1 100 ? -18.734 -9.82 8.453 1 67.94 100 ARG B C 1
ATOM 3289 O O . ARG B 1 100 ? -19.547 -9.32 9.234 1 67.94 100 ARG B O 1
ATOM 3296 N N . ASP B 1 101 ? -17.516 -9.453 8.258 1 85.44 101 ASP B N 1
ATOM 3297 C CA . ASP B 1 101 ? -17.062 -8.359 9.117 1 85.44 101 ASP B CA 1
ATOM 3298 C C . ASP B 1 101 ? -15.984 -7.523 8.422 1 85.44 101 ASP B C 1
ATOM 3300 O O . ASP B 1 101 ? -14.797 -7.648 8.727 1 85.44 101 ASP B O 1
ATOM 3304 N N . LEU B 1 102 ? -16.438 -6.703 7.609 1 87.62 102 LEU B N 1
ATOM 3305 C CA . LEU B 1 102 ? -15.547 -5.898 6.773 1 87.62 102 LEU B CA 1
ATOM 3306 C C . LEU B 1 102 ? -14.742 -4.918 7.617 1 87.62 102 LEU B C 1
ATOM 3308 O O . LEU B 1 102 ? -13.578 -4.637 7.312 1 87.62 102 LEU B O 1
ATOM 3312 N N . VAL B 1 103 ? -15.305 -4.445 8.727 1 89.12 103 VAL B N 1
ATOM 3313 C CA . VAL B 1 103 ? -14.609 -3.512 9.602 1 89.12 103 VAL B CA 1
ATOM 3314 C C . VAL B 1 103 ? -13.414 -4.207 10.258 1 89.12 103 VAL B C 1
ATOM 3316 O O . VAL B 1 103 ? -12.32 -3.643 10.336 1 89.12 103 VAL B O 1
ATOM 3319 N N . ALA B 1 104 ? -13.641 -5.441 10.672 1 90.88 104 ALA B N 1
ATOM 3320 C CA . ALA B 1 104 ? -12.555 -6.203 11.289 1 90.88 104 ALA B CA 1
ATOM 3321 C C . ALA B 1 104 ? -11.422 -6.441 10.289 1 90.88 104 ALA B C 1
ATOM 3323 O O . ALA B 1 104 ? -10.242 -6.363 10.648 1 90.88 104 ALA B O 1
ATOM 3324 N N . LEU B 1 105 ? -11.758 -6.773 9.07 1 92.94 105 LEU B N 1
ATOM 3325 C CA . LEU B 1 105 ? -10.75 -6.984 8.047 1 92.94 105 LEU B CA 1
ATOM 3326 C C . LEU B 1 105 ? -9.945 -5.707 7.801 1 92.94 105 LEU B C 1
ATOM 3328 O O . LEU B 1 105 ? -8.719 -5.742 7.746 1 92.94 105 LEU B O 1
ATOM 3332 N N . VAL B 1 106 ? -10.617 -4.625 7.695 1 92.88 106 VAL B N 1
ATOM 3333 C CA . VAL B 1 106 ? -9.977 -3.344 7.441 1 92.88 106 VAL B CA 1
ATOM 3334 C C . VAL B 1 106 ? -9.062 -2.982 8.609 1 92.88 106 VAL B C 1
ATOM 3336 O O . VAL B 1 106 ? -7.953 -2.48 8.414 1 92.88 106 VAL B O 1
ATOM 3339 N N . ASP B 1 107 ? -9.453 -3.303 9.812 1 93.12 107 ASP B N 1
ATOM 3340 C CA . ASP B 1 107 ? -8.617 -3.059 10.992 1 93.12 107 ASP B CA 1
ATOM 3341 C C . ASP B 1 107 ? -7.352 -3.908 10.953 1 93.12 107 ASP B C 1
ATOM 3343 O O . ASP B 1 107 ? -6.258 -3.41 11.227 1 93.12 107 ASP B O 1
ATOM 3347 N N . ARG B 1 108 ? -7.543 -5.109 10.625 1 93.56 108 ARG B N 1
ATOM 3348 C CA . ARG B 1 108 ? -6.395 -6.008 10.562 1 93.56 108 ARG B CA 1
ATOM 3349 C C . ARG B 1 108 ? -5.422 -5.574 9.469 1 93.56 108 ARG B C 1
ATOM 3351 O O . ARG B 1 108 ? -4.207 -5.602 9.664 1 93.56 108 ARG B O 1
ATOM 3358 N N . THR B 1 109 ? -5.973 -5.211 8.375 1 94.56 109 THR B N 1
ATOM 3359 C CA . THR B 1 109 ? -5.121 -4.797 7.27 1 94.56 109 THR B CA 1
ATOM 3360 C C . THR B 1 109 ? -4.434 -3.471 7.582 1 94.56 109 THR B C 1
ATOM 3362 O O . THR B 1 109 ? -3.301 -3.236 7.16 1 94.56 109 THR B O 1
ATOM 3365 N N . ALA B 1 110 ? -5.094 -2.598 8.266 1 93.25 110 ALA B N 1
ATOM 3366 C CA . ALA B 1 110 ? -4.473 -1.361 8.734 1 93.25 110 ALA B CA 1
ATOM 3367 C C . ALA B 1 110 ? -3.275 -1.653 9.633 1 93.25 110 ALA B C 1
ATOM 3369 O O . ALA B 1 110 ? -2.236 -0.999 9.531 1 93.25 110 ALA B O 1
ATOM 3370 N N . GLU B 1 111 ? -3.434 -2.605 10.516 1 94.62 111 GLU B N 1
ATOM 3371 C CA . GLU B 1 111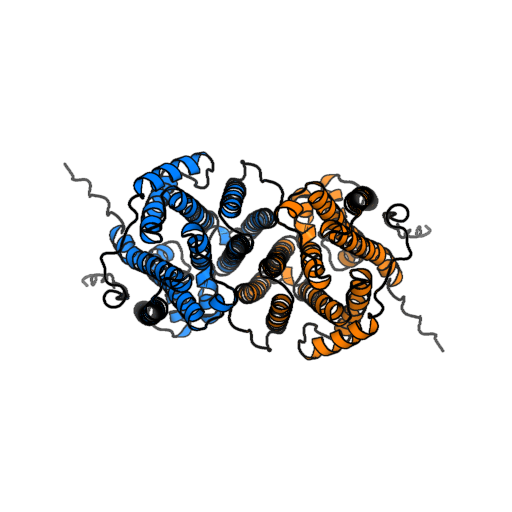 ? -2.328 -3.006 11.375 1 94.62 111 GLU B CA 1
ATOM 3372 C C . GLU B 1 111 ? -1.132 -3.484 10.562 1 94.62 111 GLU B C 1
ATOM 3374 O O . GLU B 1 111 ? 0.014 -3.164 10.883 1 94.62 111 GLU B O 1
ATOM 3379 N N . LEU B 1 112 ? -1.411 -4.215 9.578 1 96.81 112 LEU B N 1
ATOM 3380 C CA . LEU B 1 112 ? -0.344 -4.695 8.703 1 96.81 112 LEU B CA 1
ATOM 3381 C C . LEU B 1 112 ? 0.319 -3.539 7.965 1 96.81 112 LEU B C 1
ATOM 3383 O O . LEU B 1 112 ? 1.542 -3.518 7.809 1 96.81 112 LEU B O 1
ATOM 3387 N N . THR B 1 113 ? -0.505 -2.645 7.531 1 95.12 113 THR B N 1
ATOM 3388 C CA . THR B 1 113 ? 0.012 -1.465 6.844 1 95.12 113 THR B CA 1
ATOM 3389 C C . THR B 1 113 ? 0.938 -0.67 7.762 1 95.12 113 THR B C 1
ATOM 3391 O O . THR B 1 113 ? 1.976 -0.172 7.32 1 95.12 113 THR B O 1
ATOM 3394 N N . LEU B 1 114 ? 0.609 -0.587 9.008 1 95.25 114 LEU B N 1
ATOM 3395 C CA . LEU B 1 114 ? 1.438 0.128 9.969 1 95.25 114 LEU B CA 1
ATOM 3396 C C . LEU B 1 114 ? 2.779 -0.574 10.164 1 95.25 114 LEU B C 1
ATOM 3398 O O . LEU B 1 114 ? 3.811 0.082 10.32 1 95.25 114 LEU B O 1
ATOM 3402 N N . VAL B 1 115 ? 2.77 -1.872 10.117 1 96.75 115 VAL B N 1
ATOM 3403 C CA . VAL B 1 115 ? 4.02 -2.625 10.18 1 96.75 115 VAL B CA 1
ATOM 3404 C C . VAL B 1 115 ? 4.875 -2.316 8.953 1 96.75 115 VAL B C 1
ATOM 3406 O O . VAL B 1 115 ? 6.07 -2.045 9.078 1 96.75 115 VAL B O 1
ATOM 3409 N N . LEU B 1 116 ? 4.25 -2.305 7.809 1 97.5 116 LEU B N 1
ATOM 3410 C CA . LEU B 1 116 ? 4.941 -2.053 6.551 1 97.5 116 LEU B CA 1
ATOM 3411 C C . LEU B 1 116 ? 5.484 -0.629 6.504 1 97.5 116 LEU B C 1
ATOM 3413 O O . LEU B 1 116 ? 6.523 -0.376 5.887 1 97.5 116 LEU B O 1
ATOM 3417 N N . ALA B 1 117 ? 4.836 0.254 7.188 1 94.44 117 ALA B N 1
ATOM 3418 C CA . ALA B 1 117 ? 5.219 1.664 7.195 1 94.44 117 ALA B CA 1
ATOM 3419 C C . ALA B 1 117 ? 6.309 1.933 8.227 1 94.44 117 ALA B C 1
ATOM 3421 O O . ALA B 1 117 ? 6.719 3.078 8.422 1 94.44 117 ALA B O 1
ATOM 3422 N N . GLY B 1 118 ? 6.805 0.903 8.93 1 88.38 118 GLY B N 1
ATOM 3423 C CA . GLY B 1 118 ? 7.898 1.054 9.875 1 88.38 118 GLY B CA 1
ATOM 3424 C C . GLY B 1 118 ? 7.434 1.489 11.258 1 88.38 118 GLY B C 1
ATOM 3425 O O . GLY B 1 118 ? 8.156 2.195 11.961 1 88.38 118 GLY B O 1
ATOM 3426 N N . GLY B 1 119 ? 6.258 1.126 11.523 1 79.88 119 GLY B N 1
ATOM 3427 C CA . GLY B 1 119 ? 5.75 1.414 12.859 1 79.88 119 GLY B CA 1
ATOM 3428 C C . GLY B 1 119 ? 6.43 0.599 13.938 1 79.88 119 GLY B C 1
ATOM 3429 O O . GLY B 1 119 ? 7.387 -0.131 13.672 1 79.88 119 GLY B O 1
ATOM 3430 N N . SER B 1 120 ? 5.945 0.83 15.102 1 79 120 SER B N 1
ATOM 3431 C CA . SER B 1 120 ? 6.484 0.125 16.25 1 79 120 SER B CA 1
ATOM 3432 C C . SER B 1 120 ? 6.25 -1.378 16.141 1 79 120 SER B C 1
ATOM 3434 O O . SER B 1 120 ? 5.273 -1.816 15.539 1 79 120 SER B O 1
ATOM 3436 N N . PRO B 1 121 ? 7.148 -2.094 16.734 1 83.19 121 PRO B N 1
ATOM 3437 C CA . PRO B 1 121 ? 6.941 -3.543 16.734 1 83.19 121 PRO B CA 1
ATOM 3438 C C . PRO B 1 121 ? 5.613 -3.947 17.391 1 83.19 121 PRO B C 1
ATOM 3440 O O . PRO B 1 121 ? 5.297 -3.492 18.484 1 83.19 121 PRO B O 1
ATOM 3443 N N . PRO B 1 122 ? 4.922 -4.734 16.672 1 85.12 122 PRO B N 1
ATOM 3444 C CA . PRO B 1 122 ? 3.664 -5.215 17.234 1 85.12 122 PRO B CA 1
ATOM 3445 C C . PRO B 1 122 ? 3.875 -6.219 18.375 1 85.12 122 PRO B C 1
ATOM 3447 O O . PRO B 1 122 ? 4.914 -6.879 18.438 1 85.12 122 PRO B O 1
ATOM 3450 N N . PRO B 1 123 ? 2.848 -6.238 19.297 1 83 123 PRO B N 1
ATOM 3451 C CA . PRO B 1 123 ? 2.938 -7.281 20.312 1 83 123 PRO B CA 1
ATOM 3452 C C . PRO B 1 123 ? 2.785 -8.688 19.734 1 83 123 PRO B C 1
ATOM 3454 O O . PRO B 1 123 ? 2.068 -8.883 18.75 1 83 123 PRO B O 1
ATOM 3457 N N . LEU B 1 124 ? 3.359 -9.648 20.438 1 82.44 124 LEU B N 1
ATOM 3458 C CA . LEU B 1 124 ? 3.314 -11.031 20 1 82.44 124 LEU B CA 1
ATOM 3459 C C . LEU B 1 124 ? 1.904 -11.602 20.125 1 82.44 124 LEU B C 1
ATOM 3461 O O . LEU B 1 124 ? 1.579 -12.609 19.5 1 82.44 124 LEU B O 1
ATOM 3465 N N . THR B 1 125 ? 1.076 -10.984 20.875 1 84.25 125 THR B N 1
ATOM 3466 C CA . THR B 1 125 ? -0.306 -11.422 21.047 1 84.25 125 THR B CA 1
ATOM 3467 C C . THR B 1 125 ? -1.108 -11.188 19.766 1 84.25 125 THR B C 1
ATOM 3469 O O . THR B 1 125 ? -2.213 -11.719 19.625 1 84.25 125 THR B O 1
ATOM 3472 N N . ASN B 1 126 ? -0.525 -10.484 18.859 1 91.25 126 ASN B N 1
ATOM 3473 C CA . ASN B 1 126 ? -1.056 -10.32 17.5 1 91.25 126 ASN B CA 1
ATOM 3474 C C . ASN B 1 126 ? -0.172 -11 16.469 1 91.25 126 ASN B C 1
ATOM 3476 O O . ASN B 1 126 ? 0.671 -10.352 15.844 1 91.25 126 ASN B O 1
ATOM 3480 N N . PRO B 1 127 ? -0.371 -12.25 16.219 1 95.38 127 PRO B N 1
ATOM 3481 C CA . PRO B 1 127 ? 0.631 -13.07 15.531 1 95.38 127 PRO B CA 1
ATOM 3482 C C . PRO B 1 127 ? 0.865 -12.633 14.086 1 95.38 127 PRO B C 1
ATOM 3484 O O . PRO B 1 127 ? 1.989 -12.719 13.586 1 95.38 127 PRO B O 1
ATOM 3487 N N . PHE B 1 128 ? -0.159 -12.188 13.398 1 96.75 128 PHE B N 1
ATOM 3488 C CA . PHE B 1 128 ? 0.024 -11.844 11.992 1 96.75 128 PHE B CA 1
ATOM 3489 C C . PHE B 1 128 ? 0.922 -10.617 11.844 1 96.75 128 PHE B C 1
ATOM 3491 O O . PHE B 1 128 ? 1.933 -10.664 11.141 1 96.75 128 PHE B O 1
ATOM 3498 N N . PRO B 1 129 ? 0.635 -9.508 12.602 1 97.25 129 PRO B N 1
ATOM 3499 C CA . PRO B 1 129 ? 1.561 -8.375 12.531 1 97.25 129 PRO B CA 1
ATOM 3500 C C . PRO B 1 129 ? 2.949 -8.711 13.07 1 97.25 129 PRO B C 1
ATOM 3502 O O . PRO B 1 129 ? 3.955 -8.25 12.523 1 97.25 129 PRO B O 1
ATOM 3505 N N . ALA B 1 130 ? 3.033 -9.492 14.086 1 97.5 130 ALA B N 1
ATOM 3506 C CA . ALA B 1 130 ? 4.32 -9.852 14.68 1 97.5 130 ALA B CA 1
ATOM 3507 C C . ALA B 1 130 ? 5.172 -10.656 13.711 1 97.5 130 ALA B C 1
ATOM 3509 O O . ALA B 1 130 ? 6.363 -10.383 13.547 1 97.5 130 ALA B O 1
ATOM 3510 N N . ALA B 1 131 ? 4.562 -11.648 13.102 1 98.38 131 ALA B N 1
ATOM 3511 C CA . ALA B 1 131 ? 5.273 -12.469 12.125 1 98.38 131 ALA B CA 1
ATOM 3512 C C . ALA B 1 131 ? 5.727 -11.633 10.93 1 98.38 131 ALA B C 1
ATOM 3514 O O . ALA B 1 131 ? 6.848 -11.797 10.438 1 98.38 131 ALA B O 1
ATOM 3515 N N . LEU B 1 132 ? 4.848 -10.742 10.469 1 98.31 132 LEU B N 1
ATOM 3516 C CA . LEU B 1 132 ? 5.199 -9.883 9.344 1 98.31 132 LEU B CA 1
ATOM 3517 C C . LEU B 1 132 ? 6.383 -8.984 9.695 1 98.31 132 LEU B C 1
ATOM 3519 O O . LEU B 1 132 ? 7.281 -8.797 8.875 1 98.31 132 LEU B O 1
ATOM 3523 N N . TYR B 1 133 ? 6.359 -8.453 10.859 1 97.69 133 TYR B N 1
ATOM 3524 C CA . TYR B 1 133 ? 7.453 -7.602 11.32 1 97.69 133 TYR B CA 1
ATOM 3525 C C . TYR B 1 133 ? 8.789 -8.344 11.242 1 97.69 133 TYR B C 1
ATOM 3527 O O . TYR B 1 133 ? 9.773 -7.801 10.742 1 97.69 133 TYR B O 1
ATOM 3535 N N . ASP B 1 134 ? 8.773 -9.547 11.68 1 97.31 134 ASP B N 1
ATOM 3536 C CA . ASP B 1 134 ? 9.977 -10.375 11.656 1 97.31 134 ASP B CA 1
ATOM 3537 C C . ASP B 1 134 ? 10.398 -10.688 10.219 1 97.31 134 ASP B C 1
ATOM 3539 O O . ASP B 1 134 ? 11.578 -10.57 9.875 1 97.31 134 ASP B O 1
ATOM 3543 N N . LEU B 1 135 ? 9.477 -11.102 9.422 1 98.38 135 LEU B N 1
ATOM 3544 C CA . LEU B 1 135 ? 9.75 -11.438 8.023 1 98.38 135 LEU B CA 1
ATOM 3545 C C . LEU B 1 135 ? 10.359 -10.242 7.293 1 98.38 135 LEU B C 1
ATOM 3547 O O . LEU B 1 135 ? 11.352 -10.383 6.582 1 98.38 135 LEU B O 1
ATOM 3551 N N . LEU B 1 136 ? 9.773 -9.07 7.512 1 98.06 136 LEU B N 1
ATOM 3552 C CA . LEU B 1 136 ? 10.25 -7.863 6.836 1 98.06 136 LEU B CA 1
ATOM 3553 C C . LEU B 1 136 ? 11.672 -7.531 7.262 1 98.06 136 LEU B C 1
ATOM 3555 O O . LEU B 1 136 ? 12.5 -7.148 6.43 1 98.06 136 LEU B O 1
ATOM 3559 N N . ALA B 1 137 ? 11.961 -7.691 8.531 1 96.94 137 ALA B N 1
ATOM 3560 C CA . ALA B 1 137 ? 13.312 -7.438 9.016 1 96.94 137 ALA B CA 1
ATOM 3561 C C . ALA B 1 137 ? 14.32 -8.375 8.352 1 96.94 137 ALA B C 1
ATOM 3563 O O . ALA B 1 137 ? 15.406 -7.941 7.957 1 96.94 137 ALA B O 1
ATOM 3564 N N . ARG B 1 138 ? 13.984 -9.594 8.203 1 98.19 138 ARG B N 1
ATOM 3565 C CA . ARG B 1 138 ? 14.891 -10.586 7.633 1 98.19 138 ARG B CA 1
ATOM 3566 C C . ARG B 1 138 ? 15.07 -10.367 6.137 1 98.19 138 ARG B C 1
ATOM 3568 O O . ARG B 1 138 ? 16.172 -10.484 5.613 1 98.19 138 ARG B O 1
ATOM 3575 N N . PHE B 1 139 ? 13.969 -10.008 5.398 1 98.25 139 PHE B N 1
ATOM 3576 C CA . PHE B 1 139 ? 14.094 -9.695 3.98 1 98.25 139 PHE B CA 1
ATOM 3577 C C . PHE B 1 139 ? 14.922 -8.43 3.781 1 98.25 139 PHE B C 1
ATOM 3579 O O . PHE B 1 139 ? 15.711 -8.344 2.838 1 98.25 139 PHE B O 1
ATOM 3586 N N . ARG B 1 140 ? 14.734 -7.48 4.664 1 96.25 140 ARG B N 1
ATOM 3587 C CA . ARG B 1 140 ? 15.5 -6.242 4.582 1 96.25 140 ARG B CA 1
ATOM 3588 C C . ARG B 1 140 ? 17 -6.512 4.746 1 96.25 140 ARG B C 1
ATOM 3590 O O . ARG B 1 140 ? 17.812 -5.918 4.047 1 96.25 140 ARG B O 1
ATOM 3597 N N . ALA B 1 141 ? 17.312 -7.379 5.645 1 95.94 141 ALA B N 1
ATOM 3598 C CA . ALA B 1 141 ? 18.703 -7.715 5.914 1 95.94 141 ALA B CA 1
ATOM 3599 C C . ALA B 1 141 ? 19.328 -8.492 4.754 1 95.94 141 ALA B C 1
ATOM 3601 O O . ALA B 1 141 ? 20.531 -8.461 4.551 1 95.94 141 ALA B O 1
ATOM 3602 N N . ARG B 1 142 ? 18.516 -9.125 3.918 1 96.88 142 ARG B N 1
ATOM 3603 C CA . ARG B 1 142 ? 18.969 -10.07 2.906 1 96.88 142 ARG B CA 1
ATOM 3604 C C . ARG B 1 142 ? 19.234 -9.367 1.577 1 96.88 142 ARG B C 1
ATOM 3606 O O . ARG B 1 142 ? 19.859 -9.938 0.681 1 96.88 142 ARG B O 1
ATOM 3613 N N . THR B 1 143 ? 18.766 -8.109 1.457 1 96.5 143 THR B N 1
ATOM 3614 C CA . THR B 1 143 ? 18.844 -7.492 0.138 1 96.5 143 THR B CA 1
ATOM 3615 C C . THR B 1 143 ? 19.031 -5.98 0.258 1 96.5 143 THR B C 1
ATOM 3617 O O . THR B 1 143 ? 19.141 -5.449 1.364 1 96.5 143 THR B O 1
ATOM 3620 N N . GLY B 1 144 ? 19.188 -5.277 -0.892 1 94.19 144 GLY B N 1
ATOM 3621 C CA . GLY B 1 144 ? 19.297 -3.826 -0.935 1 94.19 144 GLY B CA 1
ATOM 3622 C C . GLY B 1 144 ? 17.953 -3.129 -0.827 1 94.19 144 GLY B C 1
ATOM 3623 O O . GLY B 1 144 ? 16.906 -3.773 -0.895 1 94.19 144 GLY B O 1
ATOM 3624 N N . PRO B 1 145 ? 17.969 -1.821 -0.705 1 94.81 145 PRO B N 1
ATOM 3625 C CA . PRO B 1 145 ? 16.75 -1.068 -0.414 1 94.81 145 PRO B CA 1
ATOM 3626 C C . PRO B 1 145 ? 15.703 -1.183 -1.523 1 94.81 145 PRO B C 1
ATOM 3628 O O . PRO B 1 145 ? 14.508 -1.335 -1.242 1 94.81 145 PRO B O 1
ATOM 3631 N N . ALA B 1 146 ? 16.125 -1.141 -2.746 1 95.56 146 ALA B N 1
ATOM 3632 C CA . ALA B 1 146 ? 15.156 -1.146 -3.834 1 95.56 146 ALA B CA 1
ATOM 3633 C C . ALA B 1 146 ? 14.406 -2.475 -3.896 1 95.56 146 ALA B C 1
ATOM 3635 O O . ALA B 1 146 ? 13.18 -2.502 -4.039 1 95.56 146 ALA B O 1
ATOM 3636 N N . ALA B 1 147 ? 15.148 -3.58 -3.762 1 97.31 147 ALA B N 1
ATOM 3637 C CA . ALA B 1 147 ? 14.531 -4.902 -3.811 1 97.31 147 ALA B CA 1
ATOM 3638 C C . ALA B 1 147 ? 13.586 -5.109 -2.629 1 97.31 147 ALA B C 1
ATOM 3640 O O . ALA B 1 147 ? 12.477 -5.625 -2.793 1 97.31 147 ALA B O 1
ATOM 3641 N N . TYR B 1 148 ? 14.047 -4.668 -1.481 1 97.75 148 TYR B N 1
ATOM 3642 C CA . TYR B 1 148 ? 13.195 -4.762 -0.301 1 97.75 148 TYR B CA 1
ATOM 3643 C C . TYR B 1 148 ? 11.922 -3.939 -0.479 1 97.75 148 TYR B C 1
ATOM 3645 O O . TYR B 1 148 ? 10.828 -4.406 -0.169 1 97.75 148 TYR B O 1
ATOM 3653 N N . LEU B 1 149 ? 12.078 -2.74 -0.961 1 97.69 149 LEU B N 1
ATOM 3654 C CA . LEU B 1 149 ? 10.938 -1.844 -1.105 1 97.69 149 LEU B CA 1
ATOM 3655 C C . LEU B 1 149 ? 9.961 -2.373 -2.15 1 97.69 149 LEU B C 1
ATOM 3657 O O . LEU B 1 149 ? 8.75 -2.189 -2.021 1 97.69 149 LEU B O 1
ATOM 3661 N N . ARG B 1 150 ? 10.422 -3.059 -3.135 1 97.94 150 ARG B N 1
ATOM 3662 C CA . ARG B 1 150 ? 9.539 -3.676 -4.117 1 97.94 150 ARG B CA 1
ATOM 3663 C C . ARG B 1 150 ? 8.727 -4.805 -3.49 1 97.94 150 ARG B C 1
ATOM 3665 O O . ARG B 1 150 ? 7.535 -4.961 -3.783 1 97.94 150 ARG B O 1
ATOM 3672 N N . LEU B 1 151 ? 9.383 -5.578 -2.656 1 98.62 151 LEU B N 1
ATOM 3673 C CA . LEU B 1 151 ? 8.648 -6.629 -1.955 1 98.62 151 LEU B CA 1
ATOM 3674 C C . LEU B 1 151 ? 7.574 -6.035 -1.052 1 98.62 151 LEU B C 1
ATOM 3676 O O . LEU B 1 151 ? 6.426 -6.48 -1.075 1 98.62 151 LEU B O 1
ATOM 3680 N N . ALA B 1 152 ? 7.969 -5.051 -0.319 1 98.44 152 ALA B N 1
ATOM 3681 C CA . ALA B 1 152 ? 7.027 -4.395 0.585 1 98.44 152 ALA B CA 1
ATOM 3682 C C . ALA B 1 152 ? 5.875 -3.764 -0.188 1 98.44 152 ALA B C 1
ATOM 3684 O O . ALA B 1 152 ? 4.73 -3.777 0.272 1 98.44 152 ALA B O 1
ATOM 3685 N N . ALA B 1 153 ? 6.168 -3.215 -1.347 1 98.31 153 ALA B N 1
ATOM 3686 C CA . ALA B 1 153 ? 5.133 -2.658 -2.213 1 98.31 153 ALA B CA 1
ATOM 3687 C C . ALA B 1 153 ? 4.145 -3.734 -2.65 1 98.31 153 ALA B C 1
ATOM 3689 O O . ALA B 1 153 ? 2.928 -3.529 -2.598 1 98.31 153 ALA B O 1
ATOM 3690 N N . SER B 1 154 ? 4.668 -4.828 -3.02 1 98.25 154 SER B N 1
ATOM 3691 C CA . SER B 1 154 ? 3.807 -5.91 -3.479 1 98.25 154 SER B CA 1
ATOM 3692 C C . SER B 1 154 ? 2.924 -6.43 -2.348 1 98.25 154 SER B C 1
ATOM 3694 O O . SER B 1 154 ? 1.784 -6.836 -2.58 1 98.25 154 SER B O 1
ATOM 3696 N N . LEU B 1 155 ? 3.445 -6.453 -1.153 1 98.62 155 LEU B N 1
ATOM 3697 C CA . LEU B 1 155 ? 2.65 -6.855 0.003 1 98.62 155 LEU B CA 1
ATOM 3698 C C . LEU B 1 155 ? 1.503 -5.879 0.239 1 98.62 155 LEU B C 1
ATOM 3700 O O . LEU B 1 155 ? 0.376 -6.297 0.519 1 98.62 155 LEU B O 1
ATOM 3704 N N . ARG B 1 156 ? 1.797 -4.609 0.091 1 98.38 156 ARG B N 1
ATOM 3705 C CA . ARG B 1 156 ? 0.746 -3.604 0.217 1 98.38 156 ARG B CA 1
ATOM 3706 C C . ARG B 1 156 ? -0.341 -3.812 -0.832 1 98.38 156 ARG B C 1
ATOM 3708 O O . ARG B 1 156 ? -1.532 -3.744 -0.521 1 98.38 156 ARG B O 1
ATOM 3715 N N . ASP B 1 157 ? 0.119 -4.062 -2.043 1 97.94 157 ASP B N 1
ATOM 3716 C CA . ASP B 1 157 ? -0.828 -4.301 -3.129 1 97.94 157 ASP B CA 1
ATOM 3717 C C . ASP B 1 157 ? -1.692 -5.527 -2.844 1 97.94 157 ASP B C 1
ATOM 3719 O O . ASP B 1 157 ? -2.9 -5.512 -3.088 1 97.94 157 ASP B O 1
ATOM 3723 N N . THR B 1 158 ? -1.075 -6.523 -2.34 1 97.62 158 THR B N 1
ATOM 3724 C CA . THR B 1 158 ? -1.78 -7.754 -2.006 1 97.62 158 THR B CA 1
ATOM 3725 C C . THR B 1 158 ? -2.805 -7.508 -0.903 1 97.62 158 THR B C 1
ATOM 3727 O O . THR B 1 158 ? -3.943 -7.973 -0.991 1 97.62 158 THR B O 1
ATOM 3730 N N . ILE B 1 159 ? -2.436 -6.801 0.088 1 95.81 159 ILE B N 1
ATOM 3731 C CA . ILE B 1 159 ? -3.322 -6.484 1.202 1 95.81 159 ILE B CA 1
ATOM 3732 C C . ILE B 1 159 ? -4.535 -5.707 0.693 1 95.81 159 ILE B C 1
ATOM 3734 O O . ILE B 1 159 ? -5.676 -6.035 1.03 1 95.81 159 ILE B O 1
ATOM 3738 N N . MET B 1 160 ? -4.293 -4.773 -0.147 1 95.62 160 MET B N 1
ATOM 3739 C CA . MET B 1 160 ? -5.391 -4.004 -0.725 1 95.62 160 MET B CA 1
ATOM 3740 C C . MET B 1 160 ? -6.277 -4.887 -1.595 1 95.62 160 MET B C 1
ATOM 3742 O O . MET B 1 160 ? -7.5 -4.738 -1.594 1 95.62 160 MET B O 1
ATOM 3746 N N . ALA B 1 161 ? -5.684 -5.742 -2.311 1 96 161 ALA B N 1
ATOM 3747 C CA . ALA B 1 161 ? -6.438 -6.648 -3.172 1 96 161 ALA B CA 1
ATOM 3748 C C . ALA B 1 161 ? -7.348 -7.559 -2.35 1 96 161 ALA B C 1
ATOM 3750 O O . ALA B 1 161 ? -8.469 -7.859 -2.76 1 96 161 ALA B O 1
ATOM 3751 N N . LEU B 1 162 ? -6.906 -7.988 -1.227 1 94.06 162 LEU B N 1
ATOM 3752 C CA . LEU B 1 162 ? -7.715 -8.828 -0.355 1 94.06 162 LEU B CA 1
ATOM 3753 C C . LEU B 1 162 ? -8.898 -8.055 0.207 1 94.06 162 LEU B C 1
ATOM 3755 O O . LEU B 1 162 ? -10 -8.594 0.327 1 94.06 162 LEU B O 1
ATOM 3759 N N . VAL B 1 163 ? -8.633 -6.828 0.528 1 94.25 163 VAL B N 1
ATOM 3760 C CA . VAL B 1 163 ? -9.727 -5.969 0.974 1 94.25 163 VAL B CA 1
ATOM 3761 C C . VAL B 1 163 ? -10.75 -5.805 -0.148 1 94.25 163 VAL B C 1
ATOM 3763 O O . VAL B 1 163 ? -11.953 -5.93 0.081 1 94.25 163 VAL B O 1
ATOM 3766 N N . TRP B 1 164 ? -10.273 -5.562 -1.325 1 94.69 164 TRP B N 1
ATOM 3767 C CA . TRP B 1 164 ? -11.141 -5.426 -2.496 1 94.69 164 TRP B CA 1
ATOM 3768 C C . TRP B 1 164 ? -11.961 -6.688 -2.713 1 94.69 164 TRP B C 1
ATOM 3770 O O . TRP B 1 164 ? -13.18 -6.617 -2.895 1 94.69 164 TRP B O 1
ATOM 3780 N N . GLU B 1 165 ? -11.328 -7.812 -2.627 1 94 165 GLU B N 1
ATOM 3781 C CA . GLU B 1 165 ? -12 -9.094 -2.832 1 94 165 GLU B CA 1
ATOM 3782 C C . GLU B 1 165 ? -13.109 -9.305 -1.805 1 94 165 GLU B C 1
ATOM 3784 O O . GLU B 1 165 ? -14.211 -9.727 -2.154 1 94 165 GLU B O 1
ATOM 3789 N N . ALA B 1 166 ? -12.844 -9.039 -0.607 1 91.5 166 ALA B N 1
ATOM 3790 C CA . ALA B 1 166 ? -13.797 -9.242 0.481 1 91.5 166 ALA B CA 1
ATOM 3791 C C . ALA B 1 166 ? -15.07 -8.43 0.247 1 91.5 166 ALA B C 1
ATOM 3793 O O . ALA B 1 166 ? -16.156 -8.844 0.654 1 91.5 166 ALA B O 1
ATOM 3794 N N . HIS B 1 167 ? -14.969 -7.336 -0.429 1 91.69 167 HIS B N 1
ATOM 3795 C CA . HIS B 1 167 ? -16.125 -6.469 -0.67 1 91.69 167 HIS B CA 1
ATOM 3796 C C . HIS B 1 167 ? -16.953 -6.973 -1.843 1 91.69 167 HIS B C 1
ATOM 3798 O O . HIS B 1 167 ? -18.078 -6.512 -2.053 1 91.69 167 HIS B O 1
ATOM 3804 N N . HIS B 1 168 ? -16.406 -7.965 -2.555 1 92.25 168 HIS B N 1
ATOM 3805 C CA . HIS B 1 168 ? -17.094 -8.336 -3.785 1 92.25 168 HIS B CA 1
ATOM 3806 C C . HIS B 1 168 ? -17.5 -9.797 -3.768 1 92.25 168 HIS B C 1
ATOM 3808 O O . HIS B 1 168 ? -18.297 -10.242 -4.605 1 92.25 168 HIS B O 1
ATOM 3814 N N . VAL B 1 169 ? -17.094 -10.555 -2.803 1 90 169 VAL B N 1
ATOM 3815 C CA . VAL B 1 169 ? -17.281 -12 -2.809 1 90 169 VAL B CA 1
ATOM 3816 C C . VAL B 1 169 ? -18.75 -12.344 -2.592 1 90 169 VAL B C 1
ATOM 3818 O O . VAL B 1 169 ? -19.203 -13.422 -2.973 1 90 169 VAL B O 1
ATOM 3821 N N . ALA B 1 170 ? -19.516 -11.453 -1.982 1 87.69 170 ALA B N 1
ATOM 3822 C CA . ALA B 1 170 ? -20.938 -11.703 -1.752 1 87.69 170 ALA B CA 1
ATOM 3823 C C . ALA B 1 170 ? -21.734 -11.625 -3.057 1 87.69 170 ALA B C 1
ATOM 3825 O O . ALA B 1 170 ? -22.766 -12.281 -3.201 1 87.69 170 ALA B O 1
ATOM 3826 N N . GLU B 1 171 ? -21.266 -10.828 -4.031 1 90.5 171 GLU B N 1
ATOM 3827 C CA . GLU B 1 171 ? -21.891 -10.672 -5.34 1 90.5 171 GLU B CA 1
ATOM 3828 C C . GLU B 1 171 ? -20.844 -10.648 -6.449 1 90.5 171 GLU B C 1
ATOM 3830 O O . GLU B 1 171 ? -20.703 -9.641 -7.148 1 90.5 171 GLU B O 1
ATOM 3835 N N . PRO B 1 172 ? -20.266 -11.789 -6.652 1 92.38 172 PRO B N 1
ATOM 3836 C CA . PRO B 1 172 ? -19.125 -11.844 -7.562 1 92.38 172 PRO B CA 1
ATOM 3837 C C . PRO B 1 172 ? -19.484 -11.461 -8.992 1 92.38 172 PRO B C 1
ATOM 3839 O O . PRO B 1 172 ? -18.656 -10.922 -9.727 1 92.38 172 PRO B O 1
ATOM 3842 N N . GLU B 1 173 ? -20.734 -11.656 -9.367 1 91.38 173 GLU B N 1
ATOM 3843 C CA . GLU B 1 173 ? -21.141 -11.422 -10.75 1 91.38 173 GLU B CA 1
ATOM 3844 C C . GLU B 1 173 ? -21.172 -9.93 -11.078 1 91.38 173 GLU B C 1
ATOM 3846 O O . GLU B 1 173 ? -21.234 -9.547 -12.242 1 91.38 173 GLU B O 1
ATOM 3851 N N . ARG B 1 174 ? -21.031 -9.102 -10.125 1 90.69 174 ARG B N 1
ATOM 3852 C CA . ARG B 1 174 ? -21.094 -7.66 -10.328 1 90.69 174 ARG B CA 1
ATOM 3853 C C . ARG B 1 174 ? -19.703 -7.102 -10.641 1 90.69 174 ARG B C 1
ATOM 3855 O O . ARG B 1 174 ? -19.578 -5.957 -11.078 1 90.69 174 ARG B O 1
ATOM 3862 N N . VAL B 1 175 ? -18.734 -7.906 -10.438 1 93.88 175 VAL B N 1
ATOM 3863 C CA . VAL B 1 175 ? -17.359 -7.477 -10.719 1 93.88 175 VAL B CA 1
ATOM 3864 C C . VAL B 1 175 ? -17.109 -7.52 -12.227 1 93.88 175 VAL B C 1
ATOM 3866 O O . VAL B 1 175 ? -17.422 -8.516 -12.891 1 93.88 175 VAL B O 1
ATOM 3869 N N . ALA B 1 176 ? -16.594 -6.41 -12.758 1 93.81 176 ALA B N 1
ATOM 3870 C CA . ALA B 1 176 ? -16.203 -6.418 -14.164 1 93.81 176 ALA B CA 1
ATOM 3871 C C . ALA B 1 176 ? -15.023 -7.367 -14.398 1 93.81 176 ALA B C 1
ATOM 3873 O O . ALA B 1 176 ? -14.062 -7.383 -13.625 1 93.81 176 ALA B O 1
ATOM 3874 N N . LEU B 1 177 ? -15.133 -8.195 -15.508 1 96.62 177 LEU B N 1
ATOM 3875 C CA . LEU B 1 177 ? -14.094 -9.164 -15.828 1 96.62 177 LEU B CA 1
ATOM 3876 C C . LEU B 1 177 ? -12.734 -8.484 -15.961 1 96.62 177 LEU B C 1
ATOM 3878 O O . LEU B 1 177 ? -11.734 -8.977 -15.445 1 96.62 177 LEU B O 1
ATOM 3882 N N . GLU B 1 178 ? -12.672 -7.293 -16.578 1 93.44 178 GLU B N 1
ATOM 3883 C CA . GLU B 1 178 ? -11.422 -6.566 -16.797 1 93.44 178 GLU B CA 1
ATOM 3884 C C . GLU B 1 178 ? -10.766 -6.191 -15.469 1 93.44 178 GLU B C 1
ATOM 3886 O O . GLU B 1 178 ? -9.547 -6.293 -15.328 1 93.44 178 GLU B O 1
ATOM 3891 N N . THR B 1 179 ? -11.609 -5.785 -14.57 1 92.88 179 THR B N 1
ATOM 3892 C CA . THR B 1 179 ? -11.102 -5.43 -13.25 1 92.88 179 THR B CA 1
ATOM 3893 C C . THR B 1 179 ? -10.539 -6.656 -12.539 1 92.88 179 THR B C 1
ATOM 3895 O O . THR B 1 179 ? -9.461 -6.598 -11.953 1 92.88 179 THR B O 1
ATOM 3898 N N . TYR B 1 180 ? -11.281 -7.746 -12.672 1 96.56 180 TYR B N 1
ATOM 3899 C CA . TYR B 1 180 ? -10.852 -8.977 -12.023 1 96.56 180 TYR B CA 1
ATOM 3900 C C . TYR B 1 180 ? -9.5 -9.438 -12.562 1 96.56 180 TYR B C 1
ATOM 3902 O O . TYR B 1 180 ? -8.617 -9.828 -11.797 1 96.56 180 TYR B O 1
ATOM 3910 N N . LEU B 1 181 ? -9.344 -9.344 -13.836 1 97 181 LEU B N 1
ATOM 3911 C CA . LEU B 1 181 ? -8.125 -9.805 -14.484 1 97 181 LEU B CA 1
ATOM 3912 C C . LEU B 1 181 ? -6.922 -9 -14.008 1 97 181 LEU B C 1
ATOM 3914 O O . LEU B 1 181 ? -5.809 -9.531 -13.922 1 97 181 LEU B O 1
ATOM 3918 N N . GLU B 1 182 ? -7.117 -7.777 -13.672 1 95.69 182 GLU B N 1
ATOM 3919 C CA . GLU B 1 182 ? -6.027 -6.918 -13.219 1 95.69 182 GLU B CA 1
ATOM 3920 C C . GLU B 1 182 ? -5.738 -7.137 -11.734 1 95.69 182 GLU B C 1
ATOM 3922 O O . GLU B 1 182 ? -4.594 -7.016 -11.297 1 95.69 182 GLU B O 1
ATOM 3927 N N . MET B 1 183 ? -6.754 -7.531 -10.969 1 96.06 183 MET B N 1
ATOM 3928 C CA . MET B 1 183 ? -6.621 -7.672 -9.523 1 96.06 183 MET B CA 1
ATOM 3929 C C . MET B 1 183 ? -6.113 -9.062 -9.156 1 96.06 183 MET B C 1
ATOM 3931 O O . MET B 1 183 ? -5.445 -9.234 -8.133 1 96.06 183 MET B O 1
ATOM 3935 N N . ARG B 1 184 ? -6.371 -10.023 -9.969 1 97.62 184 ARG B N 1
ATOM 3936 C CA . ARG B 1 184 ? -6.203 -11.43 -9.625 1 97.62 184 ARG B CA 1
ATOM 3937 C C . ARG B 1 184 ? -4.738 -11.758 -9.352 1 97.62 184 ARG B C 1
ATOM 3939 O O . ARG B 1 184 ? -4.426 -12.5 -8.422 1 97.62 184 ARG B O 1
ATOM 3946 N N . PRO B 1 185 ? -3.793 -11.164 -10.156 1 97.81 185 PRO B N 1
ATOM 3947 C CA . PRO B 1 185 ? -2.385 -11.43 -9.852 1 97.81 185 PRO B CA 1
ATOM 3948 C C . PRO B 1 185 ? -2.008 -11.039 -8.422 1 97.81 185 PRO B C 1
ATOM 3950 O O . PRO B 1 185 ? -1.085 -11.617 -7.844 1 97.81 185 PRO B O 1
ATOM 3953 N N . HIS B 1 186 ? -2.648 -10.094 -7.879 1 97.31 186 HIS B N 1
ATOM 3954 C CA . HIS B 1 186 ? -2.365 -9.656 -6.52 1 97.31 186 HIS B CA 1
ATOM 3955 C C . HIS B 1 186 ? -3.055 -10.555 -5.496 1 97.31 186 HIS B C 1
ATOM 3957 O O . HIS B 1 186 ? -2.48 -10.867 -4.453 1 97.31 186 HIS B O 1
ATOM 3963 N N . THR B 1 187 ? -4.273 -11.055 -5.777 1 96.38 187 THR B N 1
ATOM 3964 C CA . THR B 1 187 ? -5.008 -11.859 -4.809 1 96.38 187 THR B CA 1
ATOM 3965 C C . THR B 1 187 ? -4.465 -13.289 -4.77 1 96.38 187 THR B C 1
ATOM 3967 O O . THR B 1 187 ? -4.703 -14.023 -3.807 1 96.38 187 THR B O 1
ATOM 3970 N N . VAL B 1 188 ? -3.791 -13.664 -5.875 1 97.19 188 VAL B N 1
ATOM 3971 C CA . VAL B 1 188 ? -3.203 -15 -5.871 1 97.19 188 VAL B CA 1
ATOM 3972 C C . VAL B 1 188 ? -1.737 -14.914 -5.449 1 97.19 188 VAL B C 1
ATOM 3974 O O . VAL B 1 188 ? -1.006 -15.906 -5.523 1 97.19 188 VAL B O 1
ATOM 3977 N N . PHE B 1 189 ? -1.184 -13.766 -5.07 1 97.62 189 PHE B N 1
ATOM 3978 C CA . PHE B 1 189 ? 0.08 -13.492 -4.398 1 97.62 189 PHE B CA 1
ATOM 3979 C C . PHE B 1 189 ? 1.246 -13.586 -5.371 1 97.62 189 PHE B C 1
ATOM 3981 O O . PHE B 1 189 ? 2.408 -13.516 -4.969 1 97.62 189 PHE B O 1
ATOM 3988 N N . VAL B 1 190 ? 1.021 -13.742 -6.641 1 98.31 190 VAL B N 1
ATOM 3989 C CA . VAL B 1 190 ? 2.096 -14.102 -7.559 1 98.31 190 VAL B CA 1
ATOM 3990 C C . VAL B 1 190 ? 3.057 -12.922 -7.719 1 98.31 190 VAL B C 1
ATOM 3992 O O . VAL B 1 190 ? 4.262 -13.117 -7.883 1 98.31 190 VAL B O 1
ATOM 3995 N N . ARG B 1 191 ? 2.549 -11.688 -7.652 1 98 191 ARG B N 1
ATOM 3996 C CA . ARG B 1 191 ? 3.438 -10.531 -7.73 1 98 191 ARG B CA 1
ATOM 3997 C C . ARG B 1 191 ? 4.387 -10.484 -6.539 1 98 191 ARG B C 1
ATOM 3999 O O . ARG B 1 191 ? 5.551 -10.109 -6.676 1 98 191 ARG B O 1
ATOM 4006 N N . THR B 1 192 ? 3.871 -10.836 -5.391 1 98.56 192 THR B N 1
ATOM 4007 C CA . THR B 1 192 ? 4.703 -10.922 -4.195 1 98.56 192 THR B CA 1
ATOM 4008 C C . THR B 1 192 ? 5.699 -12.07 -4.316 1 98.56 192 THR B C 1
ATOM 4010 O O . THR B 1 192 ? 6.852 -11.945 -3.893 1 98.56 192 THR B O 1
ATOM 4013 N N . ILE B 1 193 ? 5.258 -13.133 -4.922 1 98.69 193 ILE B N 1
ATOM 4014 C CA . ILE B 1 193 ? 6.133 -14.273 -5.176 1 98.69 193 ILE B CA 1
ATOM 4015 C C . ILE B 1 193 ? 7.281 -13.852 -6.086 1 98.69 193 ILE B C 1
ATOM 4017 O O . ILE B 1 193 ? 8.438 -14.188 -5.832 1 98.69 193 ILE B O 1
ATOM 4021 N N . PHE B 1 194 ? 7.004 -13.039 -7.168 1 98.5 194 PHE B N 1
ATOM 4022 C CA . PHE B 1 194 ? 8.047 -12.523 -8.055 1 98.5 194 PHE B CA 1
ATOM 4023 C C . PHE B 1 194 ? 9.086 -11.734 -7.27 1 98.5 194 PHE B C 1
ATOM 4025 O O . PHE B 1 194 ? 10.289 -11.977 -7.41 1 98.5 1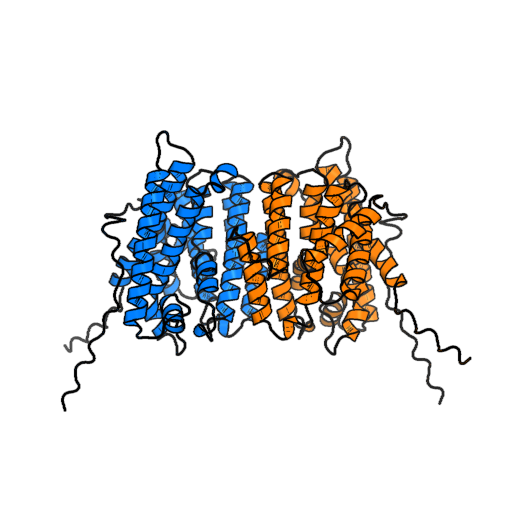94 PHE B O 1
ATOM 4032 N N . ALA B 1 195 ? 8.594 -10.859 -6.445 1 98.38 195 ALA B N 1
ATOM 4033 C CA . ALA B 1 195 ? 9.484 -9.969 -5.711 1 98.38 195 ALA B CA 1
ATOM 4034 C C . ALA B 1 195 ? 10.336 -10.75 -4.715 1 98.38 195 ALA B C 1
ATOM 4036 O O . ALA B 1 195 ? 11.539 -10.5 -4.594 1 98.38 195 ALA B O 1
ATOM 4037 N N . ALA B 1 196 ? 9.742 -11.688 -4.035 1 98.81 196 ALA B N 1
ATOM 4038 C CA . ALA B 1 196 ? 10.477 -12.492 -3.057 1 98.81 196 ALA B CA 1
ATOM 4039 C C . ALA B 1 196 ? 11.5 -13.398 -3.74 1 98.81 196 ALA B C 1
ATOM 4041 O O . ALA B 1 196 ? 12.594 -13.609 -3.219 1 98.81 196 ALA B O 1
ATOM 4042 N N . ALA B 1 197 ? 11.141 -13.914 -4.867 1 98.56 197 ALA B N 1
ATOM 4043 C CA . ALA B 1 197 ? 12.031 -14.797 -5.605 1 98.56 197 ALA B CA 1
ATOM 4044 C C . ALA B 1 197 ? 13.312 -14.062 -6.012 1 98.56 197 ALA B C 1
ATOM 4046 O O . ALA B 1 197 ? 14.406 -14.633 -5.941 1 98.56 197 ALA B O 1
ATOM 4047 N N . GLU B 1 198 ? 13.172 -12.805 -6.449 1 98.12 198 GLU B N 1
ATOM 4048 C CA . GLU B 1 198 ? 14.344 -12.016 -6.816 1 98.12 198 GLU B CA 1
ATOM 4049 C C . GLU B 1 198 ? 15.32 -11.906 -5.648 1 98.12 198 GLU B C 1
ATOM 4051 O O . GLU B 1 198 ? 16.531 -12.031 -5.832 1 98.12 198 GLU B O 1
ATOM 4056 N N . ILE B 1 199 ? 14.781 -11.75 -4.512 1 98.44 199 ILE B N 1
ATOM 4057 C CA . ILE B 1 199 ? 15.609 -11.57 -3.32 1 98.44 199 ILE B CA 1
ATOM 4058 C C . ILE B 1 199 ? 16.266 -12.898 -2.939 1 98.44 199 ILE B C 1
ATOM 4060 O O . ILE B 1 199 ? 17.469 -12.961 -2.73 1 98.44 199 ILE B O 1
ATOM 4064 N N . VAL B 1 200 ? 15.508 -13.93 -2.92 1 98.06 200 VAL B N 1
ATOM 4065 C CA . VAL B 1 200 ? 15.953 -15.219 -2.408 1 98.06 200 VAL B CA 1
ATOM 4066 C C . VAL B 1 200 ? 16.922 -15.859 -3.398 1 98.06 200 VAL B C 1
ATOM 4068 O O . VAL B 1 200 ? 17.859 -16.562 -2.998 1 98.06 200 VAL B O 1
ATOM 4071 N N . LEU B 1 201 ? 16.75 -15.625 -4.668 1 97.69 201 LEU B N 1
ATOM 4072 C CA . LEU B 1 201 ? 17.625 -16.188 -5.695 1 97.69 201 LEU B CA 1
ATOM 4073 C C . LEU B 1 201 ? 18.797 -15.242 -5.984 1 97.69 201 LEU B C 1
ATOM 4075 O O . LEU B 1 201 ? 19.625 -15.523 -6.855 1 97.69 201 LEU B O 1
ATOM 4079 N N . ASP B 1 202 ? 18.797 -14.133 -5.379 1 96.81 202 ASP B N 1
ATOM 4080 C CA . ASP B 1 202 ? 19.922 -13.219 -5.309 1 96.81 202 ASP B CA 1
ATOM 4081 C C . ASP B 1 202 ? 20.25 -12.641 -6.684 1 96.81 202 ASP B C 1
ATOM 4083 O O . ASP B 1 202 ? 21.391 -12.711 -7.133 1 96.81 202 ASP B O 1
ATOM 4087 N N . TYR B 1 203 ? 19.281 -12.102 -7.352 1 96.5 203 TYR B N 1
ATOM 4088 C CA . TYR B 1 203 ? 19.453 -11.297 -8.555 1 96.5 203 TYR B CA 1
ATOM 4089 C C . TYR B 1 203 ? 18.547 -10.07 -8.516 1 96.5 203 TYR B C 1
ATOM 4091 O O . TYR B 1 203 ? 17.594 -10.016 -7.738 1 96.5 203 TYR B O 1
ATOM 4099 N N . GLU B 1 204 ? 18.859 -9.055 -9.312 1 95.12 204 GLU B N 1
ATOM 4100 C CA . GLU B 1 204 ? 18.062 -7.844 -9.367 1 95.12 204 GLU B CA 1
ATOM 4101 C C . GLU B 1 204 ? 18.031 -7.262 -10.781 1 95.12 204 GLU B C 1
ATOM 4103 O O . GLU B 1 204 ? 19.078 -7.148 -11.43 1 95.12 204 GLU B O 1
ATOM 4108 N N . LEU B 1 205 ? 16.828 -6.973 -11.219 1 95.81 205 LEU B N 1
ATOM 4109 C CA . LEU B 1 205 ? 16.703 -6.258 -12.484 1 95.81 205 LEU B CA 1
ATOM 4110 C C . LEU B 1 205 ? 16.844 -4.754 -12.281 1 95.81 205 LEU B C 1
ATOM 4112 O O . LEU B 1 205 ? 16.344 -4.203 -11.297 1 95.81 205 LEU B O 1
ATOM 4116 N N . THR B 1 206 ? 17.562 -4.137 -13.219 1 93.06 206 THR B N 1
ATOM 4117 C CA . THR B 1 206 ? 17.578 -2.676 -13.234 1 93.06 206 THR B CA 1
ATOM 4118 C C . THR B 1 206 ? 16.219 -2.121 -13.664 1 93.06 206 THR B C 1
ATOM 4120 O O . THR B 1 206 ? 15.398 -2.846 -14.219 1 93.06 206 THR B O 1
ATOM 4123 N N . ASP B 1 207 ? 16.047 -0.88 -13.43 1 90.06 207 ASP B N 1
ATOM 4124 C CA . ASP B 1 207 ? 14.812 -0.236 -13.852 1 90.06 207 ASP B CA 1
ATOM 4125 C C . ASP B 1 207 ? 14.648 -0.314 -15.375 1 90.06 207 ASP B C 1
ATOM 4127 O O . ASP B 1 207 ? 13.539 -0.484 -15.875 1 90.06 207 ASP B O 1
ATOM 4131 N N . ALA B 1 208 ? 15.727 -0.134 -16.031 1 92.44 208 ALA B N 1
ATOM 4132 C CA . ALA B 1 208 ? 15.695 -0.218 -17.484 1 92.44 208 ALA B CA 1
ATOM 4133 C C . ALA B 1 208 ? 15.266 -1.608 -17.953 1 92.44 208 ALA B C 1
ATOM 4135 O O . ALA B 1 208 ? 14.477 -1.744 -18.891 1 92.44 208 ALA B O 1
ATOM 4136 N N . GLN B 1 209 ? 15.742 -2.617 -17.297 1 94.12 209 GLN B N 1
ATOM 4137 C CA . GLN B 1 209 ? 15.398 -3.994 -17.625 1 94.12 209 GLN B CA 1
ATOM 4138 C C . GLN B 1 209 ? 13.93 -4.281 -17.312 1 94.12 209 GLN B C 1
ATOM 4140 O O . GLN B 1 209 ? 13.242 -4.941 -18.094 1 94.12 209 GLN B O 1
ATOM 4145 N N . ARG B 1 210 ? 13.484 -3.762 -16.219 1 94.25 210 ARG B N 1
ATOM 4146 C CA . ARG B 1 210 ? 12.102 -3.965 -15.805 1 94.25 210 ARG B CA 1
ATOM 4147 C C . ARG B 1 210 ? 11.133 -3.324 -16.797 1 94.25 210 ARG B C 1
ATOM 4149 O O . ARG B 1 210 ? 10.008 -3.799 -16.969 1 94.25 210 ARG B O 1
ATOM 4156 N N . ALA B 1 211 ? 11.609 -2.346 -17.438 1 91.69 211 ALA B N 1
ATOM 4157 C CA . ALA B 1 211 ? 10.75 -1.582 -18.344 1 91.69 211 ALA B CA 1
ATOM 4158 C C . ALA B 1 211 ? 10.688 -2.232 -19.719 1 91.69 211 ALA B C 1
ATOM 4160 O O . ALA B 1 211 ? 9.859 -1.859 -20.547 1 91.69 211 ALA B O 1
ATOM 4161 N N . LEU B 1 212 ? 11.461 -3.24 -19.969 1 93.75 212 LEU B N 1
ATOM 4162 C CA . LEU B 1 212 ? 11.477 -3.9 -21.281 1 93.75 212 LEU B CA 1
ATOM 4163 C C . LEU B 1 212 ? 10.156 -4.625 -21.531 1 93.75 212 LEU B C 1
ATOM 4165 O O . LEU B 1 212 ? 9.633 -5.305 -20.641 1 93.75 212 LEU B O 1
ATOM 4169 N N . ALA B 1 213 ? 9.703 -4.527 -22.719 1 94.31 213 ALA B N 1
ATOM 4170 C CA . ALA B 1 213 ? 8.422 -5.133 -23.094 1 94.31 213 ALA B CA 1
ATOM 4171 C C . ALA B 1 213 ? 8.453 -6.645 -22.906 1 94.31 213 ALA B C 1
ATOM 4173 O O . ALA B 1 213 ? 7.527 -7.223 -22.328 1 94.31 213 ALA B O 1
ATOM 4174 N N . PRO B 1 214 ? 9.531 -7.363 -23.281 1 94.81 214 PRO B N 1
ATOM 4175 C CA . PRO B 1 214 ? 9.562 -8.812 -23.078 1 94.81 214 PRO B CA 1
ATOM 4176 C C . PRO B 1 214 ? 9.453 -9.211 -21.609 1 94.81 214 PRO B C 1
ATOM 4178 O O . PRO B 1 214 ? 8.836 -10.234 -21.281 1 94.81 214 PRO B O 1
ATOM 4181 N N . VAL B 1 215 ? 10.086 -8.422 -20.734 1 96.31 215 VAL B N 1
ATOM 4182 C CA . VAL B 1 215 ? 10.023 -8.711 -19.297 1 96.31 215 VAL B CA 1
ATOM 4183 C C . VAL B 1 215 ? 8.594 -8.531 -18.797 1 96.31 215 VAL B C 1
ATOM 4185 O O . VAL B 1 215 ? 8.047 -9.406 -18.125 1 96.31 215 VAL B O 1
ATOM 4188 N N . ARG B 1 216 ? 7.973 -7.465 -19.219 1 95.69 216 ARG B N 1
ATOM 4189 C CA . ARG B 1 216 ? 6.613 -7.164 -18.781 1 95.69 216 ARG B CA 1
ATOM 4190 C C . ARG B 1 216 ? 5.625 -8.195 -19.328 1 95.69 216 ARG B C 1
ATOM 4192 O O . ARG B 1 216 ? 4.707 -8.617 -18.609 1 95.69 216 ARG B O 1
ATOM 4199 N N . HIS B 1 217 ? 5.816 -8.586 -20.547 1 96.44 217 HIS B N 1
ATOM 4200 C CA . HIS B 1 217 ? 4.934 -9.57 -21.156 1 96.44 217 HIS B CA 1
ATOM 4201 C C . HIS B 1 217 ? 5.051 -10.922 -20.453 1 96.44 217 HIS B C 1
ATOM 4203 O O . HIS B 1 217 ? 4.039 -11.586 -20.203 1 96.44 217 HIS B O 1
ATOM 4209 N N . LEU B 1 218 ? 6.23 -11.281 -20.188 1 97.88 218 LEU B N 1
ATOM 4210 C CA . LEU B 1 218 ? 6.449 -12.555 -19.5 1 97.88 218 LEU B CA 1
ATOM 4211 C C . LEU B 1 218 ? 5.828 -12.547 -18.109 1 97.88 218 LEU B C 1
ATOM 4213 O O . LEU B 1 218 ? 5.121 -13.477 -17.734 1 97.88 218 LEU B O 1
ATOM 4217 N N . GLU B 1 219 ? 6.082 -11.492 -17.375 1 98.06 219 GLU B N 1
ATOM 4218 C CA . GLU B 1 219 ? 5.52 -11.375 -16.031 1 98.06 219 GLU B CA 1
ATOM 4219 C C . GLU B 1 219 ? 3.996 -11.414 -16.062 1 98.06 219 GLU B C 1
ATOM 4221 O O . GLU B 1 219 ? 3.367 -12.078 -15.234 1 98.06 219 GLU B O 1
ATOM 4226 N N . THR B 1 220 ? 3.443 -10.719 -17.016 1 97.81 220 THR B N 1
ATOM 4227 C CA . THR B 1 220 ? 1.991 -10.68 -17.141 1 97.81 220 THR B CA 1
ATOM 4228 C C . THR B 1 220 ? 1.438 -12.07 -17.469 1 97.81 220 THR B C 1
ATOM 4230 O O . THR B 1 220 ? 0.453 -12.508 -16.859 1 97.81 220 THR B O 1
ATOM 4233 N N . ALA B 1 221 ? 2.057 -12.742 -18.328 1 98.56 221 ALA B N 1
ATOM 4234 C CA . ALA B 1 221 ? 1.601 -14.07 -18.734 1 98.56 221 ALA B CA 1
ATOM 4235 C C . ALA B 1 221 ? 1.661 -15.039 -17.562 1 98.56 221 ALA B C 1
ATOM 4237 O O . ALA B 1 221 ? 0.703 -15.773 -17.312 1 98.56 221 ALA B O 1
ATOM 4238 N N . VAL B 1 222 ? 2.74 -15.031 -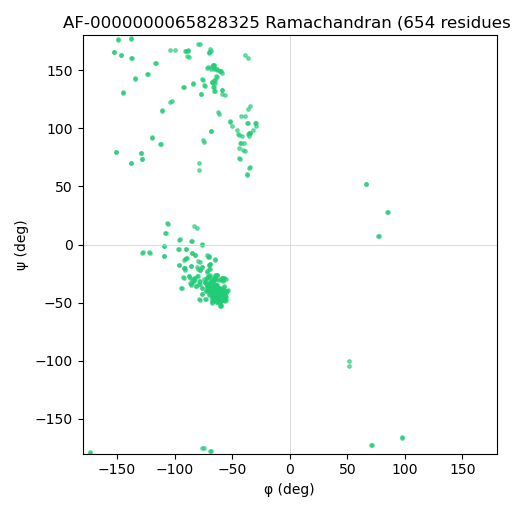16.859 1 98.62 222 VAL B N 1
ATOM 4239 C CA . VAL B 1 222 ? 2.904 -15.945 -15.727 1 98.62 222 VAL B CA 1
ATOM 4240 C C . VAL B 1 222 ? 1.926 -15.57 -14.609 1 98.62 222 VAL B C 1
ATOM 4242 O O . VAL B 1 222 ? 1.354 -16.453 -13.961 1 98.62 222 VAL B O 1
ATOM 4245 N N . ALA B 1 223 ? 1.749 -14.328 -14.43 1 98.38 223 ALA B N 1
ATOM 4246 C CA . ALA B 1 223 ? 0.813 -13.867 -13.406 1 98.38 223 ALA B CA 1
ATOM 4247 C C . ALA B 1 223 ? -0.614 -14.297 -13.734 1 98.38 223 ALA B C 1
ATOM 4249 O O . ALA B 1 223 ? -1.346 -14.773 -12.859 1 98.38 223 ALA B O 1
ATOM 4250 N N . ASN B 1 224 ? -0.987 -14.094 -14.984 1 98.19 224 ASN B N 1
ATOM 4251 C CA . ASN B 1 224 ? -2.301 -14.555 -15.422 1 98.19 224 ASN B CA 1
ATOM 4252 C C . ASN B 1 224 ? -2.465 -16.062 -15.219 1 98.19 224 ASN B C 1
ATOM 4254 O O . ASN B 1 224 ? -3.475 -16.5 -14.672 1 98.19 224 ASN B O 1
ATOM 4258 N N . LEU B 1 225 ? -1.501 -16.75 -15.617 1 97.56 225 LEU B N 1
ATOM 4259 C CA . LEU B 1 225 ? -1.534 -18.203 -15.5 1 97.56 225 LEU B CA 1
ATOM 4260 C C . LEU B 1 225 ? -1.735 -18.625 -14.047 1 97.56 225 LEU B C 1
ATOM 4262 O O . LEU B 1 225 ? -2.568 -19.484 -13.758 1 97.56 225 LEU B O 1
ATOM 4266 N N . ALA B 1 226 ? -0.992 -18.031 -13.164 1 97.12 226 ALA B N 1
ATOM 4267 C CA . ALA B 1 226 ? -1.087 -18.359 -11.742 1 97.12 226 ALA B CA 1
ATOM 4268 C C . ALA B 1 226 ? -2.512 -18.172 -11.234 1 97.12 226 ALA B C 1
ATOM 4270 O O . ALA B 1 226 ? -3.078 -19.062 -10.602 1 97.12 226 ALA B O 1
ATOM 4271 N N . GLY B 1 227 ? -3.07 -17.062 -11.555 1 97.31 227 GLY B N 1
ATOM 4272 C CA . GLY B 1 227 ? -4.414 -16.75 -11.094 1 97.31 227 GLY B CA 1
ATOM 4273 C C . GLY B 1 227 ? -5.473 -17.656 -11.703 1 97.31 227 GLY B C 1
ATOM 4274 O O . GLY B 1 227 ? -6.34 -18.172 -10.992 1 97.31 227 GLY B O 1
ATOM 4275 N N . TRP B 1 228 ? -5.395 -17.875 -12.961 1 97.75 228 TRP B N 1
ATOM 4276 C CA . TRP B 1 228 ? -6.449 -18.562 -13.695 1 97.75 228 TRP B CA 1
ATOM 4277 C C . TRP B 1 228 ? -6.395 -20.078 -13.43 1 97.75 228 TRP B C 1
ATOM 4279 O O . TRP B 1 228 ? -7.434 -20.719 -13.312 1 97.75 228 TRP B O 1
ATOM 4289 N N . ILE B 1 229 ? -5.195 -20.594 -13.328 1 95.75 229 ILE B N 1
ATOM 4290 C CA . ILE B 1 229 ? -5.055 -21.984 -12.953 1 95.75 229 ILE B CA 1
ATOM 4291 C C . ILE B 1 229 ? -5.656 -22.219 -11.57 1 95.75 229 ILE B C 1
ATOM 4293 O O . ILE B 1 229 ? -6.383 -23.203 -11.359 1 95.75 229 ILE B O 1
ATOM 4297 N N . ASN B 1 230 ? -5.379 -21.375 -10.656 1 93.69 230 ASN B N 1
ATOM 4298 C CA . ASN B 1 230 ? -5.93 -21.469 -9.305 1 93.69 230 ASN B CA 1
ATOM 4299 C C . ASN B 1 230 ? -7.453 -21.375 -9.312 1 93.69 230 ASN B C 1
ATOM 4301 O 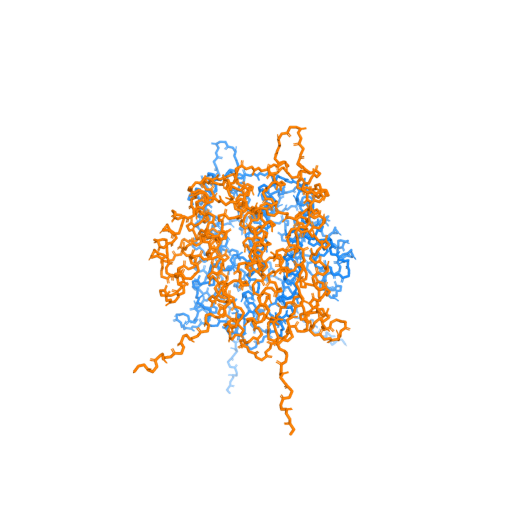O . ASN B 1 230 ? -8.125 -22.094 -8.562 1 93.69 230 ASN B O 1
ATOM 4305 N N . ASP B 1 231 ? -7.98 -20.531 -10.148 1 95.06 231 ASP B N 1
ATOM 4306 C CA . ASP B 1 231 ? -9.43 -20.391 -10.258 1 95.06 231 ASP B CA 1
ATOM 4307 C C . ASP B 1 231 ? -10.07 -21.703 -10.688 1 95.06 231 ASP B C 1
ATOM 4309 O O . ASP B 1 231 ? -11.102 -22.109 -10.148 1 95.06 231 ASP B O 1
ATOM 4313 N N . LEU B 1 232 ? -9.492 -22.312 -11.672 1 94.5 232 LEU B N 1
ATOM 4314 C CA . LEU B 1 232 ? -10.031 -23.562 -12.195 1 94.5 232 LEU B CA 1
ATOM 4315 C C . LEU B 1 232 ? -9.891 -24.688 -11.172 1 94.5 232 LEU B C 1
ATOM 4317 O O . LEU B 1 232 ? -10.82 -25.469 -10.953 1 94.5 232 LEU B O 1
ATOM 4321 N N . ALA B 1 233 ? -8.789 -24.688 -10.555 1 90.38 233 ALA B N 1
ATOM 4322 C CA . ALA B 1 233 ? -8.477 -25.781 -9.625 1 90.38 233 ALA B CA 1
ATOM 4323 C C . ALA B 1 233 ? -9.32 -25.672 -8.359 1 90.38 233 ALA B C 1
ATOM 4325 O O . ALA B 1 233 ? -9.703 -26.688 -7.777 1 90.38 233 ALA B O 1
ATOM 4326 N N . SER B 1 234 ? -9.625 -24.5 -7.918 1 88.38 234 SER B N 1
ATOM 4327 C CA . SER B 1 234 ? -10.281 -24.312 -6.629 1 88.38 234 SER B CA 1
ATOM 4328 C C . SER B 1 234 ? -11.789 -24.172 -6.797 1 88.38 234 SER B C 1
ATOM 4330 O O . SER B 1 234 ? -12.523 -24.141 -5.809 1 88.38 234 SER B O 1
ATOM 4332 N N . TYR B 1 235 ? -12.305 -24.156 -7.922 1 91.19 235 TYR B N 1
ATOM 4333 C CA . TYR B 1 235 ? -13.672 -23.75 -8.188 1 91.19 235 TYR B CA 1
ATOM 4334 C C . TYR B 1 235 ? -14.664 -24.641 -7.445 1 91.19 235 TYR B C 1
ATOM 4336 O O . TYR B 1 235 ? -15.539 -24.141 -6.73 1 91.19 235 TYR B O 1
ATOM 4344 N N . GLU B 1 236 ? -14.539 -25.922 -7.617 1 88.12 236 GLU B N 1
ATOM 4345 C CA . GLU B 1 236 ? -15.5 -26.859 -7.051 1 88.12 236 GLU B CA 1
ATOM 4346 C C . GLU B 1 236 ? -15.523 -26.766 -5.527 1 88.12 236 GLU B C 1
ATOM 4348 O O . GLU B 1 236 ? -16.594 -26.75 -4.914 1 88.12 236 GLU B O 1
ATOM 4353 N N . ARG B 1 237 ? -14.375 -26.688 -5.031 1 84.56 237 ARG B N 1
ATOM 4354 C CA . ARG B 1 237 ? -14.273 -26.578 -3.578 1 84.56 237 ARG B CA 1
ATOM 4355 C C . ARG B 1 237 ? -14.922 -25.297 -3.082 1 84.56 237 ARG B C 1
ATOM 4357 O O . ARG B 1 237 ? -15.641 -25.297 -2.082 1 84.56 237 ARG B O 1
ATOM 4364 N N . GLU B 1 238 ? -14.703 -24.25 -3.74 1 86.75 238 GLU B N 1
ATOM 4365 C CA . GLU B 1 238 ? -15.227 -22.938 -3.342 1 86.75 238 GLU B CA 1
ATOM 4366 C C . GLU B 1 238 ? -16.734 -22.859 -3.57 1 86.75 238 GLU B C 1
ATOM 4368 O O . GLU B 1 238 ? -17.453 -22.25 -2.773 1 86.75 238 GLU B O 1
ATOM 4373 N N . ALA B 1 239 ? -17.188 -23.469 -4.574 1 87.94 239 ALA B N 1
ATOM 4374 C CA . ALA B 1 239 ? -18.609 -23.453 -4.895 1 87.94 239 ALA B CA 1
ATOM 4375 C C . ALA B 1 239 ? -19.406 -24.25 -3.869 1 87.94 239 ALA B C 1
ATOM 4377 O O . ALA B 1 239 ? -20.594 -23.984 -3.648 1 87.94 239 ALA B O 1
ATOM 4378 N N . ALA B 1 240 ? -18.766 -25.125 -3.307 1 85.56 240 ALA B N 1
ATOM 4379 C CA . ALA B 1 240 ? -19.438 -26 -2.34 1 85.56 240 ALA B CA 1
ATOM 4380 C C . ALA B 1 240 ? -19.594 -25.297 -0.995 1 85.56 240 ALA B C 1
ATOM 4382 O O . ALA B 1 240 ? -20.391 -25.734 -0.154 1 85.56 240 ALA B O 1
ATOM 4383 N N . ARG B 1 241 ? -18.938 -24.234 -0.737 1 79.25 241 ARG B N 1
ATOM 4384 C CA . ARG B 1 241 ? -18.891 -23.578 0.566 1 79.25 241 ARG B CA 1
ATOM 4385 C C . ARG B 1 241 ? -20.125 -22.719 0.784 1 79.25 241 ARG B C 1
ATOM 4387 O O . ARG B 1 241 ? -20.453 -22.375 1.921 1 79.25 241 ARG B O 1
ATOM 4394 N N . GLY B 1 242 ? -20.797 -22.359 -0.189 1 73.81 242 GLY B N 1
ATOM 4395 C CA . GLY B 1 242 ? -21.953 -21.5 0.018 1 73.81 242 GLY B CA 1
ATOM 4396 C C . GLY B 1 242 ? -22.766 -21.281 -1.244 1 73.81 242 GLY B C 1
ATOM 4397 O O . GLY B 1 242 ? -22.453 -21.844 -2.295 1 73.81 242 GLY B O 1
ATOM 4398 N N . PRO B 1 243 ? -23.703 -20.547 -0.986 1 73.25 243 PRO B N 1
ATOM 4399 C CA . PRO B 1 243 ? -24.656 -20.328 -2.078 1 73.25 243 PRO B CA 1
ATOM 4400 C C . PRO B 1 243 ? -24.109 -19.422 -3.178 1 73.25 243 PRO B C 1
ATOM 4402 O O . PRO B 1 243 ? -24.531 -19.516 -4.332 1 73.25 243 PRO B O 1
ATOM 4405 N N . ALA B 1 244 ? -23.25 -18.547 -2.791 1 79.94 244 ALA B N 1
ATOM 4406 C CA . ALA B 1 244 ? -22.688 -17.641 -3.797 1 79.94 244 ALA B CA 1
ATOM 4407 C C . ALA B 1 244 ? -21.641 -18.375 -4.652 1 79.94 244 ALA B C 1
ATOM 4409 O O . ALA B 1 244 ? -20.906 -19.219 -4.156 1 79.94 244 ALA B O 1
ATOM 4410 N N . GLN B 1 245 ? -21.672 -18.016 -5.914 1 88.94 245 GLN B N 1
ATOM 4411 C CA . GLN B 1 245 ? -20.609 -18.516 -6.781 1 88.94 245 GLN B CA 1
ATOM 4412 C C . GLN B 1 245 ? -19.25 -17.938 -6.375 1 88.94 245 GLN B C 1
ATOM 4414 O O . GLN B 1 245 ? -19.188 -16.828 -5.836 1 88.94 245 GLN B O 1
ATOM 4419 N N . PRO B 1 246 ? -18.219 -18.641 -6.621 1 92.62 246 PRO B N 1
ATOM 4420 C CA . PRO B 1 246 ? -16.891 -18.109 -6.332 1 92.62 246 PRO B CA 1
ATOM 4421 C C . PRO B 1 246 ? -16.531 -16.906 -7.219 1 92.62 246 PRO B C 1
ATOM 4423 O O . PRO B 1 246 ? -16.906 -16.891 -8.398 1 92.62 246 PRO B O 1
ATOM 4426 N N . LEU B 1 247 ? -15.914 -15.93 -6.609 1 94.75 247 LEU B N 1
ATOM 4427 C CA . LEU B 1 247 ? -15.297 -14.898 -7.438 1 94.75 247 LEU B CA 1
ATOM 4428 C C . LEU B 1 247 ? -14.102 -15.469 -8.195 1 94.75 247 LEU B C 1
ATOM 4430 O O . LEU B 1 247 ? -13.008 -15.586 -7.645 1 94.75 247 LEU B O 1
ATOM 4434 N N . SER B 1 248 ? -14.344 -15.836 -9.438 1 96.5 248 SER B N 1
ATOM 4435 C CA . SER B 1 248 ? -13.359 -16.562 -10.242 1 96.5 248 SER B CA 1
ATOM 4436 C C . SER B 1 248 ? -13.555 -16.297 -11.727 1 96.5 248 SER B C 1
ATOM 4438 O O . SER B 1 248 ? -14.586 -15.766 -12.141 1 96.5 248 SER B O 1
ATOM 4440 N N . LEU B 1 249 ? -12.523 -16.688 -12.43 1 98 249 LEU B N 1
ATOM 4441 C CA . LEU B 1 249 ? -12.539 -16.484 -13.875 1 98 249 LEU B CA 1
ATOM 4442 C C . LEU B 1 249 ? -13.719 -17.188 -14.516 1 98 249 LEU B C 1
ATOM 4444 O O . LEU B 1 249 ? -14.477 -16.578 -15.281 1 98 249 LEU B O 1
ATOM 4448 N N . PRO B 1 250 ? -14.023 -18.469 -14.188 1 97.06 250 PRO B N 1
ATOM 4449 C CA . PRO B 1 250 ? -15.188 -19.109 -14.805 1 97.06 250 PRO B CA 1
ATOM 4450 C C . PRO B 1 250 ? -16.5 -18.406 -14.477 1 97.06 250 PRO B C 1
ATOM 4452 O O . PRO B 1 250 ? -17.359 -18.266 -15.352 1 97.06 250 PRO B O 1
ATOM 4455 N N . THR B 1 251 ? -16.641 -17.953 -13.234 1 96.88 251 THR B N 1
ATOM 4456 C CA . THR B 1 251 ? -17.844 -17.234 -12.82 1 96.88 251 THR B CA 1
ATOM 4457 C C . THR B 1 251 ? -18.031 -15.984 -13.664 1 96.88 251 THR B C 1
ATOM 4459 O O . THR B 1 251 ? -19.125 -15.727 -14.172 1 96.88 251 THR B O 1
ATOM 4462 N N . LEU B 1 252 ? -17 -15.273 -13.867 1 97.94 252 LEU B N 1
ATOM 4463 C CA . LEU B 1 252 ? -17.109 -13.992 -14.547 1 97.94 252 LEU B CA 1
ATOM 4464 C C . LEU B 1 252 ? -17.234 -14.18 -16.047 1 97.94 252 LEU B C 1
ATOM 4466 O O . LEU B 1 252 ? -17.906 -13.391 -16.734 1 97.94 252 LEU B O 1
ATOM 4470 N N . LEU B 1 253 ? -16.594 -15.188 -16.594 1 98.06 253 LEU B N 1
ATOM 4471 C CA . LEU B 1 253 ? -16.75 -15.5 -18 1 98.06 253 LEU B CA 1
ATOM 4472 C C . LEU B 1 253 ? -18.188 -15.906 -18.312 1 98.06 253 LEU B C 1
ATOM 4474 O O . LEU B 1 253 ? -18.734 -15.539 -19.344 1 98.06 253 LEU B O 1
ATOM 4478 N N . ARG B 1 254 ? -18.75 -16.656 -17.422 1 96.38 254 ARG B N 1
ATOM 4479 C CA . ARG B 1 254 ? -20.141 -17.047 -17.594 1 96.38 254 ARG B CA 1
ATOM 4480 C C . ARG B 1 254 ? -21.062 -15.844 -17.516 1 96.38 254 ARG B C 1
ATOM 4482 O O . ARG B 1 254 ? -22.016 -15.727 -18.297 1 96.38 254 ARG B O 1
ATOM 4489 N N . ALA B 1 255 ? -20.812 -15.023 -16.609 1 95.75 255 ALA B N 1
ATOM 4490 C CA . ALA B 1 255 ? -21.625 -13.812 -16.469 1 95.75 255 ALA B CA 1
ATOM 4491 C C . ALA B 1 255 ? -21.531 -12.953 -17.719 1 95.75 255 ALA B C 1
ATOM 4493 O O . ALA B 1 255 ? -22.531 -12.352 -18.141 1 95.75 255 ALA B O 1
ATOM 4494 N N . ARG B 1 256 ? -20.391 -12.883 -18.281 1 96.31 256 ARG B N 1
ATOM 4495 C CA . ARG B 1 256 ? -20.141 -12.016 -19.438 1 96.31 256 ARG B CA 1
ATOM 4496 C C . ARG B 1 256 ? -20.734 -12.617 -20.703 1 96.31 256 ARG B C 1
ATOM 4498 O O . ARG B 1 256 ? -21.312 -11.898 -21.531 1 96.31 256 ARG B O 1
ATOM 4505 N N . HIS B 1 257 ? -20.594 -13.883 -20.906 1 96.06 257 HIS B N 1
ATOM 4506 C CA . HIS B 1 257 ? -20.906 -14.492 -22.188 1 96.06 257 HIS B CA 1
ATOM 4507 C C . HIS B 1 257 ? -22.172 -15.352 -22.109 1 96.06 257 HIS B C 1
ATOM 4509 O O . HIS B 1 257 ? -22.688 -15.789 -23.141 1 96.06 257 HIS B O 1
ATOM 4515 N N . GLY B 1 258 ? -22.641 -15.562 -20.922 1 94.69 258 GLY B N 1
ATOM 4516 C CA . GLY B 1 258 ? -23.703 -16.531 -20.75 1 94.69 258 GLY B CA 1
ATOM 4517 C C . GLY B 1 258 ? -23.234 -17.969 -20.938 1 94.69 258 GLY B C 1
ATOM 4518 O O . GLY B 1 258 ? -22.047 -18.266 -20.812 1 94.69 258 GLY B O 1
ATOM 4519 N N . GLY B 1 259 ? -24.188 -18.938 -20.953 1 94.94 259 GLY B N 1
ATOM 4520 C CA . GLY B 1 259 ? -23.875 -20.328 -21.234 1 94.94 259 GLY B CA 1
ATOM 4521 C C . GLY B 1 259 ? -23.703 -21.172 -19.969 1 94.94 259 GLY B C 1
ATOM 4522 O O . GLY B 1 259 ? -24.078 -20.734 -18.875 1 94.94 259 GLY B O 1
ATOM 4523 N N . SER B 1 260 ? -23.125 -22.375 -20.203 1 95.38 260 SER B N 1
ATOM 4524 C CA . SER B 1 260 ? -22.969 -23.344 -19.125 1 95.38 260 SER B CA 1
ATOM 4525 C C . SER B 1 260 ? -21.641 -23.172 -18.406 1 95.38 260 SER B C 1
ATOM 4527 O O . SER B 1 260 ? -20.75 -22.484 -18.906 1 95.38 260 SER B O 1
ATOM 4529 N N . LEU B 1 261 ? -21.516 -23.781 -17.297 1 95.06 261 LEU B N 1
ATOM 4530 C CA . LEU B 1 261 ? -20.266 -23.797 -16.547 1 95.06 261 LEU B CA 1
ATOM 4531 C C . LEU B 1 261 ? -19.172 -24.484 -17.359 1 95.06 261 LEU B C 1
ATOM 4533 O O . LEU B 1 261 ? -18.016 -24.047 -17.344 1 95.06 261 LEU B O 1
ATOM 4537 N N . GLU B 1 262 ? -19.562 -25.516 -18 1 96.19 262 GLU B N 1
ATOM 4538 C CA . GLU B 1 262 ? -18.625 -26.25 -18.844 1 96.19 262 GLU B CA 1
ATOM 4539 C C . GLU B 1 262 ? -18.031 -25.359 -19.922 1 96.19 262 GLU B C 1
ATOM 4541 O O . GLU B 1 262 ? -16.828 -25.422 -20.203 1 96.19 262 GLU B O 1
ATOM 4546 N N . GLU B 1 263 ? -18.859 -24.562 -20.484 1 97.12 263 GLU B N 1
ATOM 4547 C CA . GLU B 1 263 ? -18.406 -23.641 -21.516 1 97.12 263 GLU B CA 1
ATOM 4548 C C . GLU B 1 263 ? -17.469 -22.594 -20.922 1 97.12 263 GLU B C 1
ATOM 4550 O O . GLU B 1 263 ? -16.469 -22.219 -21.562 1 97.12 263 GLU B O 1
ATOM 4555 N N . ALA B 1 264 ? -17.797 -22.125 -19.766 1 97.38 264 ALA B N 1
ATOM 4556 C CA . ALA B 1 264 ? -16.953 -21.156 -19.078 1 97.38 264 ALA B CA 1
ATOM 4557 C C . ALA B 1 264 ? -15.578 -21.75 -18.766 1 97.38 264 ALA B C 1
ATOM 4559 O O . ALA B 1 264 ? -14.555 -21.094 -18.938 1 97.38 264 ALA B O 1
ATOM 4560 N N . PHE B 1 265 ? -15.539 -22.953 -18.359 1 97 265 PHE B N 1
ATOM 4561 C CA . PHE B 1 265 ? -14.297 -23.656 -18.047 1 97 265 PHE B CA 1
ATOM 4562 C C . PHE B 1 265 ? -13.469 -23.859 -19.312 1 97 265 PHE B C 1
ATOM 4564 O O . PHE B 1 265 ? -12.242 -23.703 -19.297 1 97 265 PHE B O 1
ATOM 4571 N N . ALA B 1 266 ? -14.141 -24.219 -20.375 1 97.31 266 ALA B N 1
ATOM 4572 C CA . ALA B 1 266 ? -13.445 -24.391 -21.656 1 97.31 266 ALA B CA 1
ATOM 4573 C C . ALA B 1 266 ? -12.789 -23.094 -22.109 1 97.31 266 ALA B C 1
ATOM 4575 O O . ALA B 1 266 ? -11.641 -23.094 -22.562 1 97.31 266 ALA B O 1
ATOM 4576 N N . ARG B 1 267 ? -13.492 -22.016 -21.984 1 97.88 267 ARG B N 1
ATOM 4577 C CA . ARG B 1 267 ? -12.953 -20.719 -22.344 1 97.88 267 ARG B CA 1
ATOM 4578 C C . ARG B 1 267 ? -11.758 -20.359 -21.469 1 97.88 267 ARG B C 1
ATOM 4580 O O . ARG B 1 267 ? -10.727 -19.906 -21.969 1 97.88 267 ARG B O 1
ATOM 4587 N N . ALA B 1 268 ? -11.938 -20.531 -20.156 1 98.12 268 ALA B N 1
ATOM 4588 C CA . ALA B 1 268 ? -10.859 -20.25 -19.203 1 98.12 268 ALA B CA 1
ATOM 4589 C C . ALA B 1 268 ? -9.633 -21.109 -19.516 1 98.12 268 ALA B C 1
ATOM 4591 O O . ALA B 1 268 ? -8.5 -20.641 -19.438 1 98.12 268 ALA B O 1
ATOM 4592 N N . GLY B 1 269 ? -9.883 -22.359 -19.812 1 96.75 269 GLY B N 1
ATOM 4593 C CA . GLY B 1 269 ? -8.797 -23.25 -20.188 1 96.75 269 GLY B CA 1
ATOM 4594 C C . GLY B 1 269 ? -8.023 -22.766 -21.406 1 96.75 269 GLY B C 1
ATOM 4595 O O . GLY B 1 269 ? -6.793 -22.797 -21.422 1 96.75 269 GLY B O 1
ATOM 4596 N N . GLY B 1 270 ? -8.781 -22.391 -22.438 1 97.56 270 GLY B N 1
ATOM 4597 C CA . GLY B 1 270 ? -8.141 -21.828 -23.625 1 97.56 270 GLY B CA 1
ATOM 4598 C C . GLY B 1 270 ? -7.301 -20.594 -23.312 1 97.56 270 GLY B C 1
ATOM 4599 O O . GLY B 1 270 ? -6.211 -20.438 -23.875 1 97.56 270 GLY B O 1
ATOM 4600 N N . MET B 1 271 ? -7.781 -19.75 -22.453 1 98.25 271 MET B N 1
ATOM 4601 C CA . MET B 1 271 ? -7.035 -18.562 -22.031 1 98.25 271 MET B CA 1
ATOM 4602 C C . MET B 1 271 ? -5.73 -18.969 -21.344 1 98.25 271 MET B C 1
ATOM 4604 O O . MET B 1 271 ? -4.68 -18.375 -21.609 1 98.25 271 MET B O 1
ATOM 4608 N N . CYS B 1 272 ? -5.82 -19.953 -20.5 1 97.81 272 CYS B N 1
ATOM 4609 C CA . CYS B 1 272 ? -4.637 -20.453 -19.797 1 97.81 272 CYS B CA 1
ATOM 4610 C C . CYS B 1 272 ? -3.6 -20.969 -20.781 1 97.81 272 CYS B C 1
ATOM 4612 O O . CYS B 1 272 ? -2.414 -20.656 -20.672 1 97.81 272 CYS B O 1
ATOM 4614 N N . GLU B 1 273 ? -4.035 -21.766 -21.719 1 97.69 273 GLU B N 1
ATOM 4615 C CA . GLU B 1 273 ? -3.121 -22.344 -22.703 1 97.69 273 GLU B CA 1
ATOM 4616 C C . GLU B 1 273 ? -2.451 -21.25 -23.547 1 97.69 273 GLU B C 1
ATOM 4618 O O . GLU B 1 273 ? -1.265 -21.359 -23.859 1 97.69 273 GLU B O 1
ATOM 4623 N N . ASN B 1 274 ? -3.207 -20.25 -23.875 1 97.94 274 ASN B N 1
ATOM 4624 C CA . ASN B 1 274 ? -2.637 -19.125 -24.594 1 97.94 274 ASN B CA 1
ATOM 4625 C C . ASN B 1 274 ? -1.561 -18.406 -23.781 1 97.94 274 ASN B C 1
ATOM 4627 O O . ASN B 1 274 ? -0.479 -18.109 -24.297 1 97.94 274 ASN B O 1
ATOM 4631 N N . GLU B 1 275 ? -1.86 -18.109 -22.516 1 98.19 275 GLU B N 1
ATOM 4632 C CA . GLU B 1 275 ? -0.885 -17.438 -21.656 1 98.19 275 GLU B CA 1
ATOM 4633 C C . GLU B 1 275 ? 0.342 -18.328 -21.422 1 98.19 275 GLU B C 1
ATOM 4635 O O . GLU B 1 275 ? 1.459 -17.812 -21.297 1 98.19 275 GLU B O 1
ATOM 4640 N N . ALA B 1 276 ? 0.118 -19.625 -21.344 1 97.75 276 ALA B N 1
ATOM 4641 C CA . ALA B 1 276 ? 1.245 -20.547 -21.219 1 97.75 276 ALA B CA 1
ATOM 4642 C C . ALA B 1 276 ? 2.172 -20.453 -22.422 1 97.75 276 ALA B C 1
ATOM 4644 O O . ALA B 1 276 ? 3.396 -20.453 -22.281 1 97.75 276 ALA B O 1
ATOM 4645 N N . ALA B 1 277 ? 1.594 -20.375 -23.578 1 97.75 277 ALA B N 1
ATOM 4646 C CA . ALA B 1 277 ? 2.385 -20.25 -24.797 1 97.75 277 ALA B CA 1
ATOM 4647 C C . ALA B 1 277 ? 3.172 -18.938 -24.797 1 97.75 277 ALA B C 1
ATOM 4649 O O . ALA B 1 277 ? 4.348 -18.922 -25.172 1 97.75 277 ALA B O 1
ATOM 4650 N N . VAL B 1 278 ? 2.545 -17.859 -24.391 1 98.06 278 VAL B N 1
ATOM 4651 C CA . VAL B 1 278 ? 3.197 -16.547 -24.312 1 98.06 278 VAL B CA 1
ATOM 4652 C C . VAL B 1 278 ? 4.34 -16.609 -23.312 1 98.06 278 VAL B C 1
ATOM 4654 O O . VAL B 1 278 ? 5.434 -16.094 -23.562 1 98.06 278 VAL B O 1
ATOM 4657 N N . ALA B 1 279 ? 4.09 -17.203 -22.172 1 98.38 279 ALA B N 1
ATOM 4658 C CA . ALA B 1 279 ? 5.121 -17.344 -21.141 1 98.38 279 ALA B CA 1
ATOM 4659 C C . ALA B 1 279 ? 6.324 -18.125 -21.672 1 98.38 279 ALA B C 1
ATOM 4661 O O . ALA B 1 279 ? 7.469 -17.719 -21.469 1 98.38 279 ALA B O 1
ATOM 4662 N N . ARG B 1 280 ? 6.066 -19.219 -22.344 1 97.19 280 ARG B N 1
ATOM 4663 C CA . ARG B 1 280 ? 7.137 -20.047 -22.891 1 97.19 280 ARG B CA 1
ATOM 4664 C C . ARG B 1 280 ? 7.988 -19.25 -23.875 1 97.19 280 ARG B C 1
ATOM 4666 O O . ARG B 1 280 ? 9.219 -19.328 -23.844 1 97.19 280 ARG B O 1
ATOM 4673 N N . GLN B 1 281 ? 7.363 -18.516 -24.719 1 96.25 281 GLN B N 1
ATOM 4674 C CA . GLN B 1 281 ? 8.07 -17.688 -25.688 1 96.25 281 GLN B CA 1
ATOM 4675 C C . GLN B 1 281 ? 8.93 -16.641 -24.969 1 96.25 281 GLN B C 1
ATOM 4677 O O . GLN B 1 281 ? 10.07 -16.391 -25.375 1 96.25 281 GLN B O 1
ATOM 4682 N N . GLY B 1 282 ? 8.344 -16.016 -23.984 1 96.69 282 GLY B N 1
ATOM 4683 C CA . GLY B 1 282 ? 9.086 -15.023 -23.219 1 96.69 282 GLY B CA 1
ATOM 4684 C C . GLY B 1 282 ? 10.281 -15.602 -22.5 1 96.69 282 GLY B C 1
ATOM 4685 O O . GLY B 1 282 ? 11.367 -15.008 -22.5 1 96.69 282 GLY B O 1
ATOM 4686 N N . ILE B 1 283 ? 10.141 -16.75 -21.891 1 96.75 283 ILE B N 1
ATOM 4687 C CA . ILE B 1 283 ? 11.211 -17.438 -21.188 1 96.75 283 ILE B CA 1
ATOM 4688 C C . ILE B 1 283 ? 12.352 -17.75 -22.156 1 96.75 283 ILE B C 1
ATOM 4690 O O . ILE B 1 283 ? 13.516 -17.469 -21.859 1 96.75 283 ILE B O 1
ATOM 4694 N N . THR B 1 284 ? 12.031 -18.219 -23.297 1 94.19 284 THR B N 1
ATOM 4695 C CA . THR B 1 284 ? 13.023 -18.578 -24.297 1 94.19 284 THR B CA 1
ATOM 4696 C C . THR B 1 284 ? 13.758 -17.344 -24.812 1 94.19 284 THR B C 1
ATOM 4698 O O . THR B 1 284 ? 14.977 -17.375 -24.984 1 94.19 284 THR B O 1
ATOM 4701 N N . SER B 1 285 ? 13.023 -16.281 -24.938 1 93.5 285 SER B N 1
ATOM 4702 C CA . SER B 1 285 ? 13.586 -15.062 -25.484 1 93.5 285 SER B CA 1
ATOM 4703 C C . SER B 1 285 ? 14.555 -14.406 -24.516 1 93.5 285 SER B C 1
ATOM 4705 O O . SER B 1 285 ? 15.562 -13.82 -24.922 1 93.5 285 SER B O 1
ATOM 4707 N N . LEU B 1 286 ? 14.258 -14.508 -23.25 1 94.38 286 LEU B N 1
ATOM 4708 C CA . LEU B 1 286 ? 15.055 -13.812 -22.25 1 94.38 286 LEU B CA 1
ATOM 4709 C C . LEU B 1 286 ? 16.188 -14.703 -21.734 1 94.38 286 LEU B C 1
ATOM 4711 O O . LEU B 1 286 ? 17.156 -14.211 -21.156 1 94.38 286 LEU B O 1
ATOM 4715 N N . ALA B 1 287 ? 15.977 -16.047 -21.953 1 84.94 287 ALA B N 1
ATOM 4716 C CA . ALA B 1 287 ? 17 -16.984 -21.484 1 84.94 287 ALA B CA 1
ATOM 4717 C C . ALA B 1 287 ? 18.188 -17.016 -22.438 1 84.94 287 ALA B C 1
ATOM 4719 O O . ALA B 1 287 ? 18.094 -17.594 -23.531 1 84.94 287 ALA B O 1
ATOM 4720 N N . GLY B 1 288 ? 18.969 -15.852 -22.438 1 78.38 288 GLY B N 1
ATOM 4721 C CA . GLY B 1 288 ? 20.062 -15.797 -23.391 1 78.38 288 GLY B CA 1
ATOM 4722 C C . GLY B 1 288 ? 21.422 -16.016 -22.75 1 78.38 288 GLY B C 1
ATOM 4723 O O . GLY B 1 288 ? 21.531 -16.172 -21.531 1 78.38 288 GLY B O 1
ATOM 4724 N N . ASP B 1 289 ? 22.453 -16.234 -23.625 1 69.38 289 ASP B N 1
ATOM 4725 C CA . ASP B 1 289 ? 23.875 -16.359 -23.328 1 69.38 289 ASP B CA 1
ATOM 4726 C C . ASP B 1 289 ? 24.625 -15.094 -23.719 1 69.38 289 ASP B C 1
ATOM 4728 O O . ASP B 1 289 ? 24.484 -14.602 -24.844 1 69.38 289 ASP B O 1
ATOM 4732 N N . PRO B 1 290 ? 25.328 -14.508 -22.672 1 76.56 290 PRO B N 1
ATOM 4733 C CA . PRO B 1 290 ? 25.688 -15.039 -21.359 1 76.56 290 PRO B CA 1
ATOM 4734 C C . PRO B 1 290 ? 24.609 -14.812 -20.297 1 76.56 290 PRO B C 1
ATOM 4736 O O . PRO B 1 290 ? 23.734 -13.953 -20.484 1 76.56 290 PRO B O 1
ATOM 4739 N N . PRO B 1 291 ? 24.734 -15.617 -19.203 1 78.31 291 PRO B N 1
ATOM 4740 C CA . PRO B 1 291 ? 23.781 -15.445 -18.109 1 78.31 291 PRO B CA 1
ATOM 4741 C C . PRO B 1 291 ? 23.797 -14.031 -17.531 1 78.31 291 PRO B C 1
ATOM 4743 O O . PRO B 1 291 ? 24.859 -13.406 -17.438 1 78.31 291 PRO B O 1
ATOM 4746 N N . SER B 1 292 ? 22.688 -13.5 -17.359 1 91 292 SER B N 1
ATOM 4747 C CA . SER B 1 292 ? 22.438 -12.164 -16.844 1 91 292 SER B CA 1
ATOM 4748 C C . SER B 1 292 ? 21.281 -12.148 -15.852 1 91 292 SER B C 1
ATOM 4750 O O . SER B 1 292 ? 20.719 -13.203 -15.531 1 91 292 SER B O 1
ATOM 4752 N N . ALA B 1 293 ? 21.047 -11.047 -15.328 1 94.75 293 ALA B N 1
ATOM 4753 C CA . ALA B 1 293 ? 19.875 -10.883 -14.461 1 94.75 293 ALA B CA 1
ATOM 4754 C C . ALA B 1 293 ? 18.594 -11.227 -15.203 1 94.75 293 ALA B C 1
ATOM 4756 O O . ALA B 1 293 ? 17.656 -11.766 -14.609 1 94.75 293 ALA B O 1
ATOM 4757 N N . LEU B 1 294 ? 18.594 -10.992 -16.484 1 95.88 294 LEU B N 1
ATOM 4758 C CA . LEU B 1 294 ? 17.422 -11.297 -17.297 1 95.88 294 LEU B CA 1
ATOM 4759 C C . LEU B 1 294 ? 17.234 -12.805 -17.422 1 95.88 294 LEU B C 1
ATOM 4761 O O . LEU B 1 294 ? 16.094 -13.297 -17.359 1 95.88 294 LEU B O 1
ATOM 4765 N N . THR B 1 295 ? 18.328 -13.469 -17.578 1 96.31 295 THR B N 1
ATOM 4766 C CA . THR B 1 295 ? 18.266 -14.93 -17.656 1 96.31 295 THR B CA 1
ATOM 4767 C C . THR B 1 295 ? 17.797 -15.516 -16.328 1 96.31 295 THR B C 1
ATOM 4769 O O . THR B 1 295 ? 16.953 -16.422 -16.312 1 96.31 295 THR B O 1
ATOM 4772 N N . ALA B 1 296 ? 18.375 -15.031 -15.258 1 96.56 296 ALA B N 1
ATOM 4773 C CA . ALA B 1 296 ? 17.969 -15.492 -13.93 1 96.56 296 ALA B CA 1
ATOM 4774 C C . ALA B 1 296 ? 16.484 -15.258 -13.695 1 96.56 296 ALA B C 1
ATOM 4776 O O . ALA B 1 296 ? 15.781 -16.125 -13.148 1 96.56 296 ALA B O 1
ATOM 4777 N N . HIS B 1 297 ? 16 -14.125 -14.172 1 97.56 297 HIS B N 1
ATOM 4778 C CA . HIS B 1 297 ? 14.594 -13.766 -14.016 1 97.56 297 HIS B CA 1
ATOM 4779 C C . HIS B 1 297 ? 13.695 -14.695 -14.828 1 97.56 297 HIS B C 1
ATOM 4781 O O . HIS B 1 297 ? 12.68 -15.172 -14.336 1 97.56 297 HIS B O 1
ATOM 4787 N N . ALA B 1 298 ? 14.102 -14.969 -16.016 1 97.25 298 ALA B N 1
ATOM 4788 C CA . ALA B 1 298 ? 13.344 -15.867 -16.875 1 97.25 298 ALA B CA 1
ATOM 4789 C C . ALA B 1 298 ? 13.25 -17.266 -16.266 1 97.25 298 ALA B C 1
ATOM 4791 O O . ALA B 1 298 ? 12.18 -17.875 -16.266 1 97.25 298 ALA B O 1
ATOM 4792 N N . ARG B 1 299 ? 14.297 -17.688 -15.742 1 95.94 299 ARG B N 1
ATOM 4793 C CA . ARG B 1 299 ? 14.32 -19.016 -15.125 1 95.94 299 ARG B CA 1
ATOM 4794 C C . ARG B 1 299 ? 13.445 -19.062 -13.875 1 95.94 299 ARG B C 1
ATOM 4796 O O . ARG B 1 299 ? 12.758 -20.047 -13.625 1 95.94 299 ARG B O 1
ATOM 4803 N N . ALA B 1 300 ? 13.516 -18.031 -13.086 1 97.62 300 ALA B N 1
ATOM 4804 C CA . ALA B 1 300 ? 12.664 -17.953 -11.898 1 97.62 300 ALA B CA 1
ATOM 4805 C C . ALA B 1 300 ? 11.188 -18 -12.289 1 97.62 300 ALA B C 1
ATOM 4807 O O . ALA B 1 300 ? 10.406 -18.734 -11.68 1 97.62 300 ALA B O 1
ATOM 4808 N N . LEU B 1 301 ? 10.812 -17.234 -13.312 1 98.12 301 LEU B N 1
ATOM 4809 C CA . LEU B 1 301 ? 9.422 -17.188 -13.734 1 98.12 301 LEU B CA 1
ATOM 4810 C C . LEU B 1 301 ? 8.992 -18.516 -14.344 1 98.12 301 LEU B C 1
ATOM 4812 O O . LEU B 1 301 ? 7.836 -18.938 -14.203 1 98.12 301 LEU B O 1
ATOM 4816 N N . GLU B 1 302 ? 9.938 -19.172 -14.969 1 97.38 302 GLU B N 1
ATOM 4817 C CA . GLU B 1 302 ? 9.633 -20.516 -15.469 1 97.38 302 GLU B CA 1
ATOM 4818 C C . GLU B 1 302 ? 9.297 -21.469 -14.328 1 97.38 302 GLU B C 1
ATOM 4820 O O . GLU B 1 302 ? 8.297 -22.188 -14.391 1 97.38 302 GLU B O 1
ATOM 4825 N N . ASP B 1 303 ? 10.094 -21.438 -13.352 1 97.44 303 ASP B N 1
ATOM 4826 C CA . ASP B 1 303 ? 9.875 -22.328 -12.203 1 97.44 303 ASP B CA 1
ATOM 4827 C C . ASP B 1 303 ? 8.562 -21.984 -11.492 1 97.44 303 ASP B C 1
ATOM 4829 O O . ASP B 1 303 ? 7.84 -22.875 -11.055 1 97.44 303 ASP B O 1
ATOM 4833 N N . ILE B 1 304 ? 8.266 -20.766 -11.398 1 97.94 304 ILE B N 1
ATOM 4834 C CA . ILE B 1 304 ? 7.008 -20.328 -10.789 1 97.94 304 ILE B CA 1
ATOM 4835 C C . ILE B 1 304 ? 5.832 -20.828 -11.617 1 97.94 304 ILE B C 1
ATOM 4837 O O . ILE B 1 304 ? 4.883 -21.406 -11.078 1 97.94 304 ILE B O 1
ATOM 4841 N N . ALA B 1 305 ? 5.934 -20.641 -12.938 1 96.88 305 ALA B N 1
ATOM 4842 C CA . ALA B 1 305 ? 4.867 -21.125 -13.805 1 96.88 305 ALA B CA 1
ATOM 4843 C C . ALA B 1 305 ? 4.684 -22.625 -13.664 1 96.88 305 ALA B C 1
ATOM 4845 O O . ALA B 1 305 ? 3.561 -23.109 -13.508 1 96.88 305 ALA B O 1
ATOM 4846 N N . ARG B 1 306 ? 5.758 -23.312 -13.633 1 95.25 306 ARG B N 1
ATOM 4847 C CA . ARG B 1 306 ? 5.738 -24.766 -13.5 1 95.25 306 ARG B CA 1
ATOM 4848 C C . ARG B 1 306 ? 5.09 -25.203 -12.188 1 95.25 306 ARG B C 1
ATOM 4850 O O . ARG B 1 306 ? 4.375 -26.203 -12.141 1 95.25 306 ARG B O 1
ATOM 4857 N N . SER B 1 307 ? 5.359 -24.469 -11.188 1 94.88 307 SER B N 1
ATOM 4858 C CA . SER B 1 307 ? 4.801 -24.812 -9.883 1 94.88 307 SER B CA 1
ATOM 4859 C C . SER B 1 307 ? 3.279 -24.703 -9.891 1 94.88 307 SER B C 1
ATOM 4861 O O . SER B 1 307 ? 2.594 -25.516 -9.266 1 94.88 307 SER B O 1
ATOM 4863 N N . PHE B 1 308 ? 2.729 -23.75 -10.555 1 91.81 308 PHE B N 1
ATOM 4864 C CA . PHE B 1 308 ? 1.279 -23.609 -10.633 1 91.81 308 PHE B CA 1
ATOM 4865 C C . PHE B 1 308 ? 0.687 -24.703 -11.531 1 91.81 308 PHE B C 1
ATOM 4867 O O . PHE B 1 308 ? -0.399 -25.219 -11.258 1 91.81 308 PHE B O 1
ATOM 4874 N N . VAL B 1 309 ? 1.397 -25.078 -12.547 1 90 309 VAL B N 1
ATOM 4875 C CA . VAL B 1 309 ? 0.967 -26.156 -13.43 1 90 309 VAL B CA 1
ATOM 4876 C C . VAL B 1 309 ? 0.956 -27.484 -12.664 1 90 309 VAL B C 1
ATOM 4878 O O . VAL B 1 309 ? 0.013 -28.266 -12.781 1 90 309 VAL B O 1
ATOM 4881 N N . TRP B 1 310 ? 1.959 -27.609 -11.883 1 87.06 310 TRP B N 1
ATOM 4882 C CA . TRP B 1 310 ? 2.059 -28.797 -11.055 1 87.06 310 TRP B CA 1
ATOM 4883 C C . TRP B 1 310 ? 0.895 -28.891 -10.078 1 87.06 310 TRP B C 1
ATOM 4885 O O . TRP B 1 310 ? 0.34 -29.969 -9.852 1 87.06 310 TRP B O 1
ATOM 4895 N N . HIS B 1 311 ? 0.553 -27.812 -9.445 1 78.69 311 HIS B N 1
ATOM 4896 C CA . HIS B 1 311 ? -0.505 -27.766 -8.445 1 78.69 311 HIS B CA 1
ATOM 4897 C C . HIS B 1 311 ? -1.834 -28.25 -9.023 1 78.69 311 HIS B C 1
ATOM 4899 O O . HIS B 1 311 ? -2.641 -28.859 -8.312 1 78.69 311 HIS B O 1
ATOM 4905 N N . THR B 1 312 ? -2.119 -27.984 -10.211 1 70.75 312 THR B N 1
ATOM 4906 C CA . THR B 1 312 ? -3.348 -28.438 -10.844 1 70.75 312 THR B CA 1
ATOM 4907 C C . THR B 1 312 ? -3.406 -29.969 -10.859 1 70.75 312 THR B C 1
ATOM 4909 O O . THR B 1 312 ? -4.477 -30.562 -10.695 1 70.75 312 THR B O 1
ATOM 4912 N N . SER B 1 313 ? -2.236 -30.5 -10.93 1 61.72 313 SER B N 1
ATOM 4913 C CA . SER B 1 313 ? -2.17 -31.953 -11.016 1 61.72 313 SER B CA 1
ATOM 4914 C C . SER B 1 313 ? -2.219 -32.594 -9.625 1 61.72 313 SER B C 1
ATOM 4916 O O . SER B 1 313 ? -2.777 -33.688 -9.461 1 61.72 313 SER B O 1
ATOM 4918 N N . HIS B 1 314 ? -1.631 -31.859 -8.641 1 56.75 314 HIS B N 1
ATOM 4919 C CA . HIS B 1 314 ? -1.563 -32.406 -7.289 1 56.75 314 HIS B CA 1
ATOM 4920 C C . HIS B 1 314 ? -2.906 -32.281 -6.578 1 56.75 314 HIS B C 1
ATOM 4922 O O . HIS B 1 314 ? -3.309 -33.188 -5.84 1 56.75 314 HIS B O 1
ATOM 4928 N N . ALA B 1 315 ? -3.508 -31.141 -6.629 1 50.94 315 ALA B N 1
ATOM 4929 C CA . ALA B 1 315 ? -4.844 -31 -6.059 1 50.94 315 ALA B CA 1
ATOM 4930 C C . ALA B 1 315 ? -5.801 -32.031 -6.625 1 50.94 315 ALA B C 1
ATOM 4932 O O . ALA B 1 315 ? -6.688 -32.531 -5.918 1 50.94 315 ALA B O 1
ATOM 4933 N N . ARG B 1 316 ? -5.727 -32.312 -7.898 1 43.28 316 ARG B N 1
ATOM 4934 C CA . ARG B 1 316 ? -6.508 -33.406 -8.477 1 43.28 316 ARG B CA 1
ATOM 4935 C C . ARG B 1 316 ? -6.23 -34.719 -7.754 1 43.28 316 ARG B C 1
ATOM 4937 O O . ARG B 1 316 ? -7.121 -35.562 -7.625 1 43.28 316 ARG B O 1
ATOM 4944 N N . TYR B 1 317 ? -5.07 -34.875 -7.227 1 39.97 317 TYR B N 1
ATOM 4945 C CA . TYR B 1 317 ? -4.734 -36.125 -6.562 1 39.97 317 TYR B CA 1
ATOM 4946 C C . TYR B 1 317 ? -5.195 -36.094 -5.109 1 39.97 317 TYR B C 1
ATOM 4948 O O . TYR B 1 317 ? -5.375 -37.156 -4.496 1 39.97 317 TYR B O 1
ATOM 4956 N N . GLN B 1 318 ? -5.152 -34.969 -4.414 1 44.88 318 GLN B N 1
ATOM 4957 C CA . GLN B 1 318 ? -5.633 -35 -3.037 1 44.88 318 GLN B CA 1
ATOM 4958 C C . GLN B 1 318 ? -7.152 -34.906 -2.982 1 44.88 318 GLN B C 1
ATOM 4960 O O . GLN B 1 318 ? -7.73 -34.781 -1.902 1 44.88 318 GLN B O 1
ATOM 4965 N N . GLY B 1 319 ? -7.934 -35.062 -3.949 1 39.84 319 GLY B N 1
ATOM 4966 C CA . GLY B 1 319 ? -9.383 -35.125 -3.889 1 39.84 319 GLY B CA 1
ATOM 4967 C C . GLY B 1 319 ? -9.891 -35.844 -2.641 1 39.84 319 GLY B C 1
ATOM 4968 O O . GLY B 1 319 ? -9.109 -36.406 -1.886 1 39.84 319 GLY B O 1
ATOM 4969 N N . PRO B 1 320 ? -11.273 -35.594 -2.246 1 38.94 320 PRO B N 1
ATOM 4970 C CA . PRO B 1 320 ? -11.852 -36.062 -0.987 1 38.94 320 PRO B CA 1
ATOM 4971 C C . PRO B 1 320 ? -11.508 -37.531 -0.7 1 38.94 320 PRO B C 1
ATOM 4973 O O . PRO B 1 320 ? -11.57 -38.375 -1.601 1 38.94 320 PRO B O 1
ATOM 4976 N N . LYS B 1 321 ? -10.547 -37.875 0.095 1 37.62 321 LYS B N 1
ATOM 4977 C CA . LYS B 1 321 ? -10.531 -39.219 0.633 1 37.62 321 LYS B CA 1
ATOM 4978 C C . LYS B 1 321 ? -11.945 -39.719 0.913 1 37.62 321 LYS B C 1
ATOM 4980 O O . LYS B 1 321 ? -12.68 -39.125 1.687 1 37.62 321 LYS B O 1
ATOM 4985 N N . ARG B 1 322 ? -12.672 -40.406 0.116 1 34.91 322 ARG B N 1
ATOM 4986 C CA . ARG B 1 322 ? -13.852 -41.219 0.416 1 34.91 322 ARG B CA 1
ATOM 4987 C C . ARG B 1 322 ? -13.672 -41.969 1.731 1 34.91 322 ARG B C 1
ATOM 4989 O O . ARG B 1 322 ? -12.609 -42.531 1.99 1 34.91 322 ARG B O 1
ATOM 4996 N N . GLY B 1 323 ? -14.375 -41.656 2.818 1 34.5 323 GLY B N 1
ATOM 4997 C CA . GLY B 1 323 ? -14.547 -42.438 4.031 1 34.5 323 GLY B CA 1
ATOM 4998 C C . GLY B 1 323 ? -14.539 -43.938 3.787 1 34.5 323 GLY B C 1
ATOM 4999 O O . GLY B 1 323 ? -15.227 -44.406 2.891 1 34.5 323 GLY B O 1
ATOM 5000 N N . ALA B 1 324 ? -13.422 -44.625 3.998 1 35.44 324 ALA B N 1
ATOM 5001 C CA . ALA B 1 324 ? -13.414 -46.062 4.141 1 35.44 324 ALA B CA 1
ATOM 5002 C C . ALA B 1 324 ? -14.648 -46.562 4.887 1 35.44 324 ALA B C 1
ATOM 5004 O O . ALA B 1 324 ? -14.977 -46.062 5.961 1 35.44 324 ALA B O 1
ATOM 5005 N N . ALA B 1 325 ? -15.664 -47.156 4.27 1 35.97 325 ALA B N 1
ATOM 5006 C CA . ALA B 1 325 ? -16.797 -47.906 4.805 1 35.97 325 ALA B CA 1
ATOM 5007 C C . ALA B 1 325 ? -16.391 -48.719 6.016 1 35.97 325 ALA B C 1
ATOM 5009 O O . ALA B 1 325 ? -15.32 -49.344 6.023 1 35.97 325 ALA B O 1
ATOM 5010 N N . PRO B 1 326 ? -16.969 -48.406 7.199 1 37.91 326 PRO B N 1
ATOM 5011 C CA . PRO B 1 326 ? -16.75 -49.281 8.352 1 37.91 326 PRO B CA 1
ATOM 5012 C C . PRO B 1 326 ? -16.859 -50.781 8 1 37.91 326 PRO B C 1
ATOM 5014 O O . PRO B 1 326 ? -17.781 -51.188 7.285 1 37.91 326 PRO B O 1
ATOM 5017 N N . THR B 1 327 ? -15.758 -51.375 7.57 1 29.72 327 THR B N 1
ATOM 5018 C CA . THR B 1 327 ? -15.836 -52.812 7.461 1 29.72 327 THR B CA 1
ATOM 5019 C C . THR B 1 327 ? -16.562 -53.406 8.672 1 29.72 327 THR B C 1
ATOM 5021 O O . THR B 1 327 ? -16.172 -53.156 9.812 1 29.72 327 THR B O 1
ATOM 5024 N N . SER B 1 328 ? -17.922 -53.5 8.602 1 31.58 328 SER B N 1
ATOM 5025 C CA . SER B 1 328 ? -18.734 -54.344 9.484 1 31.58 328 SER B CA 1
ATOM 5026 C C . SER B 1 328 ? -18.016 -55.656 9.773 1 31.58 328 SER B C 1
ATOM 5028 O O . SER B 1 328 ? -17.797 -56.469 8.859 1 31.58 328 SER B O 1
ATOM 5030 N N . ARG B 1 329 ? -16.766 -55.594 10.414 1 26.66 329 ARG B N 1
ATOM 5031 C CA . ARG B 1 329 ? -16.656 -56.844 11.156 1 26.66 329 ARG B CA 1
ATOM 5032 C C . ARG B 1 329 ? -17.562 -56.844 12.375 1 26.66 329 ARG B C 1
ATOM 5034 O O . ARG B 1 329 ? -17.75 -55.812 13.016 1 26.66 329 ARG B O 1
#

InterPro domains:
  IPR008949 Isoprenoid synthase domain superfamily [G3DSA:1.10.600.10] (3-319)
  IPR008949 Isoprenoid synthase domain superfamily [SSF48576] (23-321)
  IPR034686 Terpene cyclase-like 2 [SFLDG01020] (13-321)